Protein AF-A0AAN0YTA0-F1 (afdb_monomer)

pLDDT: mean 79.79, std 15.93, range [26.95, 95.94]

Foldseek 3Di:
DFAADEDDDDDDDDDPPVLVVLLVVLLVLLVLLVLLLLLVVLLVPDDDDQLLVLLSVLCCVVPRPPPRDHQDAPDDNLRSLLLLLLVLVVVLSVVRYDHDHPVPVVDDPDDDDDDDFDDALQRCVPVPVLPVPPLVVVLVVLVVLLVVLSPPGPDPPRPVNVDPPSLSSVVNSLRSLLPPQDRQFDSVLSNVLVVLLSVVVSVLLLLLLQLVCLLVDDLVLLVVLVVVLVVLLLVLQLVQVLPPDDPVVSVVSSVVVVVVCVVLVLVVVLCVVPSVVSSVQSNRDDLVSNLVSSVVSSVSSCVSCQVVCVVVVDRDRDGPDSDDSVVSSVSSVVSSCVVCPPCSSVSSVVSSVPCDSVNSRVSNVVSCQQRVAKFKKKKKWKKFQAQDPPVQQQDDDDQKHKHDPVVVVVVCCVLPPPPDDDDDDDDPPDDNGMIMMIRTGQIGTNPRVVSSVVVSVVVVVVVLVVVCVVVDPDPDDRMDIAQWMWMATPVVSDIDIGGNPPVPVPVVPCVVVPPCNVVVCVVCVVVCVLQQQNQLVVLVVVLVPDPDLLSNLLSLLVSLCSQQHVPDDLSSSQLLLLLQQQQADDADQPAASSSSSSSSSVVSSVSNVCSNPSGSPSSSVVCVVVSNVSSVSLVVLQPVSLVVDPPSSVDHSVSSSSVSCVRRPRPDGNHDDD

Radius of gyration: 32.53 Å; Cα contacts (8 Å, |Δi|>4): 718; chains: 1; bounding box: 77×59×89 Å

Organism: Parageobacillus thermoglucosidasius (NCBI:txid1426)

Secondary structure (DSSP, 8-state):
--PPPB---PPPS---HHHHHHHHHHHHHHHHHHHHHHHHHHHHHS---HHHHHHHHHHHHHHS-TTPPP------HHHHHHHHHHHHHHHHHHHH-B---GGGTTS----PPPPPPS--HHHHHHTT------HHHHHHHHHHHHHHHHHT-S-TT-TTTTS-HHHHHHHHHHHHHTT-SS-SS-HHHHHHHHHHHHHHHHHHHHHHHHHHHHTT--HHHHHHHHHHHHHHHHHHHHHHHHTTS-HHHHHHHHHHHHHHHHHTTHHHHHHHHHHHHHHHHHTT--HHHHHHHHHHHHHHHHHHHHHHHHHTT-S------SPPHHHHHHHHHHHHHHHHTTTHHHHHHHHHHHS-HHHHHHHHHHHIIIIISEEEEEEEEEEES----GGGTT-EETTEEEE-HHHHHHHHHHHS-TTSS----------TTEEEEEEEEEEEETT-HHHHHHHHHHHHHHHHHHHHHHH-SSS----EEEEEEEEEETTTTEEEEEE------S---GGGS-HHHHHHHHHHHHHHGGGT-HHHHHHHHHHHH---HHHHHHHHHHHHHHHH-TTS-HHHHHHHHHHHHTTSS---TTSBHHHHHHHHHHHHHHHHHHTT-S--HHHHHHHHHHHHHHHHHHHHHHHHHHTT-TTGGG--HHHHHHHHHHHS-TTSBS----

Mean predicted aligned error: 12.58 Å

Sequence (674 aa):
MYKRIERFQTKAFSFNEEIEQIFDYYLQLFLKEFEYTLFKTYMQEICMPDIEVQLNKYYIANHLNDKLNLIPNSLTVSQVMEILDSIITYKLEECLTIKVPFEKLTNSNTKKKARELTIKFSEYVTSKNSDDINLKNYIHDLDLEFSNNISKGIDKDNPYFKRPEYFLLYRIRNNICKRINQRQYSIKHIDNYRKQLNSKFINLLYETIIEDQLVKLDLSYKKEIFRCILEELENDYLMHFRLGRTVEEGNSIQIELKNLLLENNITKKIEHAMLNKFILTIEHYEIEKIANLIRELDEVFKDYTKEITARFGEDKVNSRLPWDKEKIRMLFLGVIFAKNSPNINQLIATAYEKISIEKKQKLIEDLKNNFLTDVNYTVAVNINDLAVKNEYFDVRLGDIEFISNELFTGWQYEKYPKDTIRRTLLDSNSRDNSAWVLVHNIECAFGDTEKAVSIAKEKVLDLLNILYYFISKEQEVNYKLNHFFIVHNEKSGNLTWHNERVPWNEPKIIDDLDTGLIEFLNKNLAKLSKWNLDMAFKKFIEFCKTESLTRKVQLEKEIIKQLFGSEQSIEYLAACSAIIIAGSNYKKSDVNYREMRLWLYEDFKELLLIADDTNYLALKERIYERFKVFVKNIISTILFNMATLENHEKYTVEDILKWILFINKDSDSVWGDQ

Solvent-accessible surface area (backbone atoms only — not comparable to full-atom values): 38681 Å² total; per-residue (Å²): 108,79,79,69,49,81,58,87,85,83,88,70,97,70,69,59,72,72,59,44,52,53,53,50,51,55,50,52,50,52,51,45,22,50,50,50,30,42,51,51,53,53,63,72,77,48,94,66,60,68,67,59,52,46,50,52,50,52,48,36,69,78,74,37,61,92,84,56,60,76,51,70,75,90,71,50,70,68,55,40,43,54,50,46,40,45,53,35,48,51,51,34,47,54,73,48,36,55,85,58,62,83,80,60,74,82,74,73,90,73,86,76,84,75,84,78,85,67,74,54,67,68,54,45,75,68,62,76,66,70,68,86,68,54,60,70,58,53,47,50,52,50,53,51,51,53,54,53,46,62,71,65,55,95,46,96,80,30,70,70,76,67,48,59,66,53,56,52,38,49,52,53,33,45,61,48,24,57,73,32,52,66,77,81,64,42,71,71,51,52,50,46,52,55,54,48,51,54,53,52,50,52,49,50,49,51,50,45,44,48,58,70,41,48,70,71,49,52,71,69,58,56,49,46,54,54,47,54,53,49,53,52,52,50,48,38,55,48,47,54,77,26,61,96,55,55,73,68,60,25,51,54,51,40,52,53,49,52,50,51,42,57,77,69,38,44,69,61,55,49,45,73,73,42,43,67,61,48,54,64,48,52,60,61,68,44,72,66,63,51,52,52,49,52,51,51,49,49,53,53,48,49,63,74,39,42,71,63,43,46,75,74,75,44,95,74,83,75,64,85,68,83,70,56,69,64,61,54,51,51,54,54,48,52,56,53,45,65,72,42,61,89,52,49,66,62,52,53,52,54,34,56,73,64,58,47,63,66,59,56,27,49,54,53,50,56,46,39,65,59,43,66,36,68,40,44,26,37,34,38,42,38,35,34,65,38,73,74,62,80,88,49,40,79,46,67,62,84,52,36,32,37,30,46,70,69,57,48,54,51,50,52,49,69,60,51,57,87,90,59,82,83,87,81,75,81,80,74,76,89,50,85,35,47,40,36,31,41,28,44,79,38,73,31,30,37,87,39,61,69,45,45,49,54,54,40,51,51,55,50,51,55,52,49,53,54,54,46,67,75,69,48,97,59,96,72,88,69,64,44,76,57,52,57,32,43,39,34,34,71,84,80,57,45,70,44,82,43,66,54,73,64,76,70,74,55,66,74,51,65,83,80,53,50,58,66,56,54,56,48,44,69,75,38,55,88,50,30,63,76,68,59,39,48,65,26,48,55,34,50,53,50,37,73,70,51,81,55,66,62,59,34,43,32,30,52,44,52,25,53,27,46,69,75,41,77,85,58,53,63,68,56,54,12,40,57,51,11,55,61,54,48,57,75,51,47,86,48,80,90,45,31,34,46,60,46,24,56,53,37,22,55,52,38,37,51,48,62,66,48,25,82,48,86,55,33,47,47,30,48,70,73,45,44,76,58,50,55,53,47,55,51,50,51,54,48,57,54,48,64,53,50,70,67,41,93,69,45,88,81,62,54,69,65,57,54,53,46,49,47,50,67,65,52,37,50,86,40,54,28,73,56,88,129

Structure (mmCIF, N/CA/C/O backbone):
data_AF-A0AAN0YTA0-F1
#
_entry.id   AF-A0AAN0YTA0-F1
#
loop_
_atom_site.group_PDB
_atom_site.id
_atom_site.type_symbol
_atom_site.label_atom_id
_atom_site.label_alt_id
_atom_site.label_comp_id
_atom_site.label_asym_id
_atom_site.label_entity_id
_atom_site.label_seq_id
_atom_site.pdbx_PDB_ins_code
_atom_site.Cartn_x
_atom_site.Cartn_y
_atom_site.Cartn_z
_atom_site.occupancy
_atom_site.B_iso_or_equiv
_atom_site.auth_seq_id
_atom_site.auth_comp_id
_atom_site.auth_asym_id
_atom_site.auth_atom_id
_atom_site.pdbx_PDB_model_num
ATOM 1 N N . MET A 1 1 ? 21.613 1.475 -6.186 1.00 44.09 1 MET A N 1
ATOM 2 C CA . MET A 1 1 ? 20.676 0.376 -6.468 1.00 44.09 1 MET A CA 1
ATOM 3 C C . MET A 1 1 ? 19.662 0.176 -5.352 1.00 44.09 1 MET A C 1
ATOM 5 O O . MET A 1 1 ? 18.536 -0.099 -5.707 1.00 44.09 1 MET A O 1
ATOM 9 N N . TYR A 1 2 ? 19.956 0.462 -4.076 1.00 38.88 2 TYR A N 1
ATOM 10 C CA . TYR A 1 2 ? 18.927 0.828 -3.085 1.00 38.88 2 TYR A CA 1
ATOM 11 C C . TYR A 1 2 ? 19.538 1.818 -2.083 1.00 38.88 2 TYR A C 1
ATOM 13 O O . TYR A 1 2 ? 20.514 1.486 -1.410 1.00 38.88 2 TYR A O 1
ATOM 21 N N . LYS A 1 3 ? 19.048 3.064 -2.048 1.00 35.25 3 LYS A N 1
ATOM 22 C CA . LYS A 1 3 ? 19.545 4.091 -1.117 1.00 35.25 3 LYS A CA 1
ATOM 23 C C . LYS A 1 3 ? 18.844 3.882 0.225 1.00 35.25 3 LYS A C 1
ATOM 25 O O . LYS A 1 3 ? 17.624 3.761 0.249 1.00 35.25 3 LYS A O 1
ATOM 30 N N . ARG A 1 4 ? 19.605 3.817 1.323 1.00 36.47 4 ARG A N 1
ATOM 31 C CA . ARG A 1 4 ? 19.034 3.772 2.677 1.00 36.47 4 ARG A CA 1
ATOM 32 C C . ARG A 1 4 ? 18.250 5.059 2.909 1.00 36.47 4 ARG A C 1
ATOM 34 O O . ARG A 1 4 ? 18.797 6.144 2.716 1.00 36.47 4 ARG A O 1
ATOM 41 N N . ILE A 1 5 ? 16.984 4.919 3.274 1.00 38.59 5 ILE A N 1
ATOM 42 C CA . ILE A 1 5 ? 16.112 6.038 3.630 1.00 38.59 5 ILE A CA 1
ATOM 43 C C . ILE A 1 5 ? 16.049 6.074 5.155 1.00 38.59 5 ILE A C 1
ATOM 45 O O . ILE A 1 5 ? 15.856 5.039 5.788 1.00 38.59 5 ILE A O 1
ATOM 49 N N . GLU A 1 6 ? 16.244 7.246 5.747 1.00 31.42 6 GLU A N 1
ATOM 50 C CA . GLU A 1 6 ? 16.056 7.454 7.182 1.00 31.42 6 GLU A CA 1
ATOM 51 C C . GLU A 1 6 ? 14.603 7.888 7.419 1.00 31.42 6 GLU A C 1
ATOM 53 O O . GLU A 1 6 ? 14.091 8.767 6.723 1.00 31.42 6 GLU A O 1
ATOM 58 N N . ARG A 1 7 ? 13.905 7.242 8.361 1.00 37.84 7 ARG A N 1
ATOM 59 C CA . ARG A 1 7 ? 12.527 7.592 8.746 1.00 37.84 7 ARG A CA 1
ATOM 60 C C . ARG A 1 7 ? 12.470 7.885 10.242 1.00 37.84 7 ARG A C 1
ATOM 62 O O . ARG A 1 7 ? 13.019 7.130 11.043 1.00 37.84 7 ARG A O 1
ATOM 69 N N . PHE A 1 8 ? 11.767 8.955 10.600 1.00 31.30 8 PHE A N 1
ATOM 70 C CA . PHE A 1 8 ? 11.537 9.371 11.983 1.00 31.30 8 PHE A CA 1
ATOM 71 C C . PHE A 1 8 ? 10.294 8.689 12.568 1.00 31.30 8 PHE A C 1
ATOM 73 O O . PHE A 1 8 ? 9.306 8.491 11.861 1.00 31.30 8 PHE A O 1
ATOM 80 N N . GLN A 1 9 ? 10.331 8.342 13.857 1.00 35.22 9 GLN A N 1
ATOM 81 C CA . GLN A 1 9 ? 9.184 7.792 14.584 1.00 35.22 9 GLN A CA 1
ATOM 82 C C . GLN A 1 9 ? 8.574 8.848 15.508 1.00 35.22 9 GLN A C 1
ATOM 84 O O . GLN A 1 9 ? 9.274 9.450 16.319 1.00 35.22 9 GLN A O 1
ATOM 89 N N . THR A 1 10 ? 7.259 9.023 15.424 1.00 29.91 10 THR A N 1
ATOM 90 C CA . THR A 1 10 ? 6.441 9.676 16.451 1.00 29.91 10 THR A CA 1
ATOM 91 C C . THR A 1 10 ? 5.795 8.590 17.312 1.00 29.91 10 THR A C 1
ATOM 93 O O . THR A 1 10 ? 5.250 7.623 16.781 1.00 29.91 10 THR A O 1
ATOM 96 N N . LYS A 1 11 ? 5.889 8.702 18.644 1.00 33.09 11 LYS A N 1
ATOM 97 C CA . LYS A 1 11 ? 5.283 7.722 19.560 1.00 33.09 11 LYS A CA 1
ATOM 98 C C . LYS A 1 11 ? 3.799 8.033 19.769 1.00 33.09 11 LYS A C 1
ATOM 100 O O . LYS A 1 11 ? 3.449 9.155 20.129 1.00 33.09 11 LYS A O 1
ATOM 105 N N . ALA A 1 12 ? 2.954 7.031 19.548 1.00 44.06 12 ALA A N 1
ATOM 106 C CA . ALA A 1 12 ? 1.573 6.995 20.021 1.00 44.06 12 ALA A CA 1
ATOM 107 C C . ALA A 1 12 ? 1.522 6.442 21.461 1.00 44.06 12 ALA A C 1
ATOM 109 O O . ALA A 1 12 ? 2.545 5.988 21.987 1.00 44.06 12 ALA A O 1
ATOM 110 N N . PHE A 1 13 ? 0.344 6.479 22.096 1.00 51.00 13 PHE A N 1
ATOM 111 C CA . PHE A 1 13 ? 0.103 5.782 23.364 1.00 51.00 13 PHE A CA 1
ATOM 112 C C . PHE A 1 13 ? 0.558 4.322 23.233 1.00 51.00 13 PHE A C 1
ATOM 114 O O . PHE A 1 13 ? 0.136 3.631 22.313 1.00 51.00 13 PHE A O 1
ATOM 121 N N . SER A 1 14 ? 1.474 3.904 24.099 1.00 63.19 14 SER A N 1
ATOM 122 C CA . SER A 1 14 ? 2.113 2.587 24.070 1.00 63.19 14 SER A CA 1
ATOM 123 C C . SER A 1 14 ? 2.356 2.117 25.497 1.00 63.19 14 SER A C 1
ATOM 125 O O . SER A 1 14 ? 2.486 2.931 26.420 1.00 63.19 14 SER A O 1
ATOM 127 N N . PHE A 1 15 ? 2.407 0.803 25.679 1.00 76.44 15 PHE A N 1
ATOM 128 C CA . PHE A 1 15 ? 2.951 0.200 26.883 1.00 76.44 15 PHE A CA 1
ATOM 129 C C . PHE A 1 15 ? 4.456 0.486 26.982 1.00 76.44 15 PHE A C 1
ATOM 131 O O . PHE A 1 15 ? 5.077 1.091 26.102 1.00 76.44 15 PHE A O 1
ATOM 138 N N . ASN A 1 16 ? 5.072 0.063 28.086 1.00 81.75 16 ASN A N 1
ATOM 139 C CA . ASN A 1 16 ? 6.528 0.061 28.141 1.00 81.75 16 ASN A CA 1
ATOM 140 C C . ASN A 1 16 ? 7.102 -0.832 27.019 1.00 81.75 16 ASN A C 1
ATOM 142 O O . ASN A 1 16 ? 6.433 -1.723 26.495 1.00 81.75 16 ASN A O 1
ATOM 146 N N . GLU A 1 17 ? 8.355 -0.578 26.647 1.00 82.44 17 GLU A N 1
ATOM 147 C CA . GLU A 1 17 ? 8.979 -1.228 25.490 1.00 82.44 17 GLU A CA 1
ATOM 148 C C . GLU A 1 17 ? 8.990 -2.763 25.599 1.00 82.44 17 GLU A C 1
ATOM 150 O O . GLU A 1 17 ? 8.828 -3.453 24.599 1.00 82.44 17 GLU A O 1
ATOM 155 N N . GLU A 1 18 ? 9.110 -3.300 26.815 1.00 84.62 18 GLU A N 1
ATOM 156 C CA . GLU A 1 18 ? 9.102 -4.744 27.070 1.00 84.62 18 GLU A CA 1
ATOM 157 C C . GLU A 1 18 ? 7.765 -5.403 26.701 1.00 84.62 18 GLU A C 1
ATOM 159 O O . GLU A 1 18 ? 7.755 -6.461 26.074 1.00 84.62 18 GLU A O 1
ATOM 164 N N . ILE A 1 19 ? 6.631 -4.789 27.057 1.00 86.44 19 ILE A N 1
ATOM 165 C CA . ILE A 1 19 ? 5.299 -5.324 26.736 1.00 86.44 19 ILE A CA 1
ATOM 166 C C . ILE A 1 19 ? 5.007 -5.179 25.238 1.00 86.44 19 ILE A C 1
ATOM 168 O O . ILE A 1 19 ? 4.495 -6.116 24.623 1.00 86.44 19 ILE A O 1
ATOM 172 N N . GLU A 1 20 ? 5.379 -4.046 24.637 1.00 86.44 20 GLU A N 1
ATOM 173 C CA . GLU A 1 20 ? 5.228 -3.810 23.194 1.00 86.44 20 GLU A CA 1
ATOM 174 C C . GLU A 1 20 ? 5.978 -4.860 22.366 1.00 86.44 20 GLU A C 1
ATOM 176 O O . GLU A 1 20 ? 5.419 -5.426 21.430 1.00 86.44 20 GLU A O 1
ATOM 181 N N . GLN A 1 21 ? 7.205 -5.219 22.759 1.00 88.69 21 GLN A N 1
ATOM 182 C CA . GLN A 1 21 ? 7.977 -6.264 22.077 1.00 88.69 21 GLN A CA 1
ATOM 183 C C . GLN A 1 21 ? 7.283 -7.636 22.106 1.00 88.69 21 GLN A C 1
ATOM 185 O O . GLN A 1 21 ? 7.406 -8.411 21.153 1.00 88.69 21 GLN A O 1
ATOM 190 N N . ILE A 1 22 ? 6.535 -7.948 23.171 1.00 91.25 22 ILE A N 1
ATOM 191 C CA . ILE A 1 22 ? 5.770 -9.199 23.268 1.00 91.25 22 ILE A CA 1
ATOM 192 C C . ILE A 1 22 ? 4.571 -9.161 22.312 1.00 91.25 22 ILE A C 1
ATOM 194 O O . ILE A 1 22 ? 4.334 -10.134 21.594 1.00 91.25 22 ILE A O 1
ATOM 198 N N . PHE A 1 23 ? 3.834 -8.048 22.257 1.00 91.81 23 PHE A N 1
ATOM 199 C CA . PHE A 1 23 ? 2.740 -7.878 21.297 1.00 91.81 23 PHE A CA 1
ATOM 200 C C . PHE A 1 23 ? 3.228 -7.940 19.850 1.00 91.81 23 PHE A C 1
ATOM 202 O O . PHE A 1 23 ? 2.653 -8.673 19.041 1.00 91.81 23 PHE A O 1
ATOM 209 N N . ASP A 1 24 ? 4.326 -7.248 19.547 1.00 91.12 24 ASP A N 1
ATOM 210 C CA . ASP A 1 24 ? 4.962 -7.271 18.234 1.00 91.12 24 ASP A CA 1
ATOM 211 C C . ASP A 1 24 ? 5.351 -8.696 17.830 1.00 91.12 24 ASP A C 1
ATOM 213 O O . ASP A 1 24 ? 5.095 -9.098 16.696 1.00 91.12 24 ASP A O 1
ATOM 217 N N . TYR A 1 25 ? 5.893 -9.506 18.745 1.00 92.88 25 TYR A N 1
ATOM 218 C CA . TYR A 1 25 ? 6.217 -10.907 18.461 1.00 92.88 25 TYR A CA 1
ATOM 219 C C . TYR A 1 25 ? 4.993 -11.712 17.985 1.00 92.88 25 TYR A C 1
ATOM 221 O O . TYR A 1 25 ? 5.058 -12.379 16.947 1.00 92.88 25 TYR A O 1
ATOM 229 N N . TYR A 1 26 ? 3.863 -11.629 18.697 1.00 94.00 26 TYR A N 1
ATOM 230 C CA . TYR A 1 26 ? 2.646 -12.369 18.330 1.00 94.00 26 TYR A CA 1
ATOM 231 C C . TYR A 1 26 ? 1.949 -11.798 17.092 1.00 94.00 26 TYR A C 1
ATOM 233 O O . TYR A 1 26 ? 1.406 -12.564 16.290 1.00 94.00 26 TYR A O 1
ATOM 241 N N . LEU A 1 27 ? 2.018 -10.482 16.875 1.00 94.38 27 LEU A N 1
ATOM 242 C CA . LEU A 1 27 ? 1.594 -9.866 15.620 1.00 94.38 27 LEU A CA 1
ATOM 243 C C . LEU A 1 27 ? 2.417 -10.404 14.444 1.00 94.38 27 LEU A C 1
ATOM 245 O O . LEU A 1 27 ? 1.843 -10.825 13.443 1.00 94.38 27 LEU A O 1
ATOM 249 N N . GLN A 1 28 ? 3.747 -10.456 14.562 1.00 92.50 28 GLN A N 1
ATOM 250 C CA . GLN A 1 28 ? 4.606 -11.010 13.511 1.00 92.50 28 GLN A CA 1
ATOM 251 C C . GLN A 1 28 ? 4.317 -12.491 13.247 1.00 92.50 28 GLN A C 1
ATOM 253 O O . GLN A 1 28 ? 4.381 -12.928 12.098 1.00 92.50 28 GLN A O 1
ATOM 258 N N . LEU A 1 29 ? 3.974 -13.269 14.278 1.00 92.75 29 LEU A N 1
ATOM 259 C CA . LEU A 1 29 ? 3.574 -14.665 14.106 1.00 92.75 29 LEU A CA 1
ATOM 260 C C . LEU A 1 29 ? 2.285 -14.786 13.277 1.00 92.75 29 LEU A C 1
ATOM 262 O O . LEU A 1 29 ? 2.270 -15.525 12.295 1.00 92.75 29 LEU A O 1
ATOM 266 N N . PHE A 1 30 ? 1.249 -14.008 13.606 1.00 94.94 30 PHE A N 1
ATOM 267 C CA . PHE A 1 30 ? 0.004 -13.957 12.832 1.00 94.94 30 PHE A CA 1
ATOM 268 C C . PHE A 1 30 ? 0.233 -13.508 11.381 1.00 94.94 30 PHE A C 1
ATOM 270 O O . PHE A 1 30 ? -0.284 -14.123 10.448 1.00 94.94 30 PHE A O 1
ATOM 277 N N . LEU A 1 31 ? 1.044 -12.467 11.167 1.00 94.06 31 LEU A N 1
ATOM 278 C CA . LEU A 1 31 ? 1.347 -11.977 9.820 1.00 94.06 31 LEU A CA 1
ATOM 279 C C . LEU A 1 31 ? 2.079 -13.025 8.976 1.00 94.06 31 LEU A C 1
ATOM 281 O O . LEU A 1 31 ? 1.793 -13.143 7.786 1.00 94.06 31 LEU A O 1
ATOM 285 N N . LYS A 1 32 ? 2.961 -13.829 9.585 1.00 94.00 32 LYS A N 1
ATOM 286 C CA . LYS A 1 32 ? 3.608 -14.964 8.911 1.00 94.00 32 LYS A CA 1
ATOM 287 C C . LYS A 1 32 ? 2.620 -16.073 8.554 1.00 94.00 32 LYS A C 1
ATOM 289 O O . LYS A 1 32 ? 2.718 -16.613 7.458 1.00 94.00 32 LYS A O 1
ATOM 294 N N . GLU A 1 33 ? 1.672 -16.411 9.432 1.00 94.06 33 GLU A N 1
ATOM 295 C CA . GLU A 1 33 ? 0.601 -17.377 9.119 1.00 94.06 33 GLU A CA 1
ATOM 296 C C . GLU A 1 33 ? -0.258 -16.895 7.936 1.00 94.06 33 GLU A C 1
ATOM 298 O O . GLU A 1 33 ? -0.546 -17.658 7.007 1.00 94.06 33 GLU A O 1
ATOM 303 N N . PHE A 1 34 ? -0.621 -15.608 7.927 1.00 95.38 34 PHE A N 1
ATOM 304 C CA . PHE A 1 34 ? -1.385 -15.000 6.839 1.00 95.38 34 PHE A CA 1
ATOM 305 C C . PHE A 1 34 ? -0.604 -15.001 5.519 1.00 95.38 34 PHE A C 1
ATOM 307 O O . PHE A 1 34 ? -1.102 -15.476 4.503 1.00 95.38 34 PHE A O 1
ATOM 314 N N . GLU A 1 35 ? 0.646 -14.545 5.527 1.00 95.25 35 GLU A N 1
ATOM 315 C CA . GLU A 1 35 ? 1.510 -14.543 4.345 1.00 95.25 35 GLU A CA 1
ATOM 316 C C . GLU A 1 35 ? 1.769 -15.953 3.803 1.00 95.25 35 GLU A C 1
ATOM 318 O O . GLU A 1 35 ? 1.708 -16.175 2.594 1.00 95.25 35 GLU A O 1
ATOM 323 N N . TYR A 1 36 ? 2.013 -16.922 4.687 1.00 94.56 36 TYR A N 1
ATOM 324 C CA . TYR A 1 36 ? 2.170 -18.322 4.304 1.00 94.56 36 TYR A CA 1
ATOM 325 C C . TYR A 1 36 ? 0.927 -18.850 3.588 1.00 94.56 36 TYR A C 1
ATOM 327 O O . TYR A 1 36 ? 1.033 -19.500 2.546 1.00 94.56 36 TYR A O 1
ATOM 335 N N . THR A 1 37 ? -0.252 -18.506 4.104 1.00 93.81 37 THR A N 1
ATOM 336 C CA . THR A 1 37 ? -1.529 -18.838 3.476 1.00 93.81 37 THR A CA 1
ATOM 337 C C . THR A 1 37 ? -1.636 -18.221 2.077 1.00 93.81 37 THR A C 1
ATOM 339 O O . THR A 1 37 ? -1.928 -18.940 1.123 1.00 93.81 37 THR A O 1
ATOM 342 N N . LEU A 1 38 ? -1.330 -16.928 1.925 1.00 95.19 38 LEU A N 1
ATOM 343 C CA . LEU A 1 38 ? -1.357 -16.249 0.625 1.00 95.19 38 LEU A CA 1
ATOM 344 C C . LEU A 1 38 ? -0.419 -16.911 -0.392 1.00 95.19 38 LEU A C 1
ATOM 346 O O . LEU A 1 38 ? -0.816 -17.149 -1.530 1.00 95.19 38 LEU A O 1
ATOM 350 N N . PHE A 1 39 ? 0.806 -17.265 0.011 1.00 93.38 39 PHE A N 1
ATOM 351 C CA . PHE A 1 39 ? 1.741 -17.968 -0.869 1.00 93.38 39 PHE A CA 1
ATOM 352 C C . PHE A 1 39 ? 1.237 -19.350 -1.283 1.00 93.38 39 PHE A C 1
ATOM 354 O O . PHE A 1 39 ? 1.442 -19.750 -2.429 1.00 93.38 39 PHE A O 1
ATOM 361 N N . LYS A 1 40 ? 0.586 -20.099 -0.384 1.00 91.12 40 LYS A N 1
ATOM 362 C CA . LYS A 1 40 ? -0.001 -21.397 -0.741 1.00 91.12 40 LYS A CA 1
ATOM 363 C C . LYS A 1 40 ? -1.112 -21.241 -1.769 1.00 91.12 40 LYS A C 1
ATOM 365 O O . LYS A 1 40 ? -1.066 -21.956 -2.765 1.00 91.12 40 LYS A O 1
ATOM 370 N N . THR A 1 41 ? -2.020 -20.284 -1.582 1.00 91.06 41 THR A N 1
ATOM 371 C CA . THR A 1 41 ? -3.068 -19.969 -2.565 1.00 91.06 41 THR A CA 1
ATOM 372 C C . THR A 1 41 ? -2.455 -19.555 -3.906 1.00 91.06 41 THR A C 1
ATOM 374 O O . THR A 1 41 ? -2.759 -20.146 -4.939 1.00 91.06 41 THR A O 1
ATOM 377 N N . TYR A 1 42 ? -1.497 -18.621 -3.890 1.00 91.81 42 TYR A N 1
ATOM 378 C CA . TYR A 1 42 ? -0.789 -18.148 -5.085 1.00 91.81 42 TYR A CA 1
ATOM 379 C C . TYR A 1 42 ? -0.123 -19.289 -5.872 1.00 91.81 42 TYR A C 1
ATOM 381 O O . TYR A 1 42 ? -0.255 -19.370 -7.091 1.00 91.81 42 TYR A O 1
ATOM 389 N N . MET A 1 43 ? 0.569 -20.204 -5.183 1.00 88.75 43 MET A N 1
ATOM 390 C CA . MET A 1 43 ? 1.259 -21.326 -5.828 1.00 88.75 43 MET A CA 1
ATOM 391 C C . MET A 1 43 ? 0.332 -22.451 -6.301 1.00 88.75 43 MET A C 1
ATOM 393 O O . MET A 1 43 ? 0.738 -23.230 -7.159 1.00 88.75 43 MET A O 1
ATOM 397 N N . GLN A 1 44 ? -0.865 -22.579 -5.726 1.00 86.94 44 GLN A N 1
ATOM 398 C CA . GLN A 1 44 ? -1.847 -23.588 -6.133 1.00 86.94 44 GLN A CA 1
ATOM 399 C C . GLN A 1 44 ? -2.617 -23.165 -7.384 1.00 86.94 44 GLN A C 1
ATOM 401 O O . GLN A 1 44 ? -2.906 -24.008 -8.229 1.00 86.94 44 GLN A O 1
ATOM 406 N N . GLU A 1 45 ? -2.938 -21.877 -7.508 1.00 83.38 45 GLU A N 1
ATOM 407 C CA . GLU A 1 45 ? -3.868 -21.391 -8.533 1.00 83.38 45 GLU A CA 1
ATOM 408 C C . GLU A 1 45 ? -3.177 -20.837 -9.791 1.00 83.38 45 GLU A C 1
ATOM 410 O O . GLU A 1 45 ? -3.829 -20.657 -10.819 1.00 83.38 45 GLU A O 1
ATOM 415 N N . ILE A 1 46 ? -1.857 -20.601 -9.759 1.00 81.25 46 ILE A N 1
ATOM 416 C CA . ILE A 1 46 ? -1.115 -20.002 -10.879 1.00 81.25 46 ILE A CA 1
ATOM 417 C C . ILE A 1 46 ? -0.037 -20.941 -11.419 1.00 81.25 46 ILE A C 1
ATOM 419 O O . ILE A 1 46 ? 0.873 -21.371 -10.710 1.00 81.25 46 ILE A O 1
ATOM 423 N N . CYS A 1 47 ? -0.068 -21.160 -12.735 1.00 80.12 47 CYS A N 1
ATOM 424 C CA . CYS A 1 47 ? 1.008 -21.831 -13.457 1.00 80.12 47 CYS A CA 1
ATOM 425 C C . CYS A 1 47 ? 2.226 -20.901 -13.610 1.00 80.12 47 CYS A C 1
ATOM 427 O O . CYS A 1 47 ? 2.176 -19.883 -14.316 1.00 80.12 47 CYS A O 1
ATOM 429 N N . MET A 1 48 ? 3.338 -21.268 -12.973 1.00 81.12 48 MET A N 1
ATOM 430 C CA . MET A 1 48 ? 4.589 -20.507 -12.957 1.00 81.12 48 MET A CA 1
ATOM 431 C C . MET A 1 48 ? 5.746 -21.311 -13.562 1.00 81.12 48 MET A C 1
ATOM 433 O O . MET A 1 48 ? 5.751 -22.536 -13.446 1.00 81.12 48 MET A O 1
ATOM 437 N N . PRO A 1 49 ? 6.748 -20.641 -14.159 1.00 82.12 49 PRO A N 1
ATOM 438 C CA . PRO A 1 49 ? 8.018 -21.270 -14.491 1.00 82.12 49 PRO A CA 1
ATOM 439 C C . PRO A 1 49 ? 8.664 -21.902 -13.255 1.00 82.12 49 PRO A C 1
ATOM 441 O O . PRO A 1 49 ? 8.603 -21.340 -12.157 1.00 82.12 49 PRO A O 1
ATOM 444 N N . ASP A 1 50 ? 9.355 -23.025 -13.448 1.00 80.00 50 ASP A N 1
ATOM 445 C CA . ASP A 1 50 ? 9.961 -23.790 -12.353 1.00 80.00 50 ASP A CA 1
ATOM 446 C C . ASP A 1 50 ? 10.876 -22.941 -11.467 1.00 80.00 50 ASP A C 1
ATOM 448 O O . ASP A 1 50 ? 10.821 -23.055 -10.244 1.00 80.00 50 ASP A O 1
ATOM 452 N N . ILE A 1 51 ? 11.671 -22.041 -12.052 1.00 81.25 51 ILE A N 1
ATOM 453 C CA . ILE A 1 51 ? 12.580 -21.171 -11.293 1.00 81.25 51 ILE A CA 1
ATOM 454 C C . ILE A 1 51 ? 11.837 -20.228 -10.333 1.00 81.25 51 ILE A C 1
ATOM 456 O O . ILE A 1 51 ? 12.304 -19.980 -9.221 1.00 81.25 51 ILE A O 1
ATOM 460 N N . GLU A 1 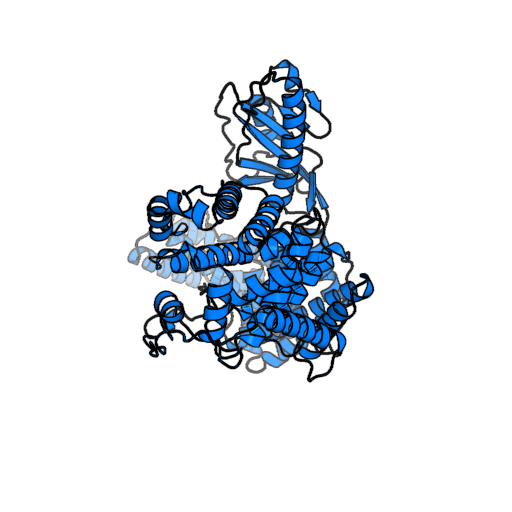52 ? 10.658 -19.734 -10.718 1.00 86.38 52 GLU A N 1
ATOM 461 C CA . GLU A 1 52 ? 9.846 -18.844 -9.881 1.00 86.38 52 GLU A CA 1
ATOM 462 C C . GLU A 1 52 ? 9.184 -19.629 -8.742 1.00 86.38 52 GLU A C 1
ATOM 464 O O . GLU A 1 52 ? 9.211 -19.197 -7.588 1.00 86.38 52 GLU A O 1
ATOM 469 N N . VAL A 1 53 ? 8.665 -20.828 -9.040 1.00 85.25 53 VAL A N 1
ATOM 470 C CA . VAL A 1 53 ? 8.135 -21.757 -8.027 1.00 85.25 53 VAL A CA 1
ATOM 471 C C . VAL A 1 53 ? 9.215 -22.108 -7.012 1.00 85.25 53 VAL A C 1
ATOM 473 O O . VAL A 1 53 ? 8.970 -22.124 -5.806 1.00 85.25 53 VAL A O 1
ATOM 476 N N . GLN A 1 54 ? 10.418 -22.396 -7.498 1.00 84.94 54 GLN A N 1
ATOM 477 C CA . GLN A 1 54 ? 11.548 -22.761 -6.663 1.00 84.94 54 GLN A CA 1
ATOM 478 C C . GLN A 1 54 ? 11.991 -21.612 -5.756 1.00 84.94 54 GLN A C 1
ATOM 480 O O . GLN A 1 54 ? 12.227 -21.838 -4.571 1.00 84.94 54 GLN A O 1
ATOM 485 N N . LEU A 1 55 ? 12.019 -20.382 -6.273 1.00 86.75 55 LEU A N 1
ATOM 486 C CA . LEU A 1 55 ? 12.300 -19.187 -5.481 1.00 86.75 55 LEU A CA 1
ATOM 487 C C . LEU A 1 55 ? 11.267 -18.980 -4.367 1.00 86.75 55 LEU A C 1
ATOM 489 O O . LEU A 1 55 ? 11.646 -18.738 -3.222 1.00 86.75 55 LEU A O 1
ATOM 493 N N . ASN A 1 56 ? 9.978 -19.143 -4.671 1.00 88.44 56 ASN A N 1
ATOM 494 C CA . ASN A 1 56 ? 8.917 -19.039 -3.668 1.00 88.44 56 ASN A CA 1
ATOM 495 C C . ASN A 1 56 ? 9.046 -20.135 -2.603 1.00 88.44 56 ASN A C 1
ATOM 497 O O . ASN A 1 56 ? 8.955 -19.851 -1.412 1.00 88.44 56 ASN A O 1
ATOM 501 N N . LYS A 1 57 ? 9.328 -21.382 -3.004 1.00 87.00 57 LYS A N 1
ATOM 502 C CA . LYS A 1 57 ? 9.575 -22.492 -2.068 1.00 87.00 57 LYS A CA 1
ATOM 503 C C . LYS A 1 57 ? 10.789 -22.236 -1.179 1.00 87.00 57 LYS A C 1
ATOM 505 O O . LYS A 1 57 ? 10.713 -22.483 0.020 1.00 87.00 57 LYS A O 1
ATOM 510 N N . TYR A 1 58 ? 11.880 -21.725 -1.748 1.00 86.75 58 TYR A N 1
ATOM 511 C CA . TYR A 1 58 ? 13.076 -21.352 -0.997 1.00 86.75 58 TYR A CA 1
ATOM 512 C C . TYR A 1 58 ? 12.774 -20.247 0.020 1.00 86.75 58 TYR A C 1
ATOM 514 O O . TYR A 1 58 ? 13.182 -20.343 1.176 1.00 86.75 58 TYR A O 1
ATOM 522 N N . TYR A 1 59 ? 12.028 -19.218 -0.386 1.00 88.38 59 TYR A N 1
ATOM 523 C CA . TYR A 1 59 ? 11.616 -18.142 0.510 1.00 88.38 59 TYR A CA 1
ATOM 524 C C . TYR A 1 59 ? 10.767 -18.658 1.668 1.00 88.38 59 TYR A C 1
ATOM 526 O O . TYR A 1 59 ? 11.062 -18.376 2.827 1.00 88.38 59 TYR A O 1
ATOM 534 N N . ILE A 1 60 ? 9.755 -19.468 1.357 1.00 88.75 60 ILE A N 1
ATOM 535 C CA . ILE A 1 60 ? 8.886 -20.083 2.356 1.00 88.75 60 ILE A CA 1
ATOM 536 C C . ILE A 1 60 ? 9.731 -20.905 3.331 1.00 88.75 60 ILE A C 1
ATOM 538 O O . ILE A 1 60 ? 9.739 -20.587 4.508 1.00 88.75 60 ILE A O 1
ATOM 542 N N . ALA A 1 61 ? 10.537 -21.856 2.857 1.00 86.00 61 ALA A N 1
ATOM 543 C CA . ALA A 1 61 ? 11.317 -22.735 3.731 1.00 86.00 61 ALA A CA 1
ATOM 544 C C . ALA A 1 61 ? 12.273 -21.987 4.684 1.00 86.00 61 ALA A C 1
ATOM 546 O O . ALA A 1 61 ? 12.493 -22.433 5.809 1.00 86.00 61 ALA A O 1
ATOM 547 N N . ASN A 1 62 ? 12.841 -20.854 4.255 1.00 84.44 62 ASN A N 1
ATOM 548 C CA . ASN A 1 62 ? 13.804 -20.099 5.062 1.00 84.44 62 ASN A CA 1
ATOM 549 C C . ASN A 1 62 ? 13.169 -19.018 5.953 1.00 84.44 62 ASN A C 1
ATOM 551 O O . ASN A 1 62 ? 13.739 -18.689 6.993 1.00 84.44 62 ASN A O 1
ATOM 555 N N . HIS A 1 63 ? 12.014 -18.459 5.575 1.00 84.94 63 HIS A N 1
ATOM 556 C CA . HIS A 1 63 ? 11.412 -17.307 6.268 1.00 84.94 63 HIS A CA 1
ATOM 557 C C . HIS A 1 63 ? 10.046 -17.604 6.908 1.00 84.94 63 HIS A C 1
ATOM 559 O O . HIS A 1 63 ? 9.650 -16.922 7.861 1.00 84.94 63 HIS A O 1
ATOM 565 N N . LEU A 1 64 ? 9.338 -18.626 6.426 1.00 84.12 64 LEU A N 1
ATOM 566 C CA . LEU A 1 64 ? 8.004 -19.043 6.856 1.00 84.12 64 LEU A CA 1
ATOM 567 C C . LEU A 1 64 ? 8.068 -20.514 7.299 1.00 84.12 64 LEU A C 1
ATOM 569 O O . LEU A 1 64 ? 8.057 -21.431 6.490 1.00 84.12 64 LEU A O 1
ATOM 573 N N . ASN A 1 65 ? 8.173 -20.743 8.610 1.00 70.19 65 ASN A N 1
ATOM 574 C CA . ASN A 1 65 ? 8.329 -22.084 9.185 1.00 70.19 65 ASN A CA 1
ATOM 575 C C . ASN A 1 65 ? 7.226 -23.047 8.693 1.00 70.19 65 ASN A C 1
ATOM 577 O O . ASN A 1 65 ? 6.047 -22.698 8.735 1.00 70.19 65 ASN A O 1
ATOM 581 N N . ASP A 1 66 ? 7.586 -24.281 8.327 1.00 57.78 66 ASP A N 1
ATOM 582 C CA . ASP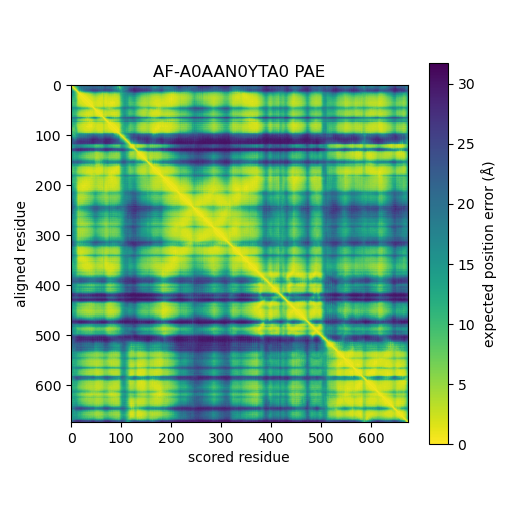 A 1 66 ? 6.644 -25.328 7.891 1.00 57.78 66 ASP A CA 1
ATOM 583 C C . ASP A 1 66 ? 5.558 -25.657 8.939 1.00 57.78 66 ASP A C 1
ATOM 585 O O . ASP A 1 66 ? 4.550 -26.286 8.621 1.00 57.78 66 ASP A O 1
ATOM 589 N N . LYS A 1 67 ? 5.741 -25.222 10.194 1.00 72.56 67 LYS A N 1
ATOM 590 C CA . LYS A 1 67 ? 4.776 -25.375 11.297 1.00 72.56 67 LYS A CA 1
ATOM 591 C C . LYS A 1 67 ? 3.702 -24.280 11.383 1.00 72.56 67 LYS A C 1
ATOM 593 O O . LYS A 1 67 ? 2.912 -24.311 12.322 1.00 72.56 67 LYS A O 1
ATOM 598 N N . LEU A 1 68 ? 3.692 -23.289 10.490 1.00 83.94 68 LEU A N 1
ATOM 599 C CA . LEU A 1 68 ? 2.684 -22.224 10.517 1.00 83.94 68 LEU A CA 1
ATOM 600 C C . LEU A 1 68 ? 1.295 -22.765 10.156 1.00 83.94 68 LEU A C 1
ATOM 602 O O . LEU A 1 68 ? 1.143 -23.563 9.228 1.00 83.94 68 LEU A O 1
ATOM 606 N N . ASN A 1 69 ? 0.274 -22.299 10.876 1.00 83.81 69 ASN A N 1
ATOM 607 C CA . ASN A 1 69 ? -1.107 -22.669 10.594 1.00 83.81 69 ASN A CA 1
ATOM 608 C C . ASN A 1 69 ? -1.585 -22.007 9.299 1.00 83.81 69 ASN A C 1
ATOM 610 O O . ASN A 1 69 ? -1.327 -20.826 9.061 1.00 83.81 69 ASN A O 1
ATOM 614 N N . LEU A 1 70 ? -2.328 -22.758 8.486 1.00 88.56 70 LEU A N 1
ATOM 615 C CA . LEU A 1 70 ? -3.058 -22.193 7.356 1.00 88.56 70 LEU A CA 1
ATOM 616 C C . LEU A 1 70 ? -4.344 -21.553 7.861 1.00 88.56 70 LEU A C 1
ATOM 618 O O . LEU A 1 70 ? -5.133 -22.205 8.543 1.00 88.56 70 LEU A O 1
ATOM 622 N N . ILE A 1 71 ? -4.555 -20.289 7.503 1.00 91.25 71 ILE A N 1
ATOM 623 C CA . ILE A 1 71 ? -5.776 -19.558 7.830 1.00 91.25 71 ILE A CA 1
ATOM 624 C C . ILE A 1 71 ? -6.679 -19.622 6.596 1.00 91.25 71 ILE A C 1
ATOM 626 O O . ILE A 1 71 ? -6.363 -18.977 5.598 1.00 91.25 71 ILE A O 1
ATOM 630 N N . PRO A 1 72 ? -7.789 -20.378 6.603 1.00 87.81 72 PRO A N 1
ATOM 631 C CA . PRO A 1 72 ? -8.706 -20.380 5.471 1.00 87.81 72 PRO A CA 1
ATOM 632 C C . PRO A 1 72 ? -9.127 -18.946 5.140 1.00 87.81 72 PRO A C 1
ATOM 634 O O . PRO A 1 72 ? -9.500 -18.181 6.028 1.00 87.81 72 PRO A O 1
ATOM 637 N N . ASN A 1 73 ? -9.040 -18.566 3.869 1.00 87.06 73 ASN A N 1
ATOM 638 C CA . ASN A 1 73 ? -9.445 -17.245 3.406 1.00 87.06 73 ASN A CA 1
ATOM 639 C C . ASN A 1 73 ? -10.248 -17.372 2.109 1.00 87.06 73 ASN A C 1
ATOM 641 O O . ASN A 1 73 ? -10.125 -18.357 1.387 1.00 87.06 73 ASN A O 1
ATOM 645 N N . SER A 1 74 ? -11.091 -16.378 1.845 1.00 87.56 74 SER A N 1
ATOM 646 C CA . SER A 1 74 ? -11.976 -16.327 0.678 1.00 87.56 74 SER A CA 1
ATOM 647 C C . SER A 1 74 ? -11.469 -15.353 -0.399 1.00 87.56 74 SER A C 1
ATOM 649 O O . SER A 1 74 ? -12.261 -14.855 -1.207 1.00 87.56 74 SER A O 1
ATOM 651 N N . LEU A 1 75 ? -10.182 -14.990 -0.358 1.00 93.00 75 LEU A N 1
ATOM 652 C CA . LEU A 1 75 ? -9.596 -14.009 -1.269 1.00 93.00 75 LEU A CA 1
ATOM 653 C C . LEU A 1 75 ? -9.466 -14.615 -2.668 1.00 93.00 75 LEU A C 1
ATOM 655 O O . LEU A 1 75 ? -9.111 -15.781 -2.820 1.00 93.00 75 LEU A O 1
ATOM 659 N N . THR A 1 76 ? -9.732 -13.815 -3.697 1.00 92.56 76 THR A N 1
ATOM 660 C CA . THR A 1 76 ? -9.486 -14.227 -5.085 1.00 92.56 76 THR A CA 1
ATOM 661 C C . THR A 1 76 ? -7.988 -14.229 -5.392 1.00 92.56 76 THR A C 1
ATOM 663 O O . THR A 1 76 ? -7.216 -13.521 -4.744 1.00 92.56 76 THR A O 1
ATOM 666 N N . VAL A 1 77 ? -7.557 -14.948 -6.434 1.00 91.50 77 VAL A N 1
ATOM 667 C CA . VAL A 1 77 ? -6.149 -14.947 -6.885 1.00 91.50 77 VAL A CA 1
ATOM 668 C C . VAL A 1 77 ? -5.614 -13.534 -7.110 1.00 91.50 77 VAL A C 1
ATOM 670 O O . VAL A 1 77 ? -4.496 -13.226 -6.706 1.00 91.50 77 VAL A O 1
ATOM 673 N N . SER A 1 78 ? -6.418 -12.660 -7.724 1.00 91.50 78 SER A N 1
ATOM 674 C CA . SER A 1 78 ? -6.040 -11.264 -7.970 1.00 91.50 78 SER A CA 1
ATOM 675 C C . SER A 1 78 ? -5.774 -10.515 -6.660 1.00 91.50 78 SER A C 1
ATOM 677 O O . SER A 1 78 ? -4.709 -9.926 -6.484 1.00 91.50 78 SER A O 1
ATOM 679 N N . GLN A 1 79 ? -6.685 -10.638 -5.689 1.00 94.19 79 GLN A N 1
ATOM 680 C CA . GLN A 1 79 ? -6.519 -10.061 -4.351 1.00 94.19 79 GLN A CA 1
ATOM 681 C C . GLN A 1 79 ? -5.274 -10.608 -3.648 1.00 94.19 79 GLN A C 1
ATOM 683 O O . GLN A 1 79 ? -4.505 -9.842 -3.071 1.00 94.19 79 GLN A O 1
ATOM 688 N N . VAL A 1 80 ? -5.043 -11.920 -3.727 1.00 95.06 80 VAL A N 1
ATOM 689 C CA . VAL A 1 80 ? -3.857 -12.570 -3.157 1.00 95.06 80 VAL A CA 1
ATOM 690 C C . VAL A 1 80 ? -2.574 -11.984 -3.750 1.00 95.06 80 VAL A C 1
ATOM 692 O O . VAL A 1 80 ? -1.665 -11.639 -2.996 1.00 95.06 80 VAL A O 1
ATOM 695 N N . MET A 1 81 ? -2.500 -11.818 -5.074 1.00 94.75 81 MET A N 1
ATOM 696 C CA . MET A 1 81 ? -1.332 -11.236 -5.745 1.00 94.75 81 MET A CA 1
ATOM 697 C C . MET A 1 81 ? -1.076 -9.787 -5.321 1.00 94.75 81 MET A C 1
ATOM 699 O O . MET A 1 81 ? 0.061 -9.438 -5.005 1.00 94.75 81 MET A O 1
ATOM 703 N N . GLU A 1 82 ? -2.109 -8.943 -5.278 1.00 94.69 82 GLU A N 1
ATOM 704 C CA . GLU A 1 82 ? -1.946 -7.535 -4.898 1.00 94.69 82 GLU A CA 1
ATOM 705 C C . GLU A 1 82 ? -1.537 -7.370 -3.425 1.00 94.69 82 GLU A C 1
ATOM 707 O O . GLU A 1 82 ? -0.655 -6.565 -3.112 1.00 94.69 82 GLU A O 1
ATOM 712 N N . ILE A 1 83 ? -2.097 -8.184 -2.522 1.00 95.56 83 ILE A N 1
ATOM 713 C CA . ILE A 1 83 ? -1.710 -8.191 -1.104 1.00 95.56 83 ILE A CA 1
ATOM 714 C C . ILE A 1 83 ? -0.273 -8.700 -0.937 1.00 95.56 83 ILE A C 1
ATOM 716 O O . ILE A 1 83 ? 0.500 -8.096 -0.189 1.00 95.56 83 ILE A O 1
ATOM 720 N N . LEU A 1 84 ? 0.118 -9.772 -1.638 1.00 95.38 84 LEU A N 1
ATOM 721 C CA . LEU A 1 84 ? 1.496 -10.270 -1.608 1.00 95.38 84 LEU A CA 1
ATOM 722 C C . LEU A 1 84 ? 2.485 -9.219 -2.123 1.00 95.38 84 LEU A C 1
ATOM 724 O O . LEU A 1 84 ? 3.510 -8.997 -1.482 1.00 95.38 84 LEU A O 1
ATOM 728 N N . ASP A 1 85 ? 2.183 -8.519 -3.219 1.00 94.56 85 ASP A N 1
ATOM 729 C CA . ASP A 1 85 ? 3.025 -7.418 -3.705 1.00 94.56 85 ASP A CA 1
ATOM 730 C C . ASP A 1 85 ? 3.213 -6.324 -2.635 1.00 94.56 85 ASP A C 1
ATOM 732 O O . ASP A 1 85 ? 4.341 -5.879 -2.408 1.00 94.56 85 ASP A O 1
ATOM 736 N N . SER A 1 86 ? 2.155 -5.937 -1.911 1.00 93.56 86 SER A N 1
ATOM 737 C CA . SER A 1 86 ? 2.266 -4.982 -0.793 1.00 93.56 86 SER A CA 1
ATOM 738 C C . SER A 1 86 ? 3.107 -5.525 0.371 1.00 93.56 86 SER A C 1
ATOM 740 O O . SER A 1 86 ? 4.005 -4.828 0.853 1.00 93.56 86 SER A O 1
ATOM 742 N N . ILE A 1 87 ? 2.895 -6.777 0.797 1.00 94.19 87 ILE A N 1
ATOM 743 C CA . ILE A 1 87 ? 3.667 -7.408 1.884 1.00 94.19 87 ILE A CA 1
ATOM 744 C C . ILE A 1 87 ? 5.155 -7.476 1.527 1.00 94.19 87 ILE A C 1
ATOM 746 O O . ILE A 1 87 ? 6.002 -7.041 2.311 1.00 94.19 87 ILE A O 1
ATOM 750 N N . ILE A 1 88 ? 5.484 -7.984 0.339 1.00 94.06 88 ILE A N 1
ATOM 751 C CA . ILE A 1 88 ? 6.873 -8.138 -0.100 1.00 94.06 88 ILE A CA 1
ATOM 752 C C . ILE A 1 88 ? 7.523 -6.772 -0.328 1.00 94.06 88 ILE A C 1
ATOM 754 O O . ILE A 1 88 ? 8.684 -6.588 0.036 1.00 94.06 88 ILE A O 1
ATOM 758 N N . THR A 1 89 ? 6.784 -5.786 -0.849 1.00 89.88 89 THR A N 1
ATOM 759 C CA . THR A 1 89 ? 7.274 -4.404 -0.956 1.00 89.88 89 THR A CA 1
ATOM 760 C C . THR A 1 89 ? 7.602 -3.825 0.415 1.00 89.88 89 THR A C 1
ATOM 762 O O . THR A 1 89 ? 8.679 -3.259 0.590 1.00 89.88 89 THR A O 1
ATOM 765 N N . TYR A 1 90 ? 6.732 -4.010 1.407 1.00 88.44 90 TYR A N 1
ATOM 766 C CA . TYR A 1 90 ? 6.992 -3.534 2.760 1.00 88.44 90 TYR A CA 1
ATOM 767 C C . TYR A 1 90 ? 8.232 -4.187 3.381 1.00 88.44 90 TYR A C 1
ATOM 769 O O . TYR A 1 90 ? 9.080 -3.486 3.927 1.00 88.44 90 TYR A O 1
ATOM 777 N N . LYS A 1 91 ? 8.379 -5.511 3.258 1.00 88.94 91 LYS A N 1
ATOM 778 C CA . LYS A 1 91 ? 9.571 -6.220 3.749 1.00 88.94 91 LYS A CA 1
ATOM 779 C C . LYS A 1 91 ? 10.838 -5.767 3.039 1.00 88.94 91 LYS A C 1
ATOM 781 O O . LYS A 1 91 ? 11.863 -5.558 3.679 1.00 88.94 91 LYS A O 1
ATOM 786 N N . LEU A 1 92 ? 10.763 -5.570 1.722 1.00 85.94 92 LEU A N 1
ATOM 787 C CA . LEU A 1 92 ? 11.863 -5.017 0.944 1.00 85.94 92 LEU A CA 1
ATOM 788 C C . LEU A 1 92 ? 12.252 -3.633 1.479 1.00 85.94 92 LEU A C 1
ATOM 790 O O . LEU A 1 92 ? 13.433 -3.377 1.695 1.00 85.94 92 LEU A O 1
ATOM 794 N N . GLU A 1 93 ? 11.282 -2.757 1.752 1.00 81.00 93 GLU A N 1
ATOM 795 C CA . GLU A 1 93 ? 11.545 -1.463 2.386 1.00 81.00 93 GLU A CA 1
ATOM 796 C C . GLU A 1 93 ? 12.191 -1.616 3.767 1.00 81.00 93 GLU A C 1
ATOM 798 O O . GLU A 1 93 ? 13.159 -0.911 4.044 1.00 81.00 93 GLU A O 1
ATOM 803 N N . GLU A 1 94 ? 11.729 -2.536 4.617 1.00 79.50 94 GLU A N 1
ATOM 804 C CA . GLU A 1 94 ? 12.340 -2.795 5.929 1.00 79.50 94 GLU A CA 1
ATOM 805 C C . GLU A 1 94 ? 13.791 -3.279 5.814 1.00 79.50 94 GLU A C 1
ATOM 807 O O . GLU A 1 94 ? 14.657 -2.753 6.511 1.00 79.50 94 GLU A O 1
ATOM 812 N N . CYS A 1 95 ? 14.098 -4.193 4.888 1.00 77.12 95 CYS A N 1
ATOM 813 C CA . CYS A 1 95 ? 15.471 -4.642 4.634 1.00 77.12 95 CYS A CA 1
ATOM 814 C C . CYS A 1 95 ? 16.388 -3.504 4.145 1.00 77.12 95 CYS A C 1
ATOM 816 O O . CYS A 1 95 ? 17.609 -3.542 4.340 1.00 77.12 95 CYS A O 1
ATOM 818 N N . LEU A 1 96 ? 15.819 -2.505 3.465 1.00 68.69 96 LEU A N 1
ATOM 819 C CA . LEU A 1 96 ? 16.552 -1.388 2.869 1.00 68.69 96 LEU A CA 1
ATOM 820 C C . LEU A 1 96 ? 16.625 -0.144 3.771 1.00 68.69 96 LEU A C 1
ATOM 822 O O . LEU A 1 96 ? 17.488 0.711 3.552 1.00 68.69 96 LEU A O 1
ATOM 826 N N . THR A 1 97 ? 15.771 -0.043 4.788 1.00 63.16 97 THR A N 1
ATOM 827 C CA . THR A 1 97 ? 15.648 1.114 5.689 1.00 63.16 97 THR A CA 1
ATOM 828 C C . THR A 1 97 ? 16.376 0.836 7.007 1.00 63.16 97 THR A C 1
ATOM 830 O O . THR A 1 97 ? 16.122 -0.167 7.663 1.00 63.16 97 THR A O 1
ATOM 833 N N . ILE A 1 98 ? 17.256 1.742 7.452 1.00 57.59 98 ILE A N 1
ATOM 834 C CA . ILE A 1 98 ? 17.754 1.722 8.839 1.00 57.59 98 ILE A CA 1
ATOM 835 C C . ILE A 1 98 ? 16.849 2.634 9.663 1.00 57.59 98 ILE A C 1
ATOM 837 O O . ILE A 1 98 ? 16.782 3.833 9.403 1.00 57.59 98 ILE A O 1
ATOM 841 N N . LYS A 1 99 ? 16.181 2.090 10.684 1.00 51.06 99 LYS A N 1
ATOM 842 C CA . LYS A 1 99 ? 15.549 2.914 11.723 1.00 51.06 99 LYS A CA 1
ATOM 843 C C . LYS A 1 99 ? 16.664 3.519 12.582 1.00 51.06 99 LYS A C 1
ATOM 845 O O . LYS A 1 99 ? 17.351 2.794 13.300 1.00 51.06 99 LYS A O 1
ATOM 850 N N . VAL A 1 100 ? 16.884 4.828 12.472 1.00 42.53 100 VAL A N 1
ATOM 851 C CA . VAL A 1 100 ? 17.880 5.552 13.275 1.00 42.53 100 VAL A CA 1
ATOM 852 C C . VAL A 1 100 ? 17.141 6.287 14.399 1.00 42.53 100 VAL A C 1
ATOM 854 O O . VAL A 1 100 ? 16.267 7.101 14.107 1.00 42.53 100 VAL A O 1
ATOM 857 N N . PRO A 1 101 ? 17.453 6.025 15.681 1.00 44.34 101 PRO A N 1
ATOM 858 C CA . PRO A 1 101 ? 16.963 6.848 16.783 1.00 44.34 101 PRO A CA 1
ATOM 859 C C . PRO A 1 101 ? 17.415 8.302 16.606 1.00 44.34 101 PRO A C 1
ATOM 861 O O . PRO A 1 101 ? 18.582 8.538 16.282 1.00 44.34 101 PRO A O 1
ATOM 864 N N . PHE A 1 102 ? 16.528 9.267 16.874 1.00 39.16 102 PHE A N 1
ATOM 865 C CA . PHE A 1 102 ? 16.801 10.710 16.735 1.00 39.16 102 PHE A CA 1
ATOM 866 C C . PHE A 1 102 ? 18.097 11.149 17.454 1.00 39.16 102 PHE A C 1
ATOM 868 O O . PHE A 1 102 ? 18.809 12.032 16.988 1.00 39.16 102 PHE A O 1
ATOM 875 N N . GLU A 1 103 ? 18.447 10.474 18.550 1.00 44.72 103 GLU A N 1
ATOM 876 C CA . GLU A 1 103 ? 19.608 10.750 19.408 1.00 44.72 103 GLU A CA 1
ATOM 877 C C . GLU A 1 103 ? 20.962 10.322 18.811 1.00 44.72 103 GLU A C 1
ATOM 879 O O . GLU A 1 103 ? 22.005 10.809 19.240 1.00 44.72 103 GLU A O 1
ATOM 884 N N . LYS A 1 104 ? 20.988 9.433 17.805 1.00 42.75 104 LYS A N 1
ATOM 885 C CA . LYS A 1 104 ? 22.242 8.979 17.163 1.00 42.75 104 LYS A CA 1
ATOM 886 C C . LYS A 1 104 ? 22.726 9.901 16.038 1.00 42.75 104 LYS A C 1
ATOM 888 O O . LYS A 1 104 ? 23.873 9.770 15.600 1.00 42.75 104 LYS A O 1
ATOM 893 N N . LEU A 1 105 ? 21.891 10.842 15.591 1.00 41.84 105 LEU A N 1
ATOM 894 C CA . LEU A 1 105 ? 22.214 11.777 14.505 1.00 41.84 105 LEU A CA 1
ATOM 895 C C . LEU A 1 105 ? 23.226 12.860 14.914 1.00 41.84 105 LEU A C 1
ATOM 897 O O . LEU A 1 105 ? 23.870 13.443 14.047 1.00 41.84 105 LEU A O 1
ATOM 901 N N . THR A 1 106 ? 23.441 13.096 16.211 1.00 38.97 106 THR A N 1
ATOM 902 C CA . THR A 1 106 ? 24.380 14.120 16.699 1.00 38.97 106 THR A CA 1
ATOM 903 C C . THR A 1 106 ? 25.840 13.664 16.781 1.00 38.97 106 THR A C 1
ATOM 905 O O . THR A 1 106 ? 26.711 14.518 16.890 1.00 38.97 106 THR A O 1
ATOM 908 N N . ASN A 1 107 ? 26.150 12.361 16.681 1.00 42.12 107 ASN A N 1
ATOM 909 C CA . ASN A 1 107 ? 27.483 11.849 17.051 1.00 42.12 107 ASN A CA 1
ATOM 910 C C . ASN A 1 107 ? 28.172 10.891 16.058 1.00 42.12 107 ASN A C 1
ATOM 912 O O . ASN A 1 107 ? 29.135 10.224 16.431 1.00 42.12 107 ASN A O 1
ATOM 916 N N . SER A 1 108 ? 27.768 10.813 14.787 1.00 39.75 108 SER A N 1
ATOM 917 C CA . SER A 1 108 ? 28.390 9.870 13.832 1.00 39.75 108 SER A CA 1
ATOM 918 C C . SER A 1 108 ? 29.215 10.532 12.721 1.00 39.75 108 SER A C 1
ATOM 920 O O . SER A 1 108 ? 29.006 10.314 11.533 1.00 39.75 108 SER A O 1
ATOM 922 N N . ASN A 1 109 ? 30.258 11.274 13.108 1.00 40.47 109 ASN A N 1
ATOM 923 C CA . ASN A 1 109 ? 31.373 11.591 12.209 1.00 40.47 109 ASN A CA 1
ATOM 924 C C . ASN A 1 109 ? 32.404 10.452 12.230 1.00 40.47 109 ASN A C 1
ATOM 926 O O . ASN A 1 109 ? 33.387 10.493 12.963 1.00 40.47 109 ASN A O 1
ATOM 930 N N . THR A 1 110 ? 32.209 9.426 11.402 1.00 39.97 110 THR A N 1
ATOM 931 C CA . THR A 1 110 ? 33.277 8.466 11.068 1.00 39.97 110 THR A CA 1
ATOM 932 C C . THR A 1 110 ? 33.351 8.264 9.558 1.00 39.97 110 THR A C 1
ATOM 934 O O . THR A 1 110 ? 32.879 7.279 8.997 1.00 39.97 110 THR A O 1
ATOM 937 N N . LYS A 1 111 ? 33.990 9.222 8.875 1.00 40.91 111 LYS A N 1
ATOM 938 C CA . LYS A 1 111 ? 34.452 9.042 7.494 1.00 40.91 111 LYS A CA 1
ATOM 939 C C . LYS A 1 111 ? 35.656 8.094 7.496 1.00 40.91 111 LYS A C 1
ATOM 941 O O . LYS A 1 111 ? 36.772 8.505 7.808 1.00 40.91 111 LYS A O 1
ATOM 946 N N . LYS A 1 112 ? 35.447 6.825 7.135 1.00 39.75 112 LYS A N 1
ATOM 947 C CA . LYS A 1 112 ? 36.543 5.958 6.672 1.00 39.75 112 LYS A CA 1
ATOM 948 C C . LYS A 1 112 ? 36.985 6.447 5.289 1.00 39.75 112 LYS A C 1
ATOM 950 O O . LYS A 1 112 ? 36.153 6.591 4.400 1.00 39.75 112 LYS A O 1
ATOM 955 N N . LYS A 1 113 ? 38.285 6.719 5.128 1.00 38.56 113 LYS A N 1
ATOM 956 C CA . LYS A 1 113 ? 38.907 7.071 3.841 1.00 38.56 113 LYS A CA 1
ATOM 957 C C . LYS A 1 113 ? 38.720 5.919 2.847 1.00 38.56 113 LYS A C 1
ATOM 959 O O . LYS A 1 113 ? 39.188 4.812 3.108 1.00 38.56 113 LYS A O 1
ATOM 964 N N . ALA A 1 114 ? 38.033 6.191 1.741 1.00 41.34 114 ALA A N 1
ATOM 965 C CA . ALA A 1 114 ? 37.945 5.295 0.594 1.00 41.34 114 ALA A CA 1
ATOM 966 C C . ALA A 1 114 ? 39.280 5.284 -0.174 1.00 41.34 114 ALA A C 1
ATOM 968 O O . ALA A 1 114 ? 40.004 6.281 -0.174 1.00 41.34 114 ALA A O 1
ATOM 969 N N . ARG A 1 115 ? 39.614 4.146 -0.796 1.00 42.12 115 ARG A N 1
ATOM 970 C CA . ARG A 1 115 ? 40.715 4.043 -1.766 1.00 42.12 115 ARG A CA 1
ATOM 971 C C . ARG A 1 115 ? 40.353 4.858 -3.012 1.00 42.12 115 ARG A C 1
ATOM 973 O O . ARG A 1 115 ? 39.242 4.727 -3.513 1.00 42.12 115 ARG A O 1
ATOM 980 N N . GLU A 1 116 ? 41.287 5.693 -3.457 1.00 44.19 116 GLU A N 1
ATOM 981 C CA . GLU A 1 116 ? 41.173 6.539 -4.649 1.00 44.19 116 GLU A CA 1
ATOM 982 C C . GLU A 1 116 ? 41.100 5.717 -5.944 1.00 44.19 116 GLU A C 1
ATOM 984 O O . GLU A 1 116 ? 41.676 4.632 -6.044 1.00 44.19 116 GLU A O 1
ATOM 989 N N . LEU A 1 117 ? 40.382 6.283 -6.918 1.00 50.53 117 LEU A N 1
ATOM 990 C CA . LEU A 1 117 ? 40.128 5.767 -8.262 1.00 50.53 117 LEU A CA 1
ATOM 991 C C . LEU A 1 117 ? 41.392 5.268 -8.980 1.00 50.53 117 LEU A C 1
ATOM 993 O O . LEU A 1 117 ? 42.357 6.001 -9.195 1.00 50.53 117 LEU A O 1
ATOM 997 N N . THR A 1 118 ? 41.313 4.022 -9.432 1.00 62.94 118 THR A N 1
ATOM 998 C CA . THR A 1 118 ? 42.147 3.396 -10.457 1.00 62.94 118 THR A CA 1
ATOM 999 C C . THR A 1 118 ? 41.906 4.080 -11.816 1.00 62.94 118 THR A C 1
ATOM 1001 O O . THR A 1 118 ? 40.783 4.066 -12.295 1.00 62.94 118 THR A O 1
ATOM 1004 N N . ILE A 1 119 ? 42.953 4.686 -12.406 1.00 72.56 119 ILE A N 1
ATOM 1005 C CA . ILE A 1 119 ? 43.139 5.166 -13.807 1.00 72.56 119 ILE A CA 1
ATOM 1006 C C . ILE A 1 119 ? 41.898 5.757 -14.526 1.00 72.56 119 ILE A C 1
ATOM 1008 O O . ILE A 1 119 ? 40.942 5.053 -14.856 1.00 72.56 119 ILE A O 1
ATOM 1012 N N . LYS A 1 120 ? 41.959 7.041 -14.920 1.00 81.31 120 LYS A N 1
ATOM 1013 C CA . LYS A 1 120 ? 40.885 7.707 -15.697 1.00 81.31 120 LYS A CA 1
ATOM 1014 C C . LYS A 1 120 ? 40.757 7.138 -17.117 1.00 81.31 120 LYS A C 1
ATOM 1016 O O . LYS A 1 120 ? 41.745 6.704 -17.701 1.00 81.31 120 LYS A O 1
ATOM 1021 N N . PHE A 1 121 ? 39.575 7.233 -17.736 1.00 82.06 121 PHE A N 1
ATOM 1022 C CA . PHE A 1 121 ? 39.358 6.737 -19.107 1.00 82.06 121 PHE A CA 1
ATOM 1023 C C . PHE A 1 121 ? 40.338 7.334 -20.131 1.00 82.06 121 PHE A C 1
ATOM 1025 O O . PHE A 1 121 ? 40.928 6.604 -20.925 1.00 82.06 121 PHE A O 1
ATOM 1032 N N . SER A 1 122 ? 40.589 8.645 -20.062 1.00 80.12 122 SER A N 1
ATOM 1033 C CA . SER A 1 122 ? 41.563 9.335 -20.918 1.00 80.12 122 SER A CA 1
ATOM 1034 C C . SER A 1 122 ? 42.993 8.796 -20.765 1.00 80.12 122 SER A C 1
ATOM 1036 O O . SER A 1 122 ? 43.750 8.753 -21.734 1.00 80.12 122 SER A O 1
ATOM 1038 N N . GLU A 1 123 ? 43.368 8.359 -19.561 1.00 81.50 123 GLU A N 1
ATOM 1039 C CA . GLU A 1 123 ? 44.672 7.750 -19.262 1.00 81.50 123 GLU A CA 1
ATOM 1040 C C . GLU A 1 123 ? 44.719 6.291 -19.739 1.00 81.50 123 GLU A C 1
ATOM 1042 O O . GLU A 1 123 ? 45.720 5.848 -20.299 1.00 81.50 123 GLU A O 1
ATOM 1047 N N . TYR A 1 124 ? 43.625 5.544 -19.582 1.00 82.00 124 TYR A N 1
ATOM 1048 C CA . TYR A 1 124 ? 43.506 4.159 -20.041 1.00 82.00 124 TYR A CA 1
ATOM 1049 C C . TYR A 1 124 ? 43.713 4.040 -21.556 1.00 82.00 124 TYR A C 1
ATOM 1051 O O . TYR A 1 124 ? 44.558 3.267 -22.007 1.00 82.00 124 TYR A O 1
ATOM 1059 N N . VAL A 1 125 ? 43.019 4.866 -22.345 1.00 79.94 125 VAL A N 1
ATOM 1060 C CA . VAL A 1 125 ? 43.102 4.784 -23.812 1.00 79.94 125 VAL A CA 1
ATOM 1061 C C . VAL A 1 125 ? 44.433 5.285 -24.384 1.00 79.94 125 VAL A C 1
ATOM 1063 O O . VAL A 1 125 ? 44.832 4.880 -25.473 1.00 79.94 125 VAL A O 1
ATOM 1066 N N . THR A 1 126 ? 45.152 6.143 -23.654 1.00 74.38 126 THR A N 1
ATOM 1067 C CA . THR A 1 126 ? 46.453 6.684 -24.086 1.00 74.38 126 THR A CA 1
ATOM 1068 C C . THR A 1 126 ? 47.639 5.822 -23.656 1.00 74.38 126 THR A C 1
ATOM 1070 O O . THR A 1 126 ? 48.676 5.833 -24.319 1.00 74.38 126 THR A O 1
ATOM 1073 N N . SER A 1 127 ? 47.500 5.040 -22.584 1.00 67.12 127 SER A N 1
ATOM 1074 C CA . SER A 1 127 ? 48.617 4.328 -21.949 1.00 67.12 127 SER A CA 1
ATOM 1075 C C . SER A 1 127 ? 49.010 2.988 -22.590 1.00 67.12 127 SER A C 1
ATOM 1077 O O . SER A 1 127 ? 49.894 2.322 -22.064 1.00 67.12 127 SER A O 1
ATOM 1079 N N . LYS A 1 128 ? 48.412 2.568 -23.719 1.00 58.53 128 LYS A N 1
ATOM 1080 C CA . LYS A 1 128 ? 48.573 1.204 -24.290 1.00 58.53 128 LYS A CA 1
ATOM 1081 C C . LYS A 1 128 ? 48.322 0.069 -23.271 1.00 58.53 128 LYS A C 1
ATOM 1083 O O . LYS A 1 128 ? 48.656 -1.076 -23.548 1.00 58.53 128 LYS A O 1
ATOM 1088 N N . ASN A 1 129 ? 47.683 0.362 -22.135 1.00 56.41 129 ASN A N 1
ATOM 1089 C CA . ASN A 1 129 ? 47.246 -0.609 -21.129 1.00 56.41 129 ASN A CA 1
ATOM 1090 C C . ASN A 1 129 ? 45.918 -1.271 -21.523 1.00 56.41 129 ASN A C 1
ATOM 1092 O O . ASN A 1 129 ? 45.151 -1.680 -20.653 1.00 56.41 129 ASN A O 1
ATOM 1096 N N . SER A 1 130 ? 45.608 -1.339 -22.823 1.00 55.50 130 SER A N 1
ATOM 1097 C CA . SER A 1 130 ? 44.475 -2.117 -23.301 1.00 55.50 130 SER A CA 1
ATOM 1098 C C . SER A 1 130 ? 44.820 -3.587 -23.091 1.00 55.50 130 SER A C 1
ATOM 1100 O O . SER A 1 130 ? 45.342 -4.245 -23.992 1.00 55.50 130 SER A O 1
ATOM 1102 N N . ASP A 1 131 ? 44.565 -4.093 -21.887 1.00 55.62 131 ASP A N 1
ATOM 1103 C CA . ASP A 1 131 ? 44.353 -5.519 -21.709 1.00 55.62 131 ASP A CA 1
ATOM 1104 C C . ASP A 1 131 ? 43.353 -5.946 -22.787 1.00 55.62 131 ASP A C 1
ATOM 1106 O O . ASP A 1 131 ? 42.364 -5.248 -23.048 1.00 55.62 131 ASP A O 1
ATOM 1110 N N . ASP A 1 132 ? 43.644 -7.058 -23.458 1.00 65.62 132 ASP A N 1
ATOM 1111 C CA . ASP A 1 132 ? 42.861 -7.578 -24.579 1.00 65.62 132 ASP A CA 1
ATOM 1112 C C . ASP A 1 132 ? 41.562 -8.212 -24.042 1.00 65.62 132 ASP A C 1
ATOM 1114 O O . ASP A 1 132 ? 41.306 -9.411 -24.159 1.00 65.62 132 ASP A O 1
ATOM 1118 N N . ILE A 1 133 ? 40.756 -7.409 -23.333 1.00 76.31 133 ILE A N 1
ATOM 1119 C CA . ILE A 1 133 ? 39.460 -7.802 -22.796 1.00 76.31 133 ILE A CA 1
ATOM 1120 C C . ILE A 1 133 ? 38.560 -8.051 -23.999 1.00 76.31 133 ILE A C 1
ATOM 1122 O O . ILE A 1 133 ? 38.017 -7.130 -24.624 1.00 76.31 133 ILE A O 1
ATOM 1126 N N . ASN A 1 134 ? 38.401 -9.331 -24.321 1.00 85.19 134 ASN A N 1
ATOM 1127 C CA . ASN A 1 134 ? 37.469 -9.781 -25.333 1.00 85.19 134 ASN A CA 1
ATOM 1128 C C . ASN A 1 134 ? 36.040 -9.660 -24.787 1.00 85.19 134 ASN A C 1
ATOM 1130 O O . ASN A 1 134 ? 35.496 -10.582 -24.179 1.00 85.19 134 ASN A O 1
ATOM 1134 N N . LEU A 1 135 ? 35.443 -8.488 -25.011 1.00 85.56 135 LEU A N 1
ATOM 1135 C CA . LEU A 1 135 ? 34.103 -8.139 -24.542 1.00 85.56 135 LEU A CA 1
ATOM 1136 C C . LEU A 1 135 ? 33.039 -9.146 -25.006 1.00 85.56 135 LEU A C 1
ATOM 1138 O O . LEU A 1 135 ? 32.141 -9.478 -24.238 1.00 85.56 135 LEU A O 1
ATOM 1142 N N . LYS A 1 136 ? 33.156 -9.676 -26.232 1.00 87.38 136 LYS A N 1
ATOM 1143 C CA . LYS A 1 136 ? 32.207 -10.666 -26.764 1.00 87.38 136 LYS A CA 1
ATOM 1144 C C . LYS A 1 136 ? 32.252 -11.972 -25.973 1.00 87.38 136 LYS A C 1
ATOM 1146 O O . LYS A 1 136 ? 31.198 -12.475 -25.596 1.00 87.38 136 LYS A O 1
ATOM 1151 N N . ASN A 1 137 ? 33.451 -12.479 -25.681 1.00 87.88 137 ASN A N 1
ATOM 1152 C CA . ASN A 1 137 ? 33.612 -13.679 -24.857 1.00 87.88 137 ASN A CA 1
ATOM 1153 C C . ASN A 1 137 ? 33.114 -13.437 -23.429 1.00 87.88 137 ASN A C 1
ATOM 1155 O O . ASN A 1 137 ? 32.360 -14.247 -22.910 1.00 87.88 137 ASN A O 1
ATOM 1159 N N . TYR A 1 138 ? 33.442 -12.286 -22.833 1.00 89.00 138 TYR A N 1
ATOM 1160 C CA . TYR A 1 138 ? 32.974 -11.943 -21.489 1.00 89.00 138 TYR A CA 1
ATOM 1161 C C . TYR A 1 138 ? 31.441 -11.935 -21.382 1.00 89.00 138 TYR A C 1
ATOM 1163 O O . TYR A 1 138 ? 30.876 -12.480 -20.433 1.00 89.00 138 TYR A O 1
ATOM 1171 N N . ILE A 1 139 ? 30.762 -11.319 -22.357 1.00 90.00 139 ILE A N 1
ATOM 1172 C CA . ILE A 1 139 ? 29.295 -11.270 -22.416 1.00 90.00 139 ILE A CA 1
ATOM 1173 C C . ILE A 1 139 ? 28.716 -12.678 -22.595 1.00 90.00 139 ILE A C 1
ATOM 1175 O O . ILE A 1 139 ? 27.749 -13.027 -21.919 1.00 90.00 139 ILE A O 1
ATOM 1179 N N . HIS A 1 140 ? 29.321 -13.495 -23.460 1.00 90.00 140 HIS A N 1
ATOM 1180 C CA . HIS A 1 140 ? 28.911 -14.884 -23.652 1.00 90.00 140 HIS A CA 1
ATOM 1181 C C . HIS A 1 140 ? 29.048 -15.710 -22.365 1.00 90.00 140 HIS A C 1
ATOM 1183 O O . HIS A 1 140 ? 28.106 -16.400 -21.978 1.00 90.00 140 HIS A O 1
ATOM 1189 N N . ASP A 1 141 ? 30.172 -15.583 -21.660 1.00 88.38 141 ASP A N 1
ATOM 1190 C CA . ASP A 1 141 ? 30.413 -16.274 -20.392 1.00 88.38 141 ASP A CA 1
ATOM 1191 C C . ASP A 1 141 ? 29.398 -15.854 -19.320 1.00 88.38 141 ASP A C 1
ATOM 1193 O O . ASP A 1 141 ? 28.956 -16.676 -18.519 1.00 88.38 141 ASP A O 1
ATOM 1197 N N . LEU A 1 142 ? 29.011 -14.575 -19.301 1.00 88.19 142 LEU A N 1
ATOM 1198 C CA . LEU A 1 142 ? 28.003 -14.048 -18.380 1.00 88.19 142 LEU A CA 1
ATOM 1199 C C . LEU A 1 142 ? 26.610 -14.647 -18.642 1.00 88.19 142 LEU A C 1
ATOM 1201 O O . LEU A 1 142 ? 25.928 -15.041 -17.695 1.00 88.19 142 LEU A O 1
ATOM 1205 N N . ASP A 1 143 ? 26.208 -14.774 -19.908 1.00 88.62 143 ASP A N 1
ATOM 1206 C CA . ASP A 1 143 ? 24.936 -15.400 -20.295 1.00 88.62 143 ASP A CA 1
ATOM 1207 C C . ASP A 1 143 ? 24.909 -16.915 -20.009 1.00 88.62 143 ASP A C 1
ATOM 1209 O O . ASP A 1 143 ? 23.924 -17.439 -19.473 1.00 88.62 143 ASP A O 1
ATOM 1213 N N . LEU A 1 144 ? 26.013 -17.618 -20.289 1.00 87.69 144 LEU A N 1
ATOM 1214 C CA . LEU A 1 144 ? 26.170 -19.037 -19.960 1.00 87.69 144 LEU A CA 1
ATOM 1215 C C . LEU A 1 144 ? 26.094 -19.281 -18.452 1.00 87.69 144 LEU A C 1
ATOM 1217 O O . LEU A 1 144 ? 25.399 -20.193 -18.001 1.00 87.69 144 LEU A O 1
ATOM 1221 N N . GLU A 1 145 ? 26.800 -18.475 -17.659 1.00 86.25 145 GLU A N 1
ATOM 1222 C CA . GLU A 1 145 ? 26.797 -18.592 -16.203 1.00 86.25 145 GLU A CA 1
ATOM 1223 C C . GLU A 1 145 ? 25.398 -18.348 -15.625 1.00 86.25 145 GLU A C 1
ATOM 1225 O O . GLU A 1 145 ? 24.925 -19.132 -14.797 1.00 86.25 145 GLU A O 1
ATOM 1230 N N . PHE A 1 146 ? 24.701 -17.312 -16.100 1.00 85.06 146 PHE A N 1
ATOM 1231 C CA . PHE A 1 146 ? 23.321 -17.039 -15.709 1.00 85.06 146 PHE A CA 1
ATOM 1232 C C . PHE A 1 146 ? 22.396 -18.227 -16.012 1.00 85.06 146 PHE A C 1
ATOM 1234 O O . PHE A 1 146 ? 21.677 -18.698 -15.125 1.00 85.06 146 PHE A O 1
ATOM 1241 N N . SER A 1 147 ? 22.469 -18.759 -17.234 1.00 83.62 147 SER A N 1
ATOM 1242 C CA . SER A 1 147 ? 21.658 -19.897 -17.677 1.00 83.62 147 SER A CA 1
ATOM 1243 C C . SER A 1 147 ? 21.926 -21.157 -16.843 1.00 83.62 147 SER A C 1
ATOM 1245 O O . SER A 1 147 ? 20.989 -21.820 -16.394 1.00 83.62 147 SER A O 1
ATOM 1247 N N . ASN A 1 148 ? 23.200 -21.441 -16.550 1.00 82.12 148 ASN A N 1
ATOM 1248 C CA . ASN A 1 148 ? 23.617 -22.580 -15.730 1.00 82.12 148 ASN A CA 1
ATOM 1249 C C . ASN A 1 148 ? 23.172 -22.465 -14.264 1.00 82.12 148 ASN A C 1
ATOM 1251 O O . ASN A 1 148 ? 22.875 -23.474 -13.623 1.00 82.12 148 ASN A O 1
ATOM 1255 N N . ASN A 1 149 ? 23.140 -21.253 -13.704 1.00 78.88 149 ASN A N 1
ATOM 1256 C CA . ASN A 1 149 ? 22.696 -21.038 -12.326 1.00 78.88 149 ASN A CA 1
ATOM 1257 C C . ASN A 1 149 ? 21.188 -21.287 -12.168 1.00 78.88 149 ASN A C 1
ATOM 1259 O O . ASN A 1 149 ? 20.754 -21.829 -11.152 1.00 78.88 149 ASN A O 1
ATOM 1263 N N . ILE A 1 150 ? 20.392 -20.959 -13.188 1.00 72.56 150 ILE A N 1
ATOM 1264 C CA . ILE A 1 150 ? 18.945 -21.216 -13.193 1.00 72.56 150 ILE A CA 1
ATOM 1265 C C . ILE A 1 150 ? 18.640 -22.710 -13.353 1.00 72.56 150 ILE A C 1
ATOM 1267 O O . ILE A 1 150 ? 17.747 -23.232 -12.687 1.00 72.56 150 ILE A O 1
ATOM 1271 N N . SER A 1 151 ? 19.388 -23.424 -14.199 1.00 69.81 151 SER A N 1
ATOM 1272 C CA . SER A 1 151 ? 19.095 -24.826 -14.526 1.00 69.81 151 SER A CA 1
ATOM 1273 C C . SER A 1 151 ? 19.409 -25.825 -13.404 1.00 69.81 151 SER A C 1
ATOM 1275 O O . SER A 1 151 ? 18.940 -26.959 -13.454 1.00 69.81 151 SER A O 1
ATOM 1277 N N . LYS A 1 152 ? 20.204 -25.444 -12.394 1.00 66.19 152 LYS A N 1
ATOM 1278 C CA . LYS A 1 152 ? 20.689 -26.352 -11.333 1.00 66.19 152 LYS A CA 1
ATOM 1279 C C . LYS A 1 152 ? 19.674 -26.685 -10.226 1.00 66.19 152 LYS A C 1
ATOM 1281 O O . LYS A 1 152 ? 19.972 -27.529 -9.387 1.00 66.19 152 LYS A O 1
ATOM 1286 N N . GLY A 1 153 ? 18.482 -26.086 -10.221 1.00 63.31 153 GLY A N 1
ATOM 1287 C CA . GLY A 1 153 ? 17.460 -26.359 -9.200 1.00 63.31 153 GLY A CA 1
ATOM 1288 C C . GLY A 1 153 ? 17.787 -25.790 -7.805 1.00 63.31 153 GLY A C 1
ATOM 1289 O O . GLY A 1 153 ? 18.792 -25.094 -7.628 1.00 63.31 153 GLY A O 1
ATOM 1290 N N . ILE A 1 154 ? 16.942 -26.075 -6.799 1.00 63.03 154 ILE A N 1
ATOM 1291 C CA . ILE A 1 154 ? 17.150 -25.661 -5.392 1.00 63.03 154 ILE A CA 1
ATOM 1292 C C . ILE A 1 154 ? 18.185 -26.576 -4.724 1.00 63.03 154 ILE A C 1
ATOM 1294 O O . ILE A 1 154 ? 17.844 -27.455 -3.935 1.00 63.03 154 ILE A O 1
ATOM 1298 N N . ASP A 1 155 ? 19.457 -26.375 -5.035 1.00 65.44 155 ASP A N 1
ATOM 1299 C CA . ASP A 1 155 ? 20.538 -26.847 -4.172 1.00 65.44 155 ASP A CA 1
ATOM 1300 C C . ASP A 1 155 ? 20.898 -25.732 -3.177 1.00 65.44 155 ASP A C 1
ATOM 1302 O O . ASP A 1 155 ? 20.899 -24.551 -3.542 1.00 65.44 155 ASP A O 1
ATOM 1306 N N . LYS A 1 156 ? 21.225 -26.082 -1.925 1.00 58.19 156 LYS A N 1
ATOM 1307 C CA . LYS A 1 156 ? 21.691 -25.122 -0.905 1.00 58.19 156 LYS A CA 1
ATOM 1308 C C . LYS A 1 156 ? 22.919 -24.349 -1.374 1.00 58.19 156 LYS A C 1
ATOM 1310 O O . LYS A 1 156 ? 23.158 -23.248 -0.884 1.00 58.19 156 LYS A O 1
ATOM 1315 N N . ASP A 1 157 ? 23.668 -24.905 -2.324 1.00 65.19 157 ASP A N 1
ATOM 1316 C CA . ASP A 1 157 ? 24.844 -24.283 -2.917 1.00 65.19 157 ASP A CA 1
ATOM 1317 C C . ASP A 1 157 ? 24.595 -23.479 -4.196 1.00 65.19 157 ASP A C 1
ATOM 1319 O O . ASP A 1 157 ? 25.534 -22.868 -4.706 1.00 65.19 157 ASP A O 1
ATOM 1323 N N . ASN A 1 158 ? 23.353 -23.392 -4.684 1.00 72.31 158 ASN A N 1
ATOM 1324 C CA . ASN A 1 158 ? 23.044 -22.621 -5.884 1.00 72.31 158 ASN A CA 1
ATOM 1325 C C . ASN A 1 158 ? 23.264 -21.103 -5.644 1.00 72.31 158 ASN A C 1
ATOM 1327 O O . ASN A 1 158 ? 22.565 -20.501 -4.815 1.00 72.31 158 ASN A O 1
ATOM 1331 N N . PRO A 1 159 ? 24.174 -20.447 -6.397 1.00 72.50 159 PRO A N 1
ATOM 1332 C CA . PRO A 1 159 ? 24.449 -19.012 -6.271 1.00 72.50 159 PRO A CA 1
ATOM 1333 C C . PRO A 1 159 ? 23.218 -18.117 -6.475 1.00 72.50 159 PRO A C 1
ATOM 1335 O O . PRO A 1 159 ? 23.148 -17.021 -5.921 1.00 72.50 159 PRO A O 1
ATOM 1338 N N . TYR A 1 160 ? 22.223 -18.580 -7.239 1.00 75.06 160 TYR A N 1
ATOM 1339 C CA . TYR A 1 160 ? 20.981 -17.850 -7.483 1.00 75.06 160 TYR A CA 1
ATOM 1340 C C . TYR A 1 160 ? 20.143 -17.673 -6.205 1.00 75.06 160 TYR A C 1
ATOM 1342 O O . TYR A 1 160 ? 19.584 -16.600 -5.983 1.00 75.06 160 TYR A O 1
ATOM 1350 N N . PHE A 1 161 ? 20.097 -18.686 -5.331 1.00 76.88 161 PHE A N 1
ATOM 1351 C CA . PHE A 1 161 ? 19.331 -18.636 -4.077 1.00 76.88 161 PHE A CA 1
ATOM 1352 C C . PHE A 1 161 ? 20.150 -18.107 -2.886 1.00 76.88 161 PHE A C 1
ATOM 1354 O O . PHE A 1 161 ? 19.567 -17.668 -1.897 1.00 76.88 161 PHE A O 1
ATOM 1361 N N . LYS A 1 162 ? 21.488 -18.063 -2.993 1.00 76.88 162 LYS A N 1
ATOM 1362 C CA . LYS A 1 162 ? 22.395 -17.457 -1.991 1.00 76.88 162 LYS A CA 1
ATOM 1363 C C . LYS A 1 162 ? 22.429 -15.920 -2.002 1.00 76.88 162 LYS A C 1
ATOM 1365 O O . LYS A 1 162 ? 23.170 -15.324 -1.222 1.00 76.88 162 LYS A O 1
ATOM 1370 N N . ARG A 1 163 ? 21.653 -15.264 -2.872 1.00 82.12 163 ARG A N 1
ATOM 1371 C CA . ARG A 1 163 ? 21.591 -13.795 -2.951 1.00 82.12 163 ARG A CA 1
ATOM 1372 C C . ARG A 1 163 ? 21.119 -13.186 -1.618 1.00 82.12 163 ARG A C 1
ATOM 1374 O O . ARG A 1 163 ? 20.339 -13.818 -0.906 1.00 82.12 163 ARG A O 1
ATOM 1381 N N . PRO A 1 164 ? 21.519 -11.940 -1.297 1.00 80.88 164 PRO A N 1
ATOM 1382 C CA . PRO A 1 164 ? 20.997 -11.233 -0.132 1.00 80.88 164 PRO A CA 1
ATOM 1383 C C . PRO A 1 164 ? 19.461 -11.191 -0.107 1.00 80.88 164 PRO A C 1
ATOM 1385 O O . PRO A 1 164 ? 18.822 -11.055 -1.151 1.00 80.88 164 PRO A O 1
ATOM 1388 N N . GLU A 1 165 ? 18.864 -11.228 1.086 1.00 82.94 165 GLU A N 1
ATOM 1389 C CA . GLU A 1 165 ? 17.404 -11.320 1.274 1.00 82.94 165 GLU A CA 1
ATOM 1390 C C . GLU A 1 165 ? 16.619 -10.258 0.489 1.00 82.94 165 GLU A C 1
ATOM 1392 O O . GLU A 1 165 ? 15.636 -10.572 -0.179 1.00 82.94 165 GLU A O 1
ATOM 1397 N N . TYR A 1 166 ? 17.085 -9.008 0.487 1.00 82.69 166 TYR A N 1
ATOM 1398 C CA . TYR A 1 166 ? 16.422 -7.925 -0.243 1.00 82.69 166 TYR A CA 1
ATOM 1399 C C . TYR A 1 166 ? 16.406 -8.152 -1.768 1.00 82.69 166 TYR A C 1
ATOM 1401 O O . TYR A 1 166 ? 15.472 -7.721 -2.440 1.00 82.69 166 TYR A O 1
ATOM 1409 N N . PHE A 1 167 ? 17.394 -8.857 -2.331 1.00 83.50 167 PHE A N 1
ATOM 1410 C CA . PHE A 1 167 ? 17.366 -9.253 -3.741 1.00 83.50 167 PHE A CA 1
ATOM 1411 C C . PHE A 1 167 ? 16.342 -10.361 -3.992 1.00 83.50 167 PHE A C 1
ATOM 1413 O O . PHE A 1 167 ? 15.625 -10.304 -4.990 1.00 83.50 167 PHE A O 1
ATOM 1420 N N . LEU A 1 168 ? 16.229 -11.340 -3.091 1.00 87.38 168 LEU A N 1
ATOM 1421 C CA . LEU A 1 168 ? 15.235 -12.411 -3.206 1.00 87.38 168 LEU A CA 1
ATOM 1422 C C . LEU A 1 168 ? 13.808 -11.852 -3.118 1.00 87.38 168 LEU A C 1
ATOM 1424 O O . LEU A 1 168 ? 12.996 -12.122 -4.001 1.00 87.38 168 LEU A O 1
ATOM 1428 N N . LEU A 1 169 ? 13.533 -10.999 -2.123 1.00 90.50 169 LEU A N 1
ATOM 1429 C CA . LEU A 1 169 ? 12.254 -10.293 -1.976 1.00 90.50 169 LEU A CA 1
ATOM 1430 C C . LEU A 1 169 ? 11.917 -9.482 -3.232 1.00 90.50 169 LEU A C 1
ATOM 1432 O O . LEU A 1 169 ? 10.796 -9.536 -3.734 1.00 90.50 169 LEU A O 1
ATOM 1436 N N . TYR A 1 170 ? 12.904 -8.775 -3.783 1.00 89.50 170 TYR A N 1
ATOM 1437 C CA . TYR A 1 170 ? 12.738 -8.030 -5.024 1.00 89.50 170 TYR A CA 1
ATOM 1438 C C . TYR A 1 170 ? 12.313 -8.929 -6.202 1.00 89.50 170 TYR A C 1
ATOM 1440 O O . TYR A 1 170 ? 11.345 -8.602 -6.892 1.00 89.50 170 TYR A O 1
ATOM 1448 N N . ARG A 1 171 ? 12.980 -10.075 -6.418 1.00 90.06 171 ARG A N 1
ATOM 1449 C CA . ARG A 1 171 ? 12.630 -10.999 -7.516 1.00 90.06 171 ARG A CA 1
ATOM 1450 C C . ARG A 1 171 ? 11.253 -11.636 -7.307 1.00 90.06 171 ARG A C 1
ATOM 1452 O O . ARG A 1 171 ? 10.476 -11.704 -8.255 1.00 90.06 171 ARG A O 1
ATOM 1459 N N . ILE A 1 172 ? 10.914 -12.030 -6.077 1.00 92.31 172 ILE A N 1
ATOM 1460 C CA . ILE A 1 172 ? 9.585 -12.568 -5.735 1.00 92.31 172 ILE A CA 1
ATOM 1461 C C . ILE A 1 172 ? 8.492 -11.550 -6.071 1.00 92.31 172 ILE A C 1
ATOM 1463 O O . ILE A 1 172 ? 7.536 -11.884 -6.769 1.00 92.31 172 ILE A O 1
ATOM 1467 N N . ARG A 1 173 ? 8.666 -10.290 -5.650 1.00 93.06 173 ARG A N 1
ATOM 1468 C CA . ARG A 1 173 ? 7.725 -9.205 -5.959 1.00 93.06 173 ARG A CA 1
ATOM 1469 C C . ARG A 1 173 ? 7.529 -9.036 -7.461 1.00 93.06 173 ARG A C 1
ATOM 1471 O O . ARG A 1 173 ? 6.394 -8.934 -7.917 1.00 93.06 173 ARG A O 1
ATOM 1478 N N . ASN A 1 174 ? 8.617 -9.003 -8.229 1.00 92.25 174 ASN A N 1
ATOM 1479 C CA . ASN A 1 174 ? 8.525 -8.856 -9.678 1.00 92.25 174 ASN A CA 1
ATOM 1480 C C . ASN A 1 174 ? 7.771 -10.028 -10.313 1.00 92.25 174 ASN A C 1
ATOM 1482 O O . ASN A 1 174 ? 6.921 -9.792 -11.164 1.00 92.25 174 ASN A O 1
ATOM 1486 N N . ASN A 1 175 ? 8.024 -11.265 -9.878 1.00 91.19 175 ASN A N 1
ATOM 1487 C CA . ASN A 1 175 ? 7.324 -12.445 -10.394 1.00 91.19 175 ASN A CA 1
ATOM 1488 C C . ASN A 1 175 ? 5.816 -12.395 -10.117 1.00 91.19 175 ASN A C 1
ATOM 1490 O O . ASN A 1 175 ? 5.030 -12.712 -11.006 1.00 91.19 175 ASN A O 1
ATOM 1494 N N . ILE A 1 176 ? 5.409 -11.911 -8.939 1.00 92.81 176 ILE A N 1
ATOM 1495 C CA . ILE A 1 176 ? 3.996 -11.648 -8.629 1.00 92.81 176 ILE A CA 1
ATOM 1496 C C . ILE A 1 176 ? 3.442 -10.551 -9.555 1.00 92.81 176 ILE A C 1
ATOM 1498 O O . ILE A 1 176 ? 2.422 -10.744 -10.213 1.00 92.81 176 ILE A O 1
ATOM 1502 N N . CYS A 1 177 ? 4.143 -9.419 -9.681 1.00 91.19 177 CYS A N 1
ATOM 1503 C CA . CYS A 1 177 ? 3.697 -8.283 -10.497 1.00 91.19 177 CYS A CA 1
ATOM 1504 C C . CYS A 1 177 ? 3.597 -8.605 -11.993 1.00 91.19 177 CYS A C 1
ATOM 1506 O O . CYS A 1 177 ? 2.770 -8.011 -12.680 1.00 91.19 177 CYS A O 1
ATOM 1508 N N . LYS A 1 178 ? 4.387 -9.560 -12.506 1.00 89.25 178 LYS A N 1
ATOM 1509 C CA . LYS A 1 178 ? 4.271 -10.039 -13.894 1.00 89.25 178 LYS A CA 1
ATOM 1510 C C . LYS A 1 178 ? 2.890 -10.607 -14.208 1.00 89.25 178 LYS A C 1
ATOM 1512 O O . LYS A 1 178 ? 2.501 -10.651 -15.367 1.00 89.25 178 LYS A O 1
ATOM 1517 N N . ARG A 1 179 ? 2.170 -11.091 -13.197 1.00 88.88 179 ARG A N 1
ATOM 1518 C CA . ARG A 1 179 ? 0.858 -11.727 -13.358 1.00 88.88 179 ARG A CA 1
ATOM 1519 C C . ARG A 1 179 ? -0.306 -10.779 -13.086 1.00 88.88 179 ARG A C 1
ATOM 1521 O O . ARG A 1 179 ? -1.456 -11.166 -13.264 1.00 88.88 179 ARG A O 1
ATOM 1528 N N . ILE A 1 180 ? -0.011 -9.532 -12.723 1.00 88.75 180 ILE A N 1
ATOM 1529 C CA . ILE A 1 180 ? -0.998 -8.468 -12.564 1.00 88.75 180 ILE A CA 1
ATOM 1530 C C . ILE A 1 180 ? -0.998 -7.645 -13.859 1.00 88.75 180 ILE A C 1
ATOM 1532 O O . ILE A 1 180 ? -0.158 -6.765 -14.056 1.00 88.75 180 ILE A O 1
ATOM 1536 N N . ASN A 1 181 ? -1.934 -7.951 -14.761 1.00 79.69 181 ASN A N 1
ATOM 1537 C CA . ASN A 1 181 ? -2.065 -7.231 -16.033 1.00 79.69 181 ASN A CA 1
ATOM 1538 C C . ASN A 1 181 ? -2.438 -5.763 -15.800 1.00 79.69 181 ASN A C 1
ATOM 1540 O O . ASN A 1 181 ? -1.775 -4.862 -16.312 1.00 79.69 181 ASN A O 1
ATOM 1544 N N . GLN A 1 182 ? -3.460 -5.541 -14.973 1.00 82.19 182 GLN A N 1
ATOM 1545 C CA . GLN A 1 182 ? -3.910 -4.230 -14.530 1.00 82.19 182 GLN A CA 1
ATOM 1546 C C . GLN A 1 182 ? -4.276 -4.312 -13.049 1.00 82.19 182 GLN A C 1
ATOM 1548 O O . GLN A 1 182 ? -4.868 -5.293 -12.602 1.00 82.19 182 GLN A O 1
ATOM 1553 N N . ARG A 1 183 ? -3.907 -3.275 -12.297 1.00 86.69 183 ARG A N 1
ATOM 1554 C CA . ARG A 1 183 ? -4.259 -3.123 -10.883 1.00 86.69 183 ARG A CA 1
ATOM 1555 C C . ARG A 1 183 ? -5.774 -3.016 -10.727 1.00 86.69 183 ARG A C 1
ATOM 1557 O O . ARG A 1 183 ? -6.374 -2.134 -11.351 1.00 86.69 183 ARG A O 1
ATOM 1564 N N . GLN A 1 184 ? -6.365 -3.842 -9.872 1.00 89.50 184 GLN A N 1
ATOM 1565 C CA . GLN A 1 184 ? -7.729 -3.643 -9.384 1.00 89.50 184 GLN A CA 1
ATOM 1566 C C . GLN A 1 184 ? -7.761 -2.538 -8.329 1.00 89.50 184 GLN A C 1
ATOM 1568 O O . GLN A 1 184 ? -8.700 -1.747 -8.307 1.00 89.50 184 GLN A O 1
ATOM 1573 N N . TYR A 1 185 ? -6.696 -2.415 -7.533 1.00 92.00 185 TYR A N 1
ATOM 1574 C CA . TYR A 1 185 ? -6.632 -1.491 -6.407 1.00 92.00 185 TYR A CA 1
ATOM 1575 C C . TYR A 1 185 ? -5.483 -0.486 -6.544 1.00 92.00 185 TYR A C 1
ATOM 1577 O O . TYR A 1 185 ? -4.435 -0.775 -7.129 1.00 92.00 185 TYR A O 1
ATOM 1585 N N . SER A 1 186 ? -5.638 0.708 -5.974 1.00 89.44 186 SER A N 1
ATOM 1586 C CA . SER A 1 186 ? -4.506 1.619 -5.807 1.00 89.44 186 SER A CA 1
ATOM 1587 C C . SER A 1 186 ? -3.514 1.059 -4.774 1.00 89.44 186 SER A C 1
ATOM 1589 O O . SER A 1 186 ? -3.890 0.434 -3.778 1.00 89.44 186 SER A O 1
ATOM 1591 N N . ILE A 1 187 ? -2.213 1.306 -4.977 1.00 85.88 187 ILE A N 1
ATOM 1592 C CA . ILE A 1 187 ? -1.152 0.808 -4.076 1.00 85.88 187 ILE A CA 1
ATOM 1593 C C . ILE A 1 187 ? -1.392 1.295 -2.640 1.00 85.88 187 ILE A C 1
ATOM 1595 O O . ILE A 1 187 ? -1.278 0.528 -1.684 1.00 85.88 187 ILE A O 1
ATOM 1599 N N . LYS A 1 188 ? -1.784 2.566 -2.492 1.00 87.00 188 LYS A N 1
ATOM 1600 C CA . LYS A 1 188 ? -2.079 3.179 -1.195 1.00 87.00 188 LYS A CA 1
ATOM 1601 C C . LYS A 1 188 ? -3.238 2.481 -0.482 1.00 87.00 188 LYS A C 1
ATOM 1603 O O . LYS A 1 188 ? -3.199 2.340 0.742 1.00 87.00 188 LYS A O 1
ATOM 1608 N N . HIS A 1 189 ? -4.257 2.055 -1.225 1.00 91.75 189 HIS A N 1
ATOM 1609 C CA . HIS A 1 189 ? -5.410 1.358 -0.668 1.00 91.75 189 HIS A CA 1
ATOM 1610 C C . HIS A 1 189 ? -5.038 -0.028 -0.134 1.00 91.75 189 HIS A C 1
ATOM 1612 O O . HIS A 1 189 ? -5.360 -0.355 1.010 1.00 91.75 189 HIS A O 1
ATOM 1618 N N . ILE A 1 190 ? -4.252 -0.799 -0.889 1.00 92.25 190 ILE A N 1
ATOM 1619 C CA . ILE A 1 190 ? -3.767 -2.115 -0.437 1.00 92.25 190 ILE A CA 1
ATOM 1620 C C . ILE A 1 190 ? -2.787 -1.994 0.736 1.00 92.25 190 ILE A C 1
ATOM 1622 O O . ILE A 1 190 ? -2.851 -2.771 1.692 1.00 92.25 190 ILE A O 1
ATOM 1626 N N . ASP A 1 191 ? -1.936 -0.970 0.752 1.00 88.50 191 ASP A N 1
ATOM 1627 C CA . ASP A 1 191 ? -1.075 -0.707 1.907 1.00 88.50 191 ASP A CA 1
ATOM 1628 C C . ASP A 1 191 ? -1.885 -0.369 3.169 1.00 88.50 191 ASP A C 1
ATOM 1630 O O . ASP A 1 191 ? -1.495 -0.737 4.283 1.00 88.50 191 ASP A O 1
ATOM 1634 N N . ASN A 1 192 ? -3.024 0.313 3.014 1.00 90.56 192 ASN A N 1
ATOM 1635 C CA . ASN A 1 192 ? -3.944 0.578 4.116 1.00 90.56 192 ASN A CA 1
ATOM 1636 C C . ASN A 1 192 ? -4.647 -0.696 4.596 1.00 90.56 192 ASN A C 1
ATOM 1638 O O . ASN A 1 192 ? -4.757 -0.868 5.810 1.00 90.56 192 ASN A O 1
ATOM 1642 N N . TYR A 1 193 ? -5.038 -1.609 3.700 1.00 93.94 193 TYR A N 1
ATOM 1643 C CA . TYR A 1 193 ? -5.554 -2.931 4.081 1.00 93.94 193 TYR A CA 1
ATOM 1644 C C . TYR A 1 193 ? -4.584 -3.646 5.032 1.00 93.94 193 TYR A C 1
ATOM 1646 O O . TYR A 1 193 ? -4.974 -4.067 6.121 1.00 93.94 193 TYR A O 1
ATOM 1654 N N . ARG A 1 194 ? -3.290 -3.694 4.684 1.00 91.06 194 ARG A N 1
ATOM 1655 C CA . ARG A 1 194 ? -2.251 -4.304 5.531 1.00 91.06 194 ARG A CA 1
ATOM 1656 C C . ARG A 1 194 ? -2.107 -3.602 6.886 1.00 91.06 194 ARG A C 1
ATOM 1658 O O . ARG A 1 194 ? -2.004 -4.263 7.913 1.00 91.06 194 ARG A O 1
ATOM 1665 N N . LYS A 1 195 ? -2.119 -2.264 6.924 1.00 90.94 195 LYS A N 1
ATOM 1666 C CA . LYS A 1 195 ? -2.052 -1.512 8.195 1.00 90.94 195 LYS A CA 1
ATOM 1667 C C . LYS A 1 195 ? -3.254 -1.801 9.097 1.00 90.94 195 LYS A C 1
ATOM 1669 O O . LYS A 1 195 ? -3.085 -1.933 10.306 1.00 90.94 195 LYS A O 1
ATOM 1674 N N . GLN A 1 196 ? -4.445 -1.912 8.510 1.00 92.94 196 GLN A N 1
ATOM 1675 C CA . GLN A 1 196 ? -5.674 -2.230 9.236 1.00 92.94 196 GLN A CA 1
ATOM 1676 C C . GLN A 1 196 ? -5.713 -3.687 9.701 1.00 92.94 196 GLN A C 1
ATOM 1678 O O . GLN A 1 196 ? -6.257 -3.970 10.763 1.00 92.94 196 GLN A O 1
ATOM 1683 N N . LEU A 1 197 ? -5.092 -4.606 8.957 1.00 94.00 197 LEU A N 1
ATOM 1684 C CA . LEU A 1 197 ? -4.880 -5.983 9.398 1.00 94.00 197 LEU A CA 1
ATOM 1685 C C . LEU A 1 197 ? -4.078 -6.028 10.704 1.00 94.00 197 LEU A C 1
ATOM 1687 O O . LEU A 1 197 ? -4.503 -6.681 11.657 1.00 94.00 197 LEU A O 1
ATOM 1691 N N . ASN A 1 198 ? -2.978 -5.272 10.776 1.00 93.25 198 ASN A N 1
ATOM 1692 C CA . ASN A 1 198 ? -2.151 -5.195 11.979 1.00 93.25 198 ASN A CA 1
ATOM 1693 C C . ASN A 1 198 ? -2.934 -4.634 13.174 1.00 93.25 198 ASN A C 1
ATOM 1695 O O . ASN A 1 198 ? -2.967 -5.257 14.233 1.00 93.25 198 ASN A O 1
ATOM 1699 N N . SER A 1 199 ? -3.585 -3.476 13.006 1.00 91.50 199 SER A N 1
ATOM 1700 C CA . SER A 1 199 ? -4.310 -2.819 14.102 1.00 91.50 199 SER A CA 1
ATOM 1701 C C . SER A 1 199 ? -5.502 -3.646 14.586 1.00 91.50 199 SER A C 1
ATOM 1703 O O . SER A 1 199 ? -5.688 -3.807 15.790 1.00 91.50 199 SER A O 1
ATOM 1705 N N . LYS A 1 200 ? -6.291 -4.230 13.673 1.00 93.31 200 LYS A N 1
ATOM 1706 C CA . LYS A 1 200 ? -7.426 -5.082 14.049 1.00 93.31 200 LYS A CA 1
ATOM 1707 C C . LYS A 1 200 ? -6.982 -6.353 14.763 1.00 93.31 200 LYS A C 1
ATOM 1709 O O . LYS A 1 200 ? -7.675 -6.781 15.681 1.00 93.31 200 LYS A O 1
ATOM 1714 N N . PHE A 1 201 ? -5.856 -6.952 14.370 1.00 95.38 201 PHE A N 1
ATOM 1715 C CA . PHE A 1 201 ? -5.350 -8.144 15.049 1.00 95.38 201 PHE A CA 1
ATOM 1716 C C . PHE A 1 201 ? -4.877 -7.831 16.471 1.00 95.38 201 PHE A C 1
ATOM 1718 O O . PHE A 1 201 ? -5.221 -8.553 17.404 1.00 95.38 201 PHE A O 1
ATOM 1725 N N . ILE A 1 202 ? -4.149 -6.727 16.653 1.00 93.38 202 ILE A N 1
ATOM 1726 C CA . ILE A 1 202 ? -3.752 -6.258 17.984 1.00 93.38 202 ILE A CA 1
ATOM 1727 C C . ILE A 1 202 ? -4.985 -5.995 18.858 1.00 93.38 202 ILE A C 1
ATOM 1729 O O . ILE A 1 202 ? -5.048 -6.486 19.982 1.00 93.38 202 ILE A O 1
ATOM 1733 N N . ASN A 1 203 ? -6.013 -5.336 18.318 1.00 92.25 203 ASN A N 1
ATOM 1734 C CA . ASN A 1 203 ? -7.269 -5.114 19.038 1.00 92.25 203 ASN A CA 1
ATOM 1735 C C . ASN A 1 203 ? -7.967 -6.423 19.421 1.00 92.25 203 ASN A C 1
ATOM 1737 O O . ASN A 1 203 ? -8.456 -6.544 20.539 1.00 92.25 203 ASN A O 1
ATOM 1741 N N . LEU A 1 204 ? -7.979 -7.418 18.530 1.00 94.12 204 LEU A N 1
ATOM 1742 C CA . LEU A 1 204 ? -8.521 -8.743 18.830 1.00 94.12 204 LEU A CA 1
ATOM 1743 C C . LEU A 1 204 ? -7.760 -9.415 19.982 1.00 94.12 204 LEU A C 1
ATOM 1745 O O . LEU A 1 204 ? -8.369 -10.049 20.845 1.00 94.12 204 LEU A O 1
ATOM 1749 N N . LEU A 1 205 ? -6.434 -9.275 20.010 1.00 94.81 205 LEU A N 1
ATOM 1750 C CA . LEU A 1 205 ? -5.601 -9.811 21.082 1.00 94.81 205 LEU A CA 1
ATOM 1751 C C . LEU A 1 205 ? -5.847 -9.075 22.407 1.00 94.81 205 LEU A C 1
ATOM 1753 O O . LEU A 1 205 ? -6.006 -9.728 23.436 1.00 94.81 205 LEU A O 1
ATOM 1757 N N . TYR A 1 206 ? -5.970 -7.745 22.381 1.00 94.00 206 TYR A N 1
ATOM 1758 C CA . TYR A 1 206 ? -6.371 -6.939 23.537 1.00 94.00 206 TYR A CA 1
ATOM 1759 C C . TYR A 1 206 ? -7.721 -7.378 24.099 1.00 94.00 206 TYR A C 1
ATOM 1761 O O . TYR A 1 206 ? -7.826 -7.656 25.291 1.00 94.00 206 TYR A O 1
ATOM 1769 N N . GLU A 1 207 ? -8.737 -7.486 23.247 1.00 92.44 207 GLU A N 1
ATOM 1770 C CA . GLU A 1 207 ? -10.086 -7.898 23.643 1.00 92.44 207 GLU A CA 1
ATOM 1771 C C . GLU A 1 207 ? -10.080 -9.316 24.222 1.00 92.44 207 GLU A C 1
ATOM 1773 O O . GLU A 1 207 ? -10.654 -9.540 25.282 1.00 92.44 207 GLU A O 1
ATOM 1778 N N . THR A 1 208 ? -9.324 -10.239 23.620 1.00 93.69 208 THR A N 1
ATOM 1779 C CA . THR A 1 208 ? -9.183 -11.611 24.134 1.00 93.69 208 THR A CA 1
ATOM 1780 C C . THR A 1 208 ? -8.544 -11.637 25.528 1.00 93.69 208 THR A C 1
ATOM 1782 O O . THR A 1 208 ? -9.024 -12.353 26.406 1.00 93.69 208 THR A O 1
ATOM 1785 N N . ILE A 1 209 ? -7.494 -10.838 25.771 1.00 94.62 209 ILE A N 1
ATOM 1786 C CA . ILE A 1 209 ? -6.873 -10.712 27.103 1.00 94.62 209 ILE A CA 1
ATOM 1787 C C . ILE A 1 209 ? -7.878 -10.140 28.107 1.00 94.62 209 ILE A C 1
ATOM 1789 O O . ILE A 1 209 ? -8.001 -10.656 29.219 1.00 94.62 209 ILE A O 1
ATOM 1793 N N . ILE A 1 210 ? -8.583 -9.072 27.730 1.00 93.75 210 ILE A N 1
ATOM 1794 C CA . ILE A 1 210 ? -9.529 -8.385 28.608 1.00 93.75 210 ILE A CA 1
ATOM 1795 C C . ILE A 1 210 ? -10.676 -9.325 29.007 1.00 93.75 210 ILE A C 1
ATOM 1797 O O . ILE A 1 210 ? -10.926 -9.495 30.202 1.00 93.75 210 ILE A O 1
ATOM 1801 N N . GLU A 1 211 ? -11.314 -9.983 28.037 1.00 90.94 211 GLU A N 1
ATOM 1802 C CA . GLU A 1 211 ? -12.394 -10.956 28.255 1.00 90.94 211 GLU A CA 1
ATOM 1803 C C . GLU A 1 211 ? -11.957 -12.086 29.198 1.00 90.94 211 GLU A C 1
ATOM 1805 O O . GLU A 1 211 ? -12.635 -12.391 30.183 1.00 90.94 211 GLU A O 1
ATOM 1810 N N . ASP A 1 212 ? -10.782 -12.669 28.947 1.00 89.56 212 ASP A N 1
ATOM 1811 C CA . ASP A 1 212 ? -10.255 -13.794 29.721 1.00 89.56 212 ASP A CA 1
ATOM 1812 C C . ASP A 1 212 ? -9.920 -13.453 31.176 1.00 89.56 212 ASP A C 1
ATOM 1814 O O . ASP A 1 212 ? -9.908 -14.342 32.042 1.00 89.56 212 ASP A O 1
ATOM 1818 N N . GLN A 1 213 ? -9.540 -12.200 31.433 1.00 91.81 213 GLN A N 1
ATOM 1819 C CA . GLN A 1 213 ? -9.026 -11.770 32.729 1.00 91.81 213 GLN A CA 1
ATOM 1820 C C . GLN A 1 213 ? -10.063 -11.046 33.571 1.00 91.81 213 GLN A C 1
ATOM 1822 O O . GLN A 1 213 ? -10.028 -11.208 34.789 1.00 91.81 213 GLN A O 1
ATOM 1827 N N . LEU A 1 214 ? -11.010 -10.315 32.974 1.00 88.50 214 LEU A N 1
ATOM 1828 C CA . LEU A 1 214 ? -12.022 -9.552 33.713 1.00 88.50 214 LEU A CA 1
ATOM 1829 C C . LEU A 1 214 ? -12.845 -10.418 34.665 1.00 88.50 214 LEU A C 1
ATOM 1831 O O . LEU A 1 214 ? -13.054 -10.042 35.820 1.00 88.50 214 LEU A O 1
ATOM 1835 N N . VAL A 1 215 ? -13.250 -11.606 34.215 1.00 83.31 215 VAL A N 1
ATOM 1836 C CA . VAL A 1 215 ? -13.998 -12.569 35.040 1.00 83.31 215 VAL A CA 1
ATOM 1837 C C . VAL A 1 215 ? -13.171 -13.031 36.247 1.00 83.31 215 VAL A C 1
ATOM 1839 O O . VAL A 1 215 ? -13.716 -13.292 37.316 1.00 83.31 215 VAL A O 1
ATOM 1842 N N . LYS A 1 216 ? -11.842 -13.080 36.102 1.00 86.19 216 LYS A N 1
ATOM 1843 C CA . LYS A 1 216 ? -10.887 -13.521 37.130 1.00 86.19 216 LYS A CA 1
ATOM 1844 C C . LYS A 1 216 ? -10.358 -12.375 37.993 1.00 86.19 216 LYS A C 1
ATOM 1846 O O . LYS A 1 216 ? -9.551 -12.624 38.889 1.00 86.19 216 LYS A O 1
ATOM 1851 N N . LEU A 1 217 ? -10.696 -11.118 37.696 1.00 88.19 217 LEU A N 1
ATOM 1852 C CA . LEU A 1 217 ? -10.272 -9.978 38.508 1.00 88.19 217 LEU A CA 1
ATOM 1853 C C . LEU A 1 217 ? -11.040 -9.966 39.829 1.00 88.19 217 LEU A C 1
ATOM 1855 O O . LEU A 1 217 ? -12.270 -10.044 39.850 1.00 88.19 217 LEU A O 1
ATOM 1859 N N . ASP A 1 218 ? -10.302 -9.800 40.925 1.00 90.44 218 ASP A N 1
ATOM 1860 C CA . ASP A 1 218 ? -10.904 -9.582 42.233 1.00 90.44 218 ASP A CA 1
ATOM 1861 C C . ASP A 1 218 ? -11.661 -8.250 42.256 1.00 90.44 218 ASP A C 1
ATOM 1863 O O . ASP A 1 218 ? -11.375 -7.317 41.496 1.00 90.44 218 ASP A O 1
ATOM 1867 N N . LEU A 1 219 ? -12.616 -8.138 43.180 1.00 90.56 219 LEU A N 1
ATOM 1868 C CA . LEU A 1 219 ? -13.441 -6.941 43.336 1.00 90.56 219 LEU A CA 1
ATOM 1869 C C . LEU A 1 219 ? -12.605 -5.665 43.547 1.00 90.56 219 LEU A C 1
ATOM 1871 O O . LEU A 1 219 ? -13.014 -4.596 43.104 1.00 90.56 219 LEU A O 1
ATOM 1875 N N . SER A 1 220 ? -11.444 -5.760 44.202 1.00 93.00 220 SER A N 1
ATOM 1876 C CA . SER A 1 220 ? -10.526 -4.628 44.397 1.00 93.00 220 SER A CA 1
ATOM 1877 C C . SER A 1 220 ? -10.038 -4.043 43.070 1.00 93.00 220 SER A C 1
ATOM 1879 O O . SER A 1 220 ? -10.136 -2.836 42.876 1.00 93.00 220 SER A O 1
ATOM 1881 N N . TYR A 1 221 ? -9.601 -4.886 42.133 1.00 92.25 221 TYR A N 1
ATOM 1882 C CA . TYR A 1 221 ? -9.142 -4.453 40.811 1.00 92.25 221 TYR A CA 1
ATOM 1883 C C . TYR A 1 221 ? -10.296 -3.946 39.941 1.00 92.25 221 TYR A C 1
ATOM 1885 O O . TYR A 1 221 ? -10.153 -2.962 39.225 1.00 92.25 221 TYR A O 1
ATOM 1893 N N . LYS A 1 222 ? -11.483 -4.556 40.041 1.00 91.94 222 LYS A N 1
ATOM 1894 C CA . LYS A 1 222 ? -12.682 -4.043 39.353 1.00 91.94 222 LYS A CA 1
ATOM 1895 C C . LYS A 1 222 ? -13.063 -2.639 39.846 1.00 91.94 222 LYS A C 1
ATOM 1897 O O . LYS A 1 222 ? -13.414 -1.777 39.042 1.00 91.94 222 LYS A O 1
ATOM 1902 N N . LYS A 1 223 ? -12.951 -2.393 41.157 1.00 92.81 223 LYS A N 1
ATOM 1903 C CA . LYS A 1 223 ? -13.116 -1.057 41.756 1.00 92.81 223 LYS A CA 1
ATOM 1904 C C . LYS A 1 223 ? -12.029 -0.084 41.307 1.00 92.81 223 LYS A C 1
ATOM 1906 O O . LYS A 1 223 ? -12.323 1.086 41.102 1.00 92.81 223 LYS A O 1
ATOM 1911 N N . GLU A 1 224 ? -10.798 -0.553 41.132 1.00 93.06 224 GLU A N 1
ATOM 1912 C CA . GLU A 1 224 ? -9.700 0.268 40.620 1.00 93.06 224 GLU A CA 1
ATOM 1913 C C . GLU A 1 224 ? -9.970 0.760 39.193 1.00 93.06 224 GLU A C 1
ATOM 1915 O O . GLU A 1 224 ? -9.846 1.955 38.950 1.00 93.06 224 GLU A O 1
ATOM 1920 N N . ILE A 1 225 ? -10.455 -0.102 38.288 1.00 92.50 225 ILE A N 1
ATOM 1921 C CA . ILE A 1 225 ? -10.881 0.305 36.932 1.00 92.50 225 ILE A CA 1
ATOM 1922 C C . ILE A 1 225 ? -11.938 1.418 37.013 1.00 92.50 225 ILE A C 1
ATOM 1924 O O . ILE A 1 225 ? -11.814 2.443 36.343 1.00 92.50 225 ILE A O 1
ATOM 1928 N N . PHE A 1 226 ? -12.965 1.234 37.849 1.00 94.50 226 PHE A N 1
ATOM 1929 C CA . PHE A 1 226 ? -14.011 2.240 38.055 1.00 94.50 226 PHE A CA 1
ATOM 1930 C C . PHE A 1 226 ? -13.434 3.571 38.552 1.00 94.50 226 PHE A C 1
ATOM 1932 O O . PHE A 1 226 ? -13.791 4.633 38.043 1.00 94.50 226 PHE A O 1
ATOM 1939 N N . ARG A 1 227 ? -12.504 3.514 39.512 1.00 92.62 227 ARG A N 1
ATOM 1940 C CA . ARG A 1 227 ? -11.845 4.700 40.058 1.00 92.62 227 ARG A CA 1
ATOM 1941 C C . ARG A 1 227 ? -11.005 5.418 39.003 1.00 92.62 227 ARG A C 1
ATOM 1943 O O . ARG A 1 227 ? -11.123 6.629 38.896 1.00 92.62 227 ARG A O 1
ATOM 1950 N N . CYS A 1 228 ? -10.240 4.700 38.179 1.00 91.56 228 CYS A N 1
ATOM 1951 C CA . CYS A 1 228 ? -9.480 5.308 37.083 1.00 91.56 228 CYS A CA 1
ATOM 1952 C C . CYS A 1 228 ? -10.392 6.033 36.081 1.00 91.56 228 CYS A C 1
ATOM 1954 O O . CYS A 1 228 ? -10.050 7.111 35.603 1.00 91.56 228 CYS A O 1
ATOM 1956 N N . ILE A 1 229 ? -11.571 5.477 35.779 1.00 91.75 229 ILE A N 1
ATOM 1957 C CA . ILE A 1 229 ? -12.550 6.147 34.909 1.00 91.75 229 ILE A CA 1
ATOM 1958 C C . ILE A 1 229 ? -13.061 7.439 35.559 1.00 91.75 229 ILE A C 1
ATOM 1960 O O . ILE A 1 229 ? -13.146 8.470 34.893 1.00 91.75 229 ILE A O 1
ATOM 1964 N N . LEU A 1 230 ? -13.376 7.396 36.857 1.00 92.19 230 LEU A N 1
ATOM 1965 C CA . LEU A 1 230 ? -13.804 8.580 37.602 1.00 92.19 230 LEU A CA 1
ATOM 1966 C C . LEU A 1 230 ? -12.721 9.654 37.679 1.00 92.19 230 LEU A C 1
ATOM 1968 O O . LEU A 1 230 ? -13.034 10.824 37.495 1.00 92.19 230 LEU A O 1
ATOM 1972 N N . GLU A 1 231 ? -11.468 9.270 37.918 1.00 90.62 231 GLU A N 1
ATOM 1973 C CA . GLU A 1 231 ? -10.325 10.188 37.960 1.00 90.62 231 GLU A CA 1
ATOM 1974 C C . GLU A 1 231 ? -10.147 10.919 36.619 1.00 90.62 231 GLU A C 1
ATOM 1976 O O . GLU A 1 231 ? -9.883 12.119 36.591 1.00 90.62 231 GLU A O 1
ATOM 1981 N N . GLU A 1 232 ? -10.344 10.232 35.493 1.00 89.06 232 GLU A N 1
ATOM 1982 C CA . GLU A 1 232 ? -10.297 10.846 34.162 1.00 89.06 232 GLU A CA 1
ATOM 1983 C C . GLU A 1 232 ? -11.453 11.828 33.917 1.00 89.06 232 GLU A C 1
ATOM 1985 O O . GLU A 1 232 ? -11.229 12.905 33.364 1.00 89.06 232 GLU A O 1
ATOM 1990 N N . LEU A 1 233 ? -12.676 11.501 34.346 1.00 89.69 233 LEU A N 1
ATOM 1991 C CA . LEU A 1 233 ? -13.815 12.424 34.251 1.00 89.69 233 LEU A CA 1
ATOM 1992 C C . LEU A 1 233 ? -13.653 13.633 35.175 1.00 89.69 233 LEU A C 1
ATOM 1994 O O . LEU A 1 233 ? -13.949 14.758 34.777 1.00 89.69 233 LEU A O 1
ATOM 1998 N N . GLU A 1 234 ? -13.128 13.418 36.382 1.00 90.38 234 GLU A N 1
ATOM 1999 C CA . GLU A 1 234 ? -12.753 14.494 37.295 1.00 90.38 234 GLU A CA 1
ATOM 2000 C C . GLU A 1 234 ? -11.692 15.395 36.655 1.00 90.38 234 GLU A C 1
ATOM 2002 O O . GLU A 1 234 ? -11.825 16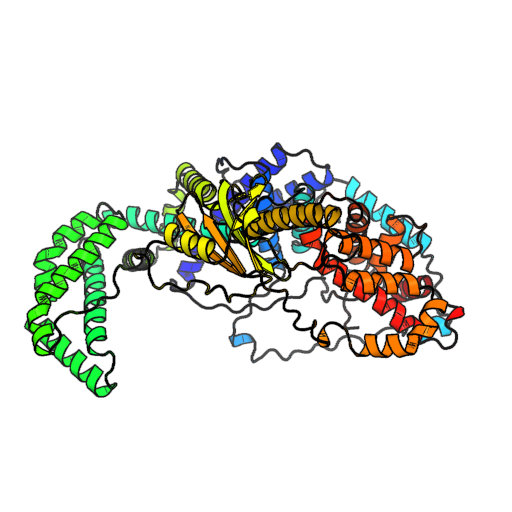.616 36.680 1.00 90.38 234 GLU A O 1
ATOM 2007 N N . ASN A 1 235 ? -10.670 14.825 36.016 1.00 88.06 235 ASN A N 1
ATOM 2008 C CA . ASN A 1 235 ? -9.654 15.600 35.310 1.00 88.06 235 ASN A CA 1
ATOM 2009 C C . ASN A 1 235 ? -10.244 16.405 34.143 1.00 88.06 235 ASN A C 1
ATOM 2011 O O . ASN A 1 235 ? -9.918 17.585 34.010 1.00 88.06 235 ASN A O 1
ATOM 2015 N N . ASP A 1 236 ? -11.125 15.820 33.325 1.00 86.25 236 ASP A N 1
ATOM 2016 C CA . ASP A 1 236 ? -11.824 16.542 32.252 1.00 86.25 236 ASP A CA 1
ATOM 2017 C C . ASP A 1 236 ? -12.652 17.711 32.817 1.00 86.25 236 ASP A C 1
ATOM 2019 O O . ASP A 1 236 ? -12.576 18.833 32.304 1.00 86.25 236 ASP A O 1
ATOM 2023 N N . TYR A 1 237 ? -13.366 17.477 33.923 1.00 89.50 237 TYR A N 1
ATOM 2024 C CA . TYR A 1 237 ? -14.111 18.502 34.653 1.00 89.50 237 TYR A CA 1
ATOM 2025 C C . TYR A 1 237 ? -13.188 19.627 35.143 1.00 89.50 237 TYR A C 1
ATOM 2027 O O . TYR A 1 237 ? -13.427 20.797 34.857 1.00 89.50 237 TYR A O 1
ATOM 2035 N N . LEU A 1 238 ? -12.074 19.302 35.803 1.00 88.00 238 LEU A N 1
ATOM 2036 C CA . LEU A 1 238 ? -11.098 20.283 36.291 1.00 88.00 238 LEU A CA 1
ATOM 2037 C C . LEU A 1 238 ? -10.407 21.061 35.161 1.00 88.00 238 LEU A C 1
ATOM 2039 O O . LEU A 1 238 ? -10.035 22.224 35.343 1.00 88.00 238 LEU A O 1
ATOM 2043 N N . MET A 1 239 ? -10.185 20.436 34.003 1.00 83.69 239 MET A N 1
ATOM 2044 C CA . MET A 1 239 ? -9.565 21.091 32.849 1.00 83.69 239 MET A CA 1
ATOM 2045 C C . MET A 1 239 ? -10.525 22.044 32.147 1.00 83.69 239 MET A C 1
ATOM 2047 O O . MET A 1 239 ? -10.079 23.092 31.681 1.00 83.69 239 MET A O 1
ATOM 2051 N N . HIS A 1 240 ? -11.825 21.739 32.122 1.00 85.25 240 HIS A N 1
ATOM 2052 C CA . HIS A 1 240 ? -12.846 22.637 31.588 1.00 85.25 240 HIS A CA 1
ATOM 2053 C C . HIS A 1 240 ? -12.773 24.032 32.232 1.00 85.25 240 HIS A C 1
ATOM 2055 O O . HIS A 1 240 ? -12.669 25.025 31.517 1.00 85.25 240 HIS A O 1
ATOM 2061 N N . PHE A 1 241 ? -12.697 24.107 33.565 1.00 84.00 241 PHE A N 1
ATOM 2062 C CA . PHE A 1 241 ? -12.615 25.385 34.291 1.00 84.00 241 PHE A CA 1
ATOM 2063 C C . PHE A 1 241 ? -11.246 26.075 34.210 1.00 84.00 241 PHE A C 1
ATOM 2065 O O . PHE A 1 241 ? -11.138 27.270 34.500 1.00 84.00 241 PHE A O 1
ATOM 2072 N N . ARG A 1 242 ? -10.195 25.346 33.814 1.00 80.88 242 ARG A N 1
ATOM 2073 C CA . ARG A 1 242 ? -8.843 25.894 33.622 1.00 80.88 242 ARG A CA 1
ATOM 2074 C C . ARG A 1 242 ? -8.663 26.561 32.254 1.00 80.88 242 ARG A C 1
ATOM 2076 O O . ARG A 1 242 ? -7.818 27.447 32.122 1.00 80.88 242 ARG A O 1
ATOM 2083 N N . LEU A 1 243 ? -9.400 26.127 31.231 1.00 75.81 243 LEU A N 1
ATOM 2084 C CA . LEU A 1 243 ? -9.256 26.643 29.868 1.00 75.81 243 LEU A CA 1
ATOM 2085 C C . LEU A 1 243 ? -9.504 28.160 29.810 1.00 75.81 243 LEU A C 1
ATOM 2087 O O . LEU A 1 243 ? -10.454 28.672 30.391 1.00 75.81 243 LEU A O 1
ATOM 2091 N N . GLY A 1 244 ? -8.633 28.879 29.094 1.00 73.12 244 GLY A N 1
ATOM 2092 C CA . GLY A 1 244 ? -8.750 30.330 28.900 1.00 73.12 244 GLY A CA 1
ATOM 2093 C C . GLY A 1 244 ? -8.287 31.201 30.076 1.00 73.12 244 GLY A C 1
ATOM 2094 O O . GLY A 1 244 ? -8.439 32.416 29.998 1.00 73.12 244 GLY A O 1
ATOM 2095 N N . ARG A 1 245 ? -7.712 30.613 31.138 1.00 80.75 245 ARG A N 1
ATOM 2096 C CA . ARG A 1 245 ? -7.203 31.333 32.322 1.00 80.75 245 ARG A CA 1
ATOM 2097 C C . ARG A 1 245 ? -5.678 31.301 32.418 1.00 80.75 245 ARG A C 1
ATOM 2099 O O . ARG A 1 245 ? -5.018 30.488 31.765 1.00 80.75 245 ARG A O 1
ATOM 2106 N N . THR A 1 246 ? -5.113 32.173 33.254 1.00 81.62 246 THR A N 1
ATOM 2107 C CA . THR A 1 246 ? -3.676 32.141 33.571 1.00 81.62 246 THR A CA 1
ATOM 2108 C C . THR A 1 246 ? -3.310 30.884 34.374 1.00 81.62 246 THR A C 1
ATOM 2110 O O . THR A 1 246 ? -4.176 30.192 34.915 1.00 81.62 246 THR A O 1
ATOM 2113 N N . VAL A 1 247 ? -2.016 30.550 34.449 1.00 78.38 247 VAL A N 1
ATOM 2114 C CA . VAL A 1 247 ? -1.547 29.344 35.159 1.00 78.38 247 VAL A CA 1
ATOM 2115 C C . VAL A 1 247 ? -1.848 29.423 36.659 1.00 78.38 247 VAL A C 1
ATOM 2117 O O . VAL A 1 247 ? -2.298 28.432 37.231 1.00 78.38 247 VAL A O 1
ATOM 2120 N N . GLU A 1 248 ? -1.639 30.581 37.291 1.00 82.88 248 GLU A N 1
ATOM 2121 C CA . GLU A 1 248 ? -1.906 30.766 38.723 1.00 82.88 248 GLU A CA 1
ATOM 2122 C C . GLU A 1 248 ? -3.405 30.681 39.040 1.00 82.88 248 GLU A C 1
ATOM 2124 O O . GLU A 1 248 ? -3.799 29.924 39.929 1.00 82.88 248 GLU A O 1
ATOM 2129 N N . GLU A 1 249 ? -4.250 31.378 38.273 1.00 79.00 249 GLU A N 1
ATOM 2130 C CA . GLU A 1 249 ? -5.710 31.331 38.432 1.00 79.00 249 GLU A CA 1
ATOM 2131 C C . GLU A 1 249 ? -6.253 29.924 38.177 1.00 79.00 249 GLU A C 1
ATOM 2133 O O . GLU A 1 249 ? -7.047 29.406 38.962 1.00 79.00 249 GLU A O 1
ATOM 2138 N N . GLY A 1 250 ? -5.786 29.274 37.107 1.00 81.75 250 GLY A N 1
ATOM 2139 C CA . GLY A 1 250 ? -6.167 27.910 36.766 1.00 81.75 250 GLY A CA 1
ATOM 2140 C C . GLY A 1 250 ? -5.822 26.913 37.874 1.00 81.75 250 GLY A C 1
ATOM 2141 O O . GLY A 1 250 ? -6.647 26.068 38.212 1.00 81.75 250 GLY A O 1
ATOM 2142 N N . ASN A 1 251 ? -4.640 27.033 38.483 1.00 85.38 251 ASN A N 1
ATOM 2143 C CA . ASN A 1 251 ? -4.235 26.169 39.593 1.00 85.38 251 ASN A CA 1
ATOM 2144 C C . ASN A 1 251 ? -5.054 26.441 40.864 1.00 85.38 251 ASN A C 1
ATOM 2146 O O . ASN A 1 251 ? -5.469 25.492 41.527 1.00 85.38 251 ASN A O 1
ATOM 2150 N N . SER A 1 252 ? -5.326 27.712 41.185 1.00 89.12 252 SER A N 1
ATOM 2151 C CA . SER A 1 252 ? -6.159 28.090 42.336 1.00 89.12 252 SER A CA 1
ATOM 2152 C C . SER A 1 252 ? -7.566 27.494 42.232 1.00 89.12 252 SER A C 1
ATOM 2154 O O . SER A 1 252 ? -8.054 26.880 43.179 1.00 89.12 252 SER A O 1
ATOM 2156 N N . ILE A 1 253 ? -8.187 27.603 41.055 1.00 86.81 253 ILE A N 1
ATOM 2157 C CA . ILE A 1 253 ? -9.527 27.064 40.787 1.00 86.81 253 ILE A CA 1
ATOM 2158 C C . ILE A 1 253 ? -9.534 25.542 40.849 1.00 86.81 253 ILE A C 1
ATOM 2160 O O . ILE A 1 253 ? -10.458 24.957 41.403 1.00 86.81 253 ILE A O 1
ATOM 2164 N N . GLN A 1 254 ? -8.506 24.876 40.320 1.00 89.12 254 GLN A N 1
ATOM 2165 C CA . GLN A 1 254 ? -8.417 23.419 40.415 1.00 89.12 254 GLN A CA 1
ATOM 2166 C C . GLN A 1 254 ? -8.304 22.939 41.866 1.00 89.12 254 GLN A C 1
ATOM 2168 O O . GLN A 1 254 ? -8.908 21.924 42.208 1.00 89.12 254 GLN A O 1
ATOM 2173 N N . ILE A 1 255 ? -7.569 23.655 42.723 1.00 91.31 255 ILE A N 1
ATOM 2174 C CA . ILE A 1 255 ? -7.481 23.342 44.158 1.00 91.31 255 ILE A CA 1
ATOM 2175 C C . ILE A 1 255 ? -8.842 23.545 44.834 1.00 91.31 255 ILE A C 1
ATOM 2177 O O . ILE A 1 255 ? -9.300 22.661 45.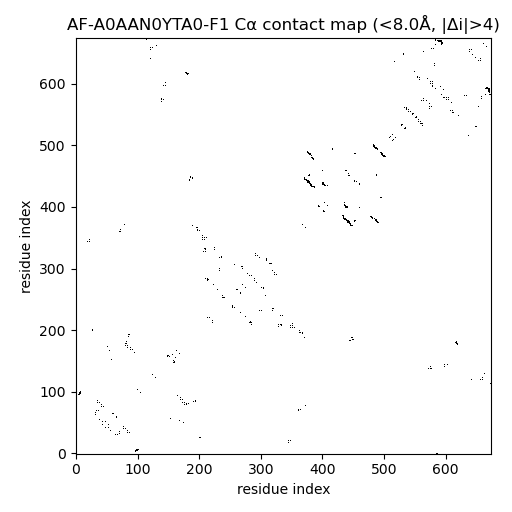557 1.00 91.31 255 ILE A O 1
ATOM 2181 N N . GLU A 1 256 ? -9.508 24.672 44.573 1.00 93.06 256 GLU A N 1
ATOM 2182 C CA . GLU A 1 256 ? -10.836 24.966 45.120 1.00 93.06 256 GLU A CA 1
ATOM 2183 C C . GLU A 1 256 ? -11.875 23.922 44.687 1.00 93.06 256 GLU A C 1
ATOM 2185 O O . GLU A 1 256 ? -12.581 23.365 45.527 1.00 93.06 256 GLU A O 1
ATOM 2190 N N . LEU A 1 257 ? -11.920 23.585 43.395 1.00 91.75 257 LEU A N 1
ATOM 2191 C CA . LEU A 1 257 ? -12.811 22.557 42.861 1.00 91.75 257 LEU A CA 1
ATOM 2192 C C . LEU A 1 257 ? -12.530 21.189 43.481 1.00 91.75 257 LEU A C 1
ATOM 2194 O O . LEU A 1 257 ? -13.474 20.524 43.897 1.00 91.75 257 LEU A O 1
ATOM 2198 N N . LYS A 1 258 ? -11.262 20.776 43.607 1.00 92.44 258 LYS A N 1
ATOM 2199 C CA . LYS A 1 258 ? -10.909 19.515 44.280 1.00 92.44 258 LYS A CA 1
ATOM 2200 C C . LYS A 1 258 ? -11.404 19.481 45.724 1.00 92.44 258 LYS A C 1
ATOM 2202 O O . LYS A 1 258 ? -11.980 18.477 46.140 1.00 92.44 258 LYS A O 1
ATOM 2207 N N . ASN A 1 259 ? -11.243 20.573 46.471 1.00 92.62 259 ASN A N 1
ATOM 2208 C CA . ASN A 1 259 ? -11.762 20.669 47.837 1.00 92.62 259 ASN A CA 1
ATOM 2209 C C . ASN A 1 259 ? -13.292 20.565 47.862 1.00 92.62 259 ASN A C 1
ATOM 2211 O O . ASN A 1 259 ? -13.829 19.787 48.645 1.00 92.62 259 ASN A O 1
ATOM 2215 N N . LEU A 1 260 ? -13.996 21.252 46.958 1.00 93.31 260 LEU A N 1
ATOM 2216 C CA . LEU A 1 260 ? -15.457 21.175 46.860 1.00 93.31 260 LEU A CA 1
ATOM 2217 C C . LEU A 1 260 ? -15.945 19.767 46.489 1.00 93.31 260 LEU A C 1
ATOM 2219 O O . LEU A 1 260 ? -16.932 19.299 47.058 1.00 93.31 260 LEU A O 1
ATOM 2223 N N . LEU A 1 261 ? -15.266 19.069 45.575 1.00 92.69 261 LEU A N 1
ATOM 2224 C CA . LEU A 1 261 ? -15.583 17.680 45.225 1.00 92.69 261 LEU A CA 1
ATOM 2225 C C . LEU A 1 261 ? -15.422 16.745 46.438 1.00 92.69 261 LEU A C 1
ATOM 2227 O O . LEU A 1 261 ? -16.280 15.886 46.675 1.00 92.69 261 LEU A O 1
ATOM 2231 N N . LEU A 1 262 ? -14.365 16.949 47.234 1.00 91.19 262 LEU A N 1
ATOM 2232 C CA . LEU A 1 262 ? -14.095 16.199 48.465 1.00 91.19 262 LEU A CA 1
ATOM 2233 C C . LEU A 1 262 ? -15.125 16.496 49.563 1.00 91.19 262 LEU A C 1
ATOM 2235 O O . LEU A 1 262 ? -15.715 15.565 50.113 1.00 91.19 262 LEU A O 1
ATOM 2239 N N . GLU A 1 263 ? -15.390 17.771 49.853 1.00 92.19 263 GLU A N 1
ATOM 2240 C CA . GLU A 1 263 ? -16.374 18.219 50.850 1.00 92.19 263 GLU A CA 1
ATOM 2241 C C . GLU A 1 263 ? -17.774 17.669 50.546 1.00 92.19 263 GLU A C 1
ATOM 2243 O O . GLU A 1 263 ? -18.472 17.169 51.433 1.00 92.19 263 GLU A O 1
ATOM 2248 N N . ASN A 1 264 ? -18.166 17.676 49.268 1.00 90.06 264 ASN A N 1
ATOM 2249 C CA . ASN A 1 264 ? -19.460 17.163 48.818 1.00 90.06 264 ASN A CA 1
ATOM 2250 C C . ASN A 1 264 ? -19.503 15.635 48.661 1.00 90.06 264 ASN A C 1
ATOM 2252 O O . ASN A 1 264 ? -20.563 15.091 48.323 1.00 90.06 264 ASN A O 1
ATOM 2256 N N . ASN A 1 265 ? -18.388 14.944 48.935 1.00 91.50 265 ASN A N 1
ATOM 2257 C CA . ASN A 1 265 ? -18.219 13.497 48.809 1.00 91.50 265 ASN A CA 1
ATOM 2258 C C . ASN A 1 265 ? -18.686 12.958 47.441 1.00 91.50 265 ASN A C 1
ATOM 2260 O O . ASN A 1 265 ? -19.328 11.906 47.373 1.00 91.50 265 ASN A O 1
ATOM 2264 N N . ILE A 1 266 ? -18.386 13.682 46.355 1.00 92.69 266 ILE A N 1
ATOM 2265 C CA . ILE A 1 266 ? -18.897 13.379 45.006 1.00 92.69 266 ILE A CA 1
ATOM 2266 C C . ILE A 1 266 ? -18.511 11.963 44.570 1.00 92.69 266 ILE A C 1
ATOM 2268 O O . ILE A 1 266 ? -19.381 11.183 44.187 1.00 92.69 266 ILE A O 1
ATOM 2272 N N . THR A 1 267 ? -17.244 11.581 44.742 1.00 89.12 267 THR A N 1
ATOM 2273 C CA . THR A 1 267 ? -16.736 10.244 44.398 1.00 89.12 267 THR A CA 1
ATOM 2274 C C . THR A 1 267 ? -17.543 9.132 45.071 1.00 89.12 267 THR A C 1
ATOM 2276 O O . THR A 1 267 ? -17.994 8.209 44.401 1.00 89.12 267 THR A O 1
ATOM 2279 N N . LYS A 1 268 ? -17.816 9.247 46.379 1.00 91.31 268 LYS A N 1
ATOM 2280 C CA . LYS A 1 268 ? -18.592 8.241 47.127 1.00 91.31 268 LYS A CA 1
ATOM 2281 C C . LYS A 1 268 ? -20.052 8.174 46.682 1.00 91.31 268 LYS A C 1
ATOM 2283 O O . LYS A 1 268 ? -20.627 7.089 46.665 1.00 91.31 268 LYS A O 1
ATOM 2288 N N . LYS A 1 269 ? -20.666 9.316 46.341 1.00 93.44 269 LYS A N 1
ATOM 2289 C CA . LYS A 1 269 ? -22.043 9.358 45.816 1.00 93.44 269 LYS A CA 1
ATOM 2290 C C . LYS A 1 269 ? -22.135 8.623 44.480 1.00 93.44 269 LYS A C 1
ATOM 2292 O O . LYS A 1 269 ? -23.026 7.795 44.308 1.00 93.44 269 LYS A O 1
ATOM 2297 N N . ILE A 1 270 ? -21.181 8.866 43.581 1.00 93.69 270 ILE A N 1
ATOM 2298 C CA . ILE A 1 270 ? -21.133 8.199 42.276 1.00 93.69 270 ILE A CA 1
ATOM 2299 C C . ILE A 1 270 ? -20.818 6.708 42.430 1.00 93.69 270 ILE A C 1
ATOM 2301 O O . ILE A 1 270 ? -21.483 5.881 41.810 1.00 93.69 270 ILE A O 1
ATOM 2305 N N . GLU A 1 271 ? -19.867 6.340 43.296 1.00 92.69 271 GLU A N 1
ATOM 2306 C CA . GLU A 1 271 ? -19.596 4.938 43.637 1.00 92.69 271 GLU A CA 1
ATOM 2307 C C . GLU A 1 271 ? -20.861 4.231 44.134 1.00 92.69 271 GLU A C 1
ATOM 2309 O O . GLU A 1 271 ? -21.197 3.155 43.645 1.00 92.69 271 GLU A O 1
ATOM 2314 N N . HIS A 1 272 ? -21.603 4.839 45.061 1.00 93.38 272 HIS A N 1
ATOM 2315 C CA . HIS A 1 272 ? -22.834 4.248 45.582 1.00 93.38 272 HIS A CA 1
ATOM 2316 C C . HIS A 1 272 ? -23.901 4.046 44.495 1.00 93.38 272 HIS A C 1
ATOM 2318 O O . HIS A 1 272 ? -24.576 3.017 44.491 1.00 93.38 272 HIS A O 1
ATOM 2324 N N . ALA A 1 273 ? -24.034 4.995 43.564 1.00 94.06 273 ALA A N 1
ATOM 2325 C CA . ALA A 1 273 ? -25.026 4.943 42.494 1.00 94.06 273 ALA A CA 1
ATOM 2326 C C . ALA A 1 273 ? -24.660 3.951 41.373 1.00 94.06 273 ALA A C 1
ATOM 2328 O O . ALA A 1 273 ? -25.523 3.216 40.894 1.00 94.06 273 ALA A O 1
ATOM 2329 N N . MET A 1 274 ? -23.391 3.920 40.952 1.00 95.94 274 MET A N 1
ATOM 2330 C CA . MET A 1 274 ? -22.995 3.314 39.673 1.00 95.94 274 MET A CA 1
ATOM 2331 C C . MET A 1 274 ? -22.085 2.091 39.794 1.00 95.94 274 MET A C 1
ATOM 2333 O O . MET A 1 274 ? -22.037 1.292 38.860 1.00 95.94 274 MET A O 1
ATOM 2337 N N . LEU A 1 275 ? -21.384 1.885 40.914 1.00 94.25 275 LEU A N 1
ATOM 2338 C CA . LEU A 1 275 ? -20.328 0.867 40.999 1.00 94.25 275 LEU A CA 1
ATOM 2339 C C . LEU A 1 275 ? -20.844 -0.561 40.778 1.00 94.25 275 LEU A C 1
ATOM 2341 O O . LEU A 1 275 ? -20.233 -1.330 40.040 1.00 94.25 275 LEU A O 1
ATOM 2345 N N . ASN A 1 276 ? -21.978 -0.924 41.384 1.00 93.00 276 ASN A N 1
ATOM 2346 C CA . ASN A 1 276 ? -22.546 -2.268 41.222 1.00 93.00 276 ASN A CA 1
ATOM 2347 C C . ASN A 1 276 ? -22.988 -2.519 39.775 1.00 93.00 276 ASN A C 1
ATOM 2349 O O . ASN A 1 276 ? -22.690 -3.570 39.211 1.00 93.00 276 ASN A O 1
ATOM 2353 N N . LYS A 1 277 ? -23.650 -1.532 39.155 1.00 94.44 277 LYS A N 1
ATOM 2354 C CA . LYS A 1 277 ? -24.036 -1.588 37.740 1.00 94.44 277 LYS A CA 1
ATOM 2355 C C . LYS A 1 277 ? -22.804 -1.706 36.845 1.00 94.44 277 LYS A C 1
ATOM 2357 O O . LYS A 1 277 ? -22.803 -2.503 35.908 1.00 94.44 277 LYS A O 1
ATOM 2362 N N . PHE A 1 278 ? -21.745 -0.964 37.161 1.00 93.69 278 PHE A N 1
ATOM 2363 C CA . PHE A 1 278 ? -20.481 -1.029 36.445 1.00 93.69 278 PHE A CA 1
ATOM 2364 C C . PHE A 1 278 ? -19.840 -2.405 36.512 1.00 93.69 278 PHE A C 1
ATOM 2366 O O . PHE A 1 278 ? -19.564 -2.984 35.465 1.00 93.69 278 PHE A O 1
ATOM 2373 N N . ILE A 1 279 ? -19.686 -2.962 37.713 1.00 92.31 279 ILE A N 1
ATOM 2374 C CA . ILE A 1 279 ? -19.103 -4.293 37.912 1.00 92.31 279 ILE A CA 1
ATOM 2375 C C . ILE A 1 279 ? -19.874 -5.354 37.118 1.00 92.31 279 ILE A C 1
ATOM 2377 O O . ILE A 1 279 ? -19.259 -6.115 36.375 1.00 92.31 279 ILE A O 1
ATOM 2381 N N . LEU A 1 280 ? -21.209 -5.358 37.205 1.00 89.69 280 LEU A N 1
ATOM 2382 C CA . LEU A 1 280 ? -22.052 -6.307 36.467 1.00 89.69 280 LEU A CA 1
ATOM 2383 C C . LEU A 1 280 ? -21.910 -6.164 34.944 1.00 89.69 280 LEU A C 1
ATOM 2385 O O . LEU A 1 280 ? -21.961 -7.155 34.215 1.00 89.69 280 LEU A O 1
ATOM 2389 N N . THR A 1 281 ? -21.722 -4.932 34.463 1.00 90.31 281 THR A N 1
ATOM 2390 C CA . THR A 1 281 ? -21.566 -4.646 33.031 1.00 90.31 281 THR A CA 1
ATOM 2391 C C . THR A 1 281 ? -20.215 -5.129 32.512 1.00 90.31 281 THR A C 1
ATOM 2393 O O . THR A 1 281 ? -20.160 -5.756 31.459 1.00 90.31 281 THR A O 1
ATOM 2396 N N . ILE A 1 282 ? -19.123 -4.887 33.246 1.00 90.44 282 ILE A N 1
ATOM 2397 C CA . ILE A 1 282 ? -17.780 -5.284 32.792 1.00 90.44 282 ILE A CA 1
ATOM 2398 C C . ILE A 1 282 ? -17.535 -6.796 32.882 1.00 90.44 282 ILE A C 1
ATOM 2400 O O . ILE A 1 282 ? -16.667 -7.303 32.181 1.00 90.44 282 ILE A O 1
ATOM 2404 N N . GLU A 1 283 ? -18.288 -7.535 33.704 1.00 85.06 283 GLU A N 1
ATOM 2405 C CA . GLU A 1 283 ? -18.202 -9.005 33.766 1.00 85.06 283 GLU A CA 1
ATOM 2406 C C . GLU A 1 283 ? -18.643 -9.691 32.466 1.00 85.06 283 GLU A C 1
ATOM 2408 O O . GLU A 1 283 ? -18.187 -10.793 32.172 1.00 85.06 283 GLU A O 1
ATOM 2413 N N . HIS A 1 284 ? -19.466 -9.016 31.663 1.00 84.75 284 HIS A N 1
ATOM 2414 C CA . HIS A 1 284 ? -19.865 -9.442 30.324 1.00 84.75 284 HIS A CA 1
ATOM 2415 C C . HIS A 1 284 ? -19.280 -8.467 29.304 1.00 84.75 284 HIS A C 1
ATOM 2417 O O . HIS A 1 284 ? -20.012 -7.694 28.684 1.00 84.75 284 HIS A O 1
ATOM 2423 N N . TYR A 1 285 ? -17.948 -8.460 29.205 1.00 86.56 285 TYR A N 1
ATOM 2424 C CA . TYR A 1 285 ? -17.201 -7.476 28.429 1.00 86.56 285 TYR A CA 1
ATOM 2425 C C . TYR A 1 285 ? -17.762 -7.299 27.015 1.00 86.56 285 TYR A C 1
ATOM 2427 O O . TYR A 1 285 ? -17.757 -8.211 26.194 1.00 86.56 285 TYR A O 1
ATOM 2435 N N . GLU A 1 286 ? -18.221 -6.083 26.738 1.00 89.62 286 GLU A N 1
ATOM 2436 C CA . GLU A 1 286 ? -18.629 -5.638 25.416 1.00 89.62 286 GLU A CA 1
ATOM 2437 C C . GLU A 1 286 ? -18.310 -4.146 25.323 1.00 89.62 286 GLU A C 1
ATOM 2439 O O . GLU A 1 286 ? -18.904 -3.322 26.026 1.00 89.62 286 GLU A O 1
ATOM 2444 N N . ILE A 1 287 ? -17.335 -3.796 24.479 1.00 88.62 287 ILE A N 1
ATOM 2445 C CA . ILE A 1 287 ? -16.743 -2.452 24.450 1.00 88.62 287 ILE A CA 1
ATOM 2446 C C . ILE A 1 287 ? -17.787 -1.342 24.243 1.00 88.62 287 ILE A C 1
ATOM 2448 O O . ILE A 1 287 ? -17.683 -0.283 24.855 1.00 88.62 287 ILE A O 1
ATOM 2452 N N . GLU A 1 288 ? -18.831 -1.603 23.450 1.00 89.31 288 GLU A N 1
ATOM 2453 C CA . GLU A 1 288 ? -19.919 -0.650 23.192 1.00 89.31 288 GLU A CA 1
ATOM 2454 C C . GLU A 1 288 ? -20.798 -0.416 24.423 1.00 89.31 288 GLU A C 1
ATOM 2456 O O . GLU A 1 288 ? -21.150 0.722 24.739 1.00 89.31 288 GLU A O 1
ATOM 2461 N N . LYS A 1 289 ? -21.129 -1.478 25.168 1.00 90.69 289 LYS A N 1
ATOM 2462 C CA . LYS A 1 289 ? -21.894 -1.353 26.418 1.00 90.69 289 LYS A CA 1
ATOM 2463 C C . LYS A 1 289 ? -21.099 -0.590 27.468 1.00 90.69 289 LYS A C 1
ATOM 2465 O O . LYS A 1 289 ? -21.666 0.242 28.169 1.00 90.69 289 LYS A O 1
ATOM 2470 N N . ILE A 1 290 ? -19.791 -0.830 27.539 1.00 91.25 290 ILE A N 1
ATOM 2471 C CA . ILE A 1 290 ? -18.893 -0.117 28.452 1.00 91.25 290 ILE A CA 1
ATOM 2472 C C . ILE A 1 290 ? -18.781 1.359 28.054 1.00 91.25 290 ILE A C 1
ATOM 2474 O O . ILE A 1 290 ? -18.895 2.223 28.917 1.00 91.25 290 ILE A O 1
ATOM 2478 N N . ALA A 1 291 ? -18.630 1.672 26.764 1.00 90.06 291 ALA A N 1
ATOM 2479 C CA . ALA A 1 291 ? -18.591 3.053 26.282 1.00 90.06 291 ALA A CA 1
ATOM 2480 C C . ALA A 1 291 ? -19.889 3.817 26.604 1.00 90.06 291 ALA A C 1
ATOM 2482 O O . ALA A 1 291 ? -19.842 4.956 27.073 1.00 90.06 291 ALA A O 1
ATOM 2483 N N . ASN A 1 292 ? -21.049 3.177 26.423 1.00 91.06 292 ASN A N 1
ATOM 2484 C CA . ASN A 1 292 ? -22.341 3.748 26.808 1.00 91.06 292 ASN A CA 1
ATOM 2485 C C . ASN A 1 292 ? -22.467 3.932 28.325 1.00 91.06 292 ASN A C 1
ATOM 2487 O O . ASN A 1 292 ? -22.960 4.961 28.776 1.00 91.06 292 ASN A O 1
ATOM 2491 N N . LEU A 1 293 ? -21.972 2.980 29.117 1.00 92.25 293 LEU A N 1
ATOM 2492 C CA . LEU A 1 293 ? -21.961 3.105 30.570 1.00 92.25 293 LEU A CA 1
ATOM 2493 C C . LEU A 1 293 ? -21.052 4.249 31.047 1.00 92.25 293 LEU A C 1
ATOM 2495 O O . LEU A 1 293 ? -21.408 4.944 31.991 1.00 92.25 293 LEU A O 1
ATOM 2499 N N . ILE A 1 294 ? -19.906 4.477 30.398 1.00 92.12 294 ILE A N 1
ATOM 2500 C CA . ILE A 1 294 ? -19.028 5.622 30.698 1.00 92.12 294 ILE A CA 1
ATOM 2501 C C . ILE A 1 294 ? -19.749 6.942 30.402 1.00 92.12 294 ILE A C 1
ATOM 2503 O O . ILE A 1 294 ? -19.630 7.884 31.180 1.00 92.12 294 ILE A O 1
ATOM 2507 N N . ARG A 1 295 ? -20.534 7.012 29.317 1.00 91.12 295 ARG A N 1
ATOM 2508 C CA . ARG A 1 295 ? -21.378 8.184 29.039 1.00 91.12 295 ARG A CA 1
ATOM 2509 C C . ARG A 1 295 ? -22.432 8.409 30.118 1.00 91.12 295 ARG A C 1
ATOM 2511 O O . ARG A 1 295 ? -22.586 9.532 30.574 1.00 91.12 295 ARG A O 1
ATOM 2518 N N . GLU A 1 296 ? -23.124 7.355 30.536 1.00 92.38 296 GLU A N 1
ATOM 2519 C CA . GLU A 1 296 ? -24.092 7.441 31.635 1.00 92.38 296 GLU A CA 1
ATOM 2520 C C . GLU A 1 296 ? -23.412 7.894 32.936 1.00 92.38 296 GLU A C 1
ATOM 2522 O O . GLU A 1 296 ? -23.940 8.713 33.679 1.00 92.38 296 GLU A O 1
ATOM 2527 N N . LEU A 1 297 ? -22.203 7.401 33.198 1.00 93.12 297 LEU A N 1
ATOM 2528 C CA . LEU A 1 297 ? -21.418 7.777 34.365 1.00 93.12 297 LEU A CA 1
ATOM 2529 C C . LEU A 1 297 ? -20.972 9.250 34.319 1.00 93.12 297 LEU A C 1
ATOM 2531 O O . LEU A 1 297 ? -20.969 9.896 35.362 1.00 93.12 297 LEU A O 1
ATOM 2535 N N . ASP A 1 298 ? -20.673 9.805 33.141 1.00 92.19 298 ASP A N 1
ATOM 2536 C CA . ASP A 1 298 ? -20.435 11.245 32.943 1.00 92.19 298 ASP A CA 1
ATOM 2537 C C . ASP A 1 298 ? -21.697 12.092 33.160 1.00 92.19 298 ASP A C 1
ATOM 2539 O O . ASP A 1 298 ? -21.619 13.153 33.777 1.00 92.19 298 ASP A O 1
ATOM 2543 N N . GLU A 1 299 ? -22.865 11.623 32.717 1.00 91.62 299 GLU A N 1
ATOM 2544 C CA . GLU A 1 299 ? -24.146 12.286 32.998 1.00 91.62 299 GLU A CA 1
ATOM 2545 C C . GLU A 1 299 ? -24.422 12.323 34.509 1.00 91.62 299 GLU A C 1
ATOM 2547 O O . GLU A 1 299 ? -24.671 13.391 35.069 1.00 91.62 299 GLU A O 1
ATOM 2552 N N . VAL A 1 300 ? -24.253 11.187 35.195 1.00 93.75 300 VAL A N 1
ATOM 2553 C CA . VAL A 1 300 ? -24.380 11.094 36.658 1.00 93.75 300 VAL A CA 1
ATOM 2554 C C . VAL A 1 300 ? -23.346 11.974 37.370 1.00 93.75 300 VAL A C 1
ATOM 2556 O O . VAL A 1 300 ? -23.675 12.639 38.355 1.00 93.75 300 VAL A O 1
ATOM 2559 N N . PHE A 1 301 ? -22.101 12.014 36.883 1.00 92.69 301 PHE A N 1
ATOM 2560 C CA . PHE A 1 301 ? -21.057 12.889 37.420 1.00 92.69 301 PHE A CA 1
ATOM 2561 C C . PHE A 1 301 ? -21.487 14.359 37.330 1.00 92.69 301 PHE A C 1
ATOM 2563 O O . PHE A 1 301 ? -21.479 15.059 38.343 1.00 92.69 301 PHE A O 1
ATOM 2570 N N . LYS A 1 302 ? -21.936 14.806 36.150 1.00 91.50 302 LYS A N 1
ATOM 2571 C CA . LYS A 1 302 ? -22.406 16.179 35.908 1.00 91.50 302 LYS A CA 1
ATOM 2572 C C . LYS A 1 302 ? -23.584 16.561 36.789 1.00 91.50 302 LYS A C 1
ATOM 2574 O O . LYS A 1 302 ? -23.598 17.672 37.321 1.00 91.50 302 LYS A O 1
ATOM 2579 N N . ASP A 1 303 ? -24.537 15.653 36.969 1.00 92.75 303 ASP A N 1
ATOM 2580 C CA . ASP A 1 303 ? -25.691 15.875 37.836 1.00 92.75 303 ASP A CA 1
ATOM 2581 C C . ASP A 1 303 ? -25.260 16.102 39.287 1.00 92.75 303 ASP A C 1
ATOM 2583 O O . ASP A 1 303 ? -25.699 17.065 39.922 1.00 92.75 303 ASP A O 1
ATOM 2587 N N . TYR A 1 304 ? -24.337 15.283 39.803 1.00 93.69 304 TYR A N 1
ATOM 2588 C CA . TYR A 1 304 ? -23.816 15.458 41.159 1.00 93.69 304 TYR A CA 1
ATOM 2589 C C . TYR A 1 304 ? -22.917 16.690 41.322 1.00 93.69 304 TYR A C 1
ATOM 2591 O O . TYR A 1 304 ? -22.828 17.222 42.430 1.00 93.69 304 TYR A O 1
ATOM 2599 N N . THR A 1 305 ? -22.280 17.180 40.256 1.00 93.00 305 THR A N 1
ATOM 2600 C CA . THR A 1 305 ? -21.467 18.407 40.295 1.00 93.00 305 THR A CA 1
ATOM 2601 C C . THR A 1 305 ? -22.232 19.678 39.935 1.00 93.00 305 THR A C 1
ATOM 2603 O O . THR A 1 305 ? -21.662 20.762 40.033 1.00 93.00 305 THR A O 1
ATOM 2606 N N . LYS A 1 306 ? -23.513 19.596 39.558 1.00 92.38 306 LYS A N 1
ATOM 2607 C CA . LYS A 1 306 ? -24.297 20.726 39.031 1.00 92.38 306 LYS A CA 1
ATOM 2608 C C . LYS A 1 306 ? -24.310 21.953 39.946 1.00 92.38 306 LYS A C 1
ATOM 2610 O O . LYS A 1 306 ? -24.144 23.076 39.478 1.00 92.38 306 LYS A O 1
ATOM 2615 N N . GLU A 1 307 ? -24.469 21.749 41.253 1.00 89.69 307 GLU A N 1
ATOM 2616 C CA . GLU A 1 307 ? -24.451 22.845 42.233 1.00 89.69 307 GLU A CA 1
ATOM 2617 C C . GLU A 1 307 ? -23.069 23.493 42.359 1.00 89.69 307 GLU A C 1
ATOM 2619 O O . GLU A 1 307 ? -22.973 24.704 42.546 1.00 89.69 307 GLU A O 1
ATOM 2624 N N . ILE A 1 308 ? -21.997 22.703 42.231 1.00 91.69 308 ILE A N 1
ATOM 2625 C CA . ILE A 1 308 ? -20.619 23.207 42.220 1.00 91.69 308 ILE A CA 1
ATOM 2626 C C . ILE A 1 308 ? -20.400 24.013 40.939 1.00 91.69 308 ILE A C 1
ATOM 2628 O O . ILE A 1 308 ? -19.961 25.152 41.016 1.00 91.69 308 ILE A O 1
ATOM 2632 N N . THR A 1 309 ? -20.769 23.462 39.781 1.00 90.31 309 THR A N 1
ATOM 2633 C CA . THR A 1 309 ? -20.668 24.115 38.465 1.00 90.31 309 THR A CA 1
ATOM 2634 C C . THR A 1 309 ? -21.371 25.478 38.449 1.00 90.31 309 THR A C 1
ATOM 2636 O O . THR A 1 309 ? -20.767 26.473 38.047 1.00 90.31 309 THR A O 1
ATOM 2639 N N . ALA A 1 310 ? -22.588 25.562 38.997 1.00 89.00 310 ALA A N 1
ATOM 2640 C CA . ALA A 1 310 ? -23.354 26.806 39.067 1.00 89.00 310 ALA A CA 1
ATOM 2641 C C . ALA A 1 310 ? -22.662 27.915 39.887 1.00 89.00 310 ALA A C 1
ATOM 2643 O O . ALA A 1 310 ? -22.813 29.094 39.569 1.00 89.00 310 ALA A O 1
ATOM 2644 N N . ARG A 1 311 ? -21.856 27.573 40.910 1.00 89.12 311 ARG A N 1
ATOM 2645 C CA . ARG A 1 311 ? -21.085 28.568 41.691 1.00 89.12 311 ARG A CA 1
ATOM 2646 C C . ARG A 1 311 ? -20.021 29.284 40.862 1.00 89.12 311 ARG A C 1
ATOM 2648 O O . ARG A 1 311 ? -19.643 30.398 41.207 1.00 89.12 311 ARG A O 1
ATOM 2655 N N . PHE A 1 312 ? -19.564 28.662 39.778 1.00 85.88 312 PHE A N 1
ATOM 2656 C CA . PHE A 1 312 ? -18.576 29.229 38.861 1.00 85.88 312 PHE A CA 1
ATOM 2657 C C . PHE A 1 312 ? -19.218 29.929 37.651 1.00 85.88 312 PHE A C 1
ATOM 2659 O O . PHE A 1 312 ? -18.493 30.369 36.763 1.00 85.88 312 PHE A O 1
ATOM 2666 N N . GLY A 1 313 ? -20.551 30.075 37.629 1.00 81.69 313 GLY A N 1
ATOM 2667 C CA . GLY A 1 313 ? -21.276 30.794 36.576 1.00 81.69 313 GLY A CA 1
ATOM 2668 C C . GLY A 1 313 ? -21.386 30.044 35.246 1.00 81.69 313 GLY A C 1
ATOM 2669 O O . GLY A 1 313 ? -21.664 30.671 34.230 1.00 81.69 313 GLY A O 1
ATOM 2670 N N . GLU A 1 314 ? -21.162 28.730 35.248 1.00 81.81 314 GLU A N 1
ATOM 2671 C CA . GLU A 1 314 ? -21.304 27.867 34.073 1.00 81.81 314 GLU A CA 1
ATOM 2672 C C . GLU A 1 314 ? -22.622 27.083 34.144 1.00 81.81 314 GLU A C 1
ATOM 2674 O O . GLU A 1 314 ? -23.006 26.587 35.205 1.00 81.81 314 GLU A O 1
ATOM 2679 N N . ASP A 1 315 ? -23.297 26.922 33.005 1.00 75.00 315 ASP A N 1
ATOM 2680 C CA . ASP A 1 315 ? -24.537 26.134 32.911 1.00 75.00 315 ASP A CA 1
ATOM 2681 C C . ASP A 1 315 ? -24.276 24.675 32.507 1.00 75.00 315 ASP A C 1
ATOM 2683 O O . ASP A 1 315 ? -25.111 23.794 32.744 1.00 75.00 315 ASP A O 1
ATOM 2687 N N . LYS A 1 316 ? -23.139 24.406 31.847 1.00 78.19 316 LYS A N 1
ATOM 2688 C CA . LYS A 1 316 ? -22.778 23.086 31.311 1.00 78.19 316 LYS A CA 1
ATOM 2689 C C . LYS A 1 316 ? -21.271 22.884 31.273 1.00 78.19 316 LYS A C 1
ATOM 2691 O O . LYS A 1 316 ? -20.534 23.766 30.856 1.00 78.19 316 LYS A O 1
ATOM 2696 N N . VAL A 1 317 ? -20.848 21.659 31.572 1.00 81.25 317 VAL A N 1
ATOM 2697 C CA . VAL A 1 317 ? -19.461 21.213 31.400 1.00 81.25 317 VAL A CA 1
ATOM 2698 C C . VAL A 1 317 ? -19.327 20.393 30.123 1.00 81.25 317 VAL A C 1
ATOM 2700 O O . VAL A 1 317 ? -20.093 19.454 29.884 1.00 81.25 317 VAL A O 1
ATOM 2703 N N . ASN A 1 318 ? -18.324 20.728 29.314 1.00 74.50 318 ASN A N 1
ATOM 2704 C CA . ASN A 1 318 ? -17.971 19.958 28.125 1.00 74.50 318 ASN A CA 1
ATOM 2705 C C . ASN A 1 318 ? -16.931 18.889 28.478 1.00 74.50 318 ASN A C 1
ATOM 2707 O O . ASN A 1 318 ? -15.763 19.211 28.688 1.00 74.50 318 ASN A O 1
ATOM 2711 N N . SER A 1 319 ? -17.352 17.625 28.494 1.00 71.44 319 SER A N 1
ATOM 2712 C CA . SER A 1 319 ? -16.461 16.461 28.621 1.00 71.44 319 SER A CA 1
ATOM 2713 C C . SER A 1 319 ? -15.893 16.073 27.260 1.00 71.44 319 SER A C 1
ATOM 2715 O O . SER A 1 319 ? -16.549 16.257 26.230 1.00 71.44 319 SER A O 1
ATOM 2717 N N . ARG A 1 320 ? -14.708 15.458 27.235 1.00 70.44 320 ARG A N 1
ATOM 2718 C CA . ARG A 1 320 ? -14.119 14.905 26.005 1.00 70.44 320 ARG A CA 1
ATOM 2719 C C . ARG A 1 320 ? -14.716 13.530 25.697 1.00 70.44 320 ARG A C 1
ATOM 2721 O O . ARG A 1 320 ? -14.012 12.526 25.705 1.00 70.44 320 ARG A O 1
ATOM 2728 N N . LEU A 1 321 ? -16.026 13.487 25.457 1.00 73.56 321 LEU A N 1
ATOM 2729 C CA . LEU A 1 321 ? -16.779 12.275 25.126 1.00 73.56 321 LEU A CA 1
ATOM 2730 C C . LEU A 1 321 ? -17.349 12.321 23.697 1.00 73.56 321 LEU A C 1
ATOM 2732 O O . LEU A 1 321 ? -17.605 13.410 23.180 1.00 73.56 321 LEU A O 1
ATOM 2736 N N . PRO A 1 322 ? -17.607 11.153 23.073 1.00 71.94 322 PRO A N 1
ATOM 2737 C CA . PRO A 1 322 ? -17.348 9.801 23.584 1.00 71.94 322 PRO A CA 1
ATOM 2738 C C . PRO A 1 322 ? -15.847 9.476 23.648 1.00 71.94 322 PRO A C 1
ATOM 2740 O O . PRO A 1 322 ? -15.064 9.980 22.845 1.00 71.94 322 PRO A O 1
ATOM 2743 N N . TRP A 1 323 ? -15.441 8.646 24.612 1.00 78.50 323 TRP A N 1
ATOM 2744 C CA . TRP A 1 323 ? -14.067 8.147 24.662 1.00 78.50 323 TRP A CA 1
ATOM 2745 C C . TRP A 1 323 ? -13.821 7.200 23.494 1.00 78.50 323 TRP A C 1
ATOM 2747 O O . TRP A 1 323 ? -14.691 6.407 23.129 1.00 78.50 323 TRP A O 1
ATOM 2757 N N . ASP A 1 324 ? -12.611 7.258 22.942 1.00 82.38 324 ASP A N 1
ATOM 2758 C CA . ASP A 1 324 ? -12.155 6.258 21.985 1.00 82.38 324 ASP A CA 1
ATOM 2759 C C . ASP A 1 324 ? -12.153 4.873 22.656 1.00 82.38 324 ASP A C 1
ATOM 2761 O O . ASP A 1 324 ? -11.720 4.717 23.803 1.00 82.38 324 ASP A O 1
ATOM 2765 N N . LYS A 1 325 ? -12.613 3.856 21.923 1.00 87.56 325 LYS A N 1
ATOM 2766 C CA . LYS A 1 325 ? -12.560 2.448 22.335 1.00 87.56 325 LYS A CA 1
ATOM 2767 C C . LYS A 1 325 ? -11.147 2.044 22.732 1.00 87.56 325 LYS A C 1
ATOM 2769 O O . LYS A 1 325 ? -10.979 1.269 23.669 1.00 87.56 325 LYS A O 1
ATOM 2774 N N . GLU A 1 326 ? -10.141 2.601 22.063 1.00 85.44 326 GLU A N 1
ATOM 2775 C CA . GLU A 1 326 ? -8.746 2.322 22.380 1.00 85.44 326 GLU A CA 1
ATOM 2776 C C . GLU A 1 326 ? -8.358 2.811 23.776 1.00 85.44 326 GLU A C 1
ATOM 2778 O O . GLU A 1 326 ? -7.742 2.069 24.541 1.00 85.44 326 GLU A O 1
ATOM 2783 N N . LYS A 1 327 ? -8.816 4.005 24.171 1.00 85.31 327 LYS A N 1
ATOM 2784 C CA . LYS A 1 327 ? -8.603 4.528 25.528 1.00 85.31 327 LYS A CA 1
ATOM 2785 C C . LYS A 1 327 ? -9.194 3.581 26.575 1.00 85.31 327 LYS A C 1
ATOM 2787 O O . LYS A 1 327 ? -8.550 3.296 27.583 1.00 85.31 327 LYS A O 1
ATOM 2792 N N . ILE A 1 328 ? -10.397 3.065 26.318 1.00 89.25 328 ILE A N 1
ATOM 2793 C CA . ILE A 1 328 ? -11.063 2.113 27.215 1.00 89.25 328 ILE A CA 1
ATOM 2794 C C . ILE A 1 328 ? -10.254 0.810 27.302 1.00 89.25 328 ILE A C 1
ATOM 2796 O O . ILE A 1 328 ? -9.957 0.365 28.408 1.00 89.25 328 ILE A O 1
ATOM 2800 N N . ARG A 1 329 ? -9.831 0.218 26.173 1.00 90.50 329 ARG A N 1
ATOM 2801 C CA . ARG A 1 329 ? -8.996 -1.003 26.176 1.00 90.50 329 ARG A CA 1
ATOM 2802 C C . ARG A 1 329 ? -7.712 -0.815 26.980 1.00 90.50 329 ARG A C 1
ATOM 2804 O O . ARG A 1 329 ? -7.390 -1.665 27.807 1.00 90.50 329 ARG A O 1
ATOM 2811 N N . MET A 1 330 ? -7.015 0.304 26.778 1.00 89.25 330 MET A N 1
ATOM 2812 C CA . MET A 1 330 ? -5.753 0.595 27.463 1.00 89.25 330 MET A CA 1
ATOM 2813 C C . MET A 1 330 ? -5.919 0.710 28.979 1.00 89.25 330 MET A C 1
ATOM 2815 O O . MET A 1 330 ? -5.091 0.183 29.719 1.00 89.25 330 MET A O 1
ATOM 2819 N N . LEU A 1 331 ? -7.004 1.328 29.456 1.00 89.38 331 LEU A N 1
ATOM 2820 C CA . LEU A 1 331 ? -7.290 1.423 30.890 1.00 89.38 331 LEU A CA 1
ATOM 2821 C C . LEU A 1 331 ? -7.497 0.030 31.504 1.00 89.38 331 LEU A C 1
ATOM 2823 O O . LEU A 1 331 ? -6.903 -0.295 32.533 1.00 89.38 331 LEU A O 1
ATOM 2827 N N . PHE A 1 332 ? -8.277 -0.826 30.840 1.00 92.19 332 PHE A N 1
ATOM 2828 C CA . PHE A 1 332 ? -8.515 -2.196 31.298 1.00 92.19 332 PHE A CA 1
ATOM 2829 C C . PHE A 1 332 ? -7.226 -3.027 31.306 1.00 92.19 332 PHE A C 1
ATOM 2831 O O . PHE A 1 332 ? -6.920 -3.683 32.304 1.00 92.19 332 PHE A O 1
ATOM 2838 N N . LEU A 1 333 ? -6.447 -2.974 30.223 1.00 92.44 333 LEU A N 1
ATOM 2839 C CA . LEU A 1 333 ? -5.168 -3.679 30.124 1.00 92.44 333 LEU A CA 1
ATOM 2840 C C . LEU A 1 333 ? -4.160 -3.190 31.164 1.00 92.44 333 LEU A C 1
ATOM 2842 O O . LEU A 1 333 ? -3.464 -4.017 31.746 1.00 92.44 333 LEU A O 1
ATOM 2846 N N . GLY A 1 334 ? -4.127 -1.888 31.458 1.00 89.56 334 GLY A N 1
ATOM 2847 C CA . GLY A 1 334 ? -3.271 -1.320 32.500 1.00 89.56 334 GLY A CA 1
ATOM 2848 C C . GLY A 1 334 ? -3.493 -1.983 33.861 1.00 89.56 334 GLY A C 1
ATOM 2849 O O . GLY A 1 334 ? -2.539 -2.453 34.483 1.00 89.56 334 GLY A O 1
ATOM 2850 N N . VAL A 1 335 ? -4.754 -2.115 34.288 1.00 90.25 335 VAL A N 1
ATOM 2851 C CA . VAL A 1 335 ? -5.094 -2.773 35.563 1.00 90.25 335 VAL A CA 1
ATOM 2852 C C . VAL A 1 335 ? -4.831 -4.284 35.508 1.00 90.25 335 VAL A C 1
ATOM 2854 O O . VAL A 1 335 ? -4.288 -4.861 36.453 1.00 90.25 335 VAL A O 1
ATOM 2857 N N . ILE A 1 336 ? -5.157 -4.944 34.392 1.00 92.62 336 ILE A N 1
ATOM 2858 C CA . ILE A 1 336 ? -4.912 -6.384 34.212 1.00 92.62 336 ILE A CA 1
ATOM 2859 C C . ILE A 1 336 ? -3.414 -6.706 34.283 1.00 92.62 336 ILE A C 1
ATOM 2861 O O . ILE A 1 336 ? -3.024 -7.678 34.936 1.00 92.62 336 ILE A O 1
ATOM 2865 N N . PHE A 1 337 ? -2.563 -5.908 33.641 1.00 91.88 337 PHE A N 1
ATOM 2866 C CA . PHE A 1 337 ? -1.114 -6.102 33.660 1.00 91.88 337 PHE A CA 1
ATOM 2867 C C . PHE A 1 337 ? -0.506 -5.779 35.019 1.00 91.88 337 PHE A C 1
ATOM 2869 O O . PHE A 1 337 ? 0.363 -6.526 35.468 1.00 91.88 337 PHE A O 1
ATOM 2876 N N . ALA A 1 338 ? -1.008 -4.757 35.720 1.00 87.50 338 ALA A N 1
ATOM 2877 C CA . ALA A 1 338 ? -0.594 -4.475 37.092 1.00 87.50 338 ALA A CA 1
ATOM 2878 C C . ALA A 1 338 ? -0.854 -5.673 38.022 1.00 87.50 338 ALA A C 1
ATOM 2880 O O . ALA A 1 338 ? 0.035 -6.061 38.778 1.00 87.50 338 ALA A O 1
ATOM 2881 N N . LYS A 1 339 ? -2.026 -6.321 37.913 1.00 89.19 339 LYS A N 1
ATOM 2882 C CA . LYS A 1 339 ? -2.343 -7.546 38.671 1.00 89.19 339 LYS A CA 1
ATOM 2883 C C . LYS A 1 339 ? -1.417 -8.715 38.321 1.00 89.19 339 LYS A C 1
ATOM 2885 O O . LYS A 1 339 ? -1.033 -9.481 39.199 1.00 89.19 339 LYS A O 1
ATOM 2890 N N . ASN A 1 340 ? -1.134 -8.908 37.035 1.00 85.81 340 ASN A N 1
ATOM 2891 C CA . ASN A 1 340 ? -0.449 -10.106 36.543 1.00 85.81 340 ASN A CA 1
ATOM 2892 C C . ASN A 1 340 ? 1.076 -9.958 36.457 1.00 85.81 340 ASN A C 1
ATOM 2894 O O . ASN A 1 340 ? 1.743 -10.901 36.036 1.00 85.81 340 ASN A O 1
ATOM 2898 N N . SER A 1 341 ? 1.644 -8.816 36.848 1.00 83.25 341 SER A N 1
ATOM 2899 C CA . SER A 1 341 ? 3.095 -8.623 36.898 1.00 83.25 341 SER A CA 1
ATOM 2900 C C . SER A 1 341 ? 3.745 -9.607 37.889 1.00 83.25 341 SER A C 1
ATOM 2902 O O . SER A 1 341 ? 3.261 -9.716 39.020 1.00 83.25 341 SER A O 1
ATOM 2904 N N . PRO A 1 342 ? 4.813 -10.348 37.511 1.00 82.00 342 PRO A N 1
ATOM 2905 C CA . PRO A 1 342 ? 5.632 -10.228 36.291 1.00 82.00 342 PRO A CA 1
ATOM 2906 C C . PRO A 1 342 ? 5.245 -11.166 35.121 1.00 82.00 342 PRO A C 1
ATOM 2908 O O . PRO A 1 342 ? 5.924 -11.195 34.098 1.00 82.00 342 PRO A O 1
ATOM 2911 N N . ASN A 1 343 ? 4.162 -11.940 35.217 1.00 89.81 343 ASN A N 1
ATOM 2912 C CA . ASN A 1 343 ? 3.787 -13.003 34.267 1.00 89.81 343 ASN A CA 1
ATOM 2913 C C . ASN A 1 343 ? 3.082 -12.509 32.983 1.00 89.81 343 ASN A C 1
ATOM 2915 O O . ASN A 1 343 ? 2.305 -13.242 32.366 1.00 89.81 343 ASN A O 1
ATOM 2919 N N . ILE A 1 344 ? 3.347 -11.274 32.548 1.00 90.06 344 ILE A N 1
ATOM 2920 C CA . ILE A 1 344 ? 2.657 -10.641 31.410 1.00 90.06 344 ILE A CA 1
ATOM 2921 C C . ILE A 1 344 ? 2.922 -11.397 30.097 1.00 90.06 344 ILE A C 1
ATOM 2923 O O . ILE A 1 344 ? 2.011 -11.573 29.292 1.00 90.06 344 ILE A O 1
ATOM 2927 N N . ASN A 1 345 ? 4.134 -11.924 29.897 1.00 91.00 345 ASN A N 1
ATOM 2928 C CA . ASN A 1 345 ? 4.457 -12.699 28.694 1.00 91.00 345 ASN A CA 1
ATOM 2929 C C . ASN A 1 345 ? 3.574 -13.952 28.565 1.00 91.00 345 ASN A C 1
A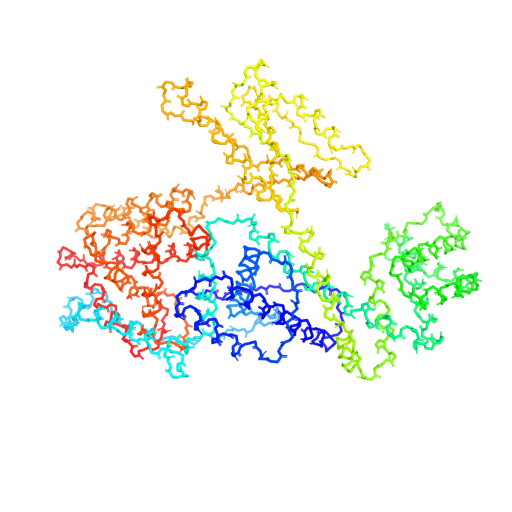TOM 2931 O O . ASN A 1 345 ? 2.932 -14.163 27.538 1.00 91.00 345 ASN A O 1
ATOM 2935 N N . GLN A 1 346 ? 3.462 -14.743 29.638 1.00 92.81 346 GLN A N 1
ATOM 2936 C CA . GLN A 1 346 ? 2.623 -15.943 29.644 1.00 92.81 346 GLN A CA 1
ATOM 2937 C C . GLN A 1 346 ? 1.139 -15.603 29.444 1.00 92.81 346 GLN A C 1
ATOM 2939 O O . GLN A 1 346 ? 0.415 -16.356 28.791 1.00 92.81 346 GLN A O 1
ATOM 2944 N N . LEU A 1 347 ? 0.692 -14.457 29.966 1.00 93.94 347 LEU A N 1
ATOM 2945 C CA . LEU A 1 347 ? -0.666 -13.962 29.770 1.00 93.94 347 LEU A CA 1
ATOM 2946 C C . LEU A 1 347 ? -0.967 -13.691 28.287 1.00 93.94 347 LEU A C 1
ATOM 2948 O O . LEU A 1 347 ? -1.967 -14.193 27.772 1.00 93.94 347 LEU A O 1
ATOM 2952 N N . ILE A 1 348 ? -0.099 -12.938 27.602 1.00 93.62 348 ILE A N 1
ATOM 2953 C CA . ILE A 1 348 ? -0.266 -12.603 26.179 1.00 93.62 348 ILE A CA 1
ATOM 2954 C C . ILE A 1 348 ? -0.147 -13.868 25.313 1.00 93.62 348 ILE A C 1
ATOM 2956 O O . ILE A 1 348 ? -0.964 -14.072 24.417 1.00 93.62 348 ILE A O 1
ATOM 2960 N N . ALA A 1 349 ? 0.804 -14.755 25.629 1.00 93.62 349 ALA A N 1
ATOM 2961 C CA . ALA A 1 349 ? 0.976 -16.045 24.958 1.00 93.62 349 ALA A CA 1
ATOM 2962 C C . ALA A 1 349 ? -0.303 -16.891 24.987 1.00 93.62 349 ALA A C 1
ATOM 2964 O O . ALA A 1 349 ? -0.805 -17.320 23.951 1.00 93.62 349 ALA A O 1
ATOM 2965 N N . THR A 1 350 ? -0.871 -17.061 26.184 1.00 94.00 350 THR A N 1
ATOM 2966 C CA . THR A 1 350 ? -2.092 -17.852 26.388 1.00 94.00 350 THR A CA 1
ATOM 2967 C C . THR A 1 350 ? -3.280 -17.237 25.647 1.00 94.00 350 THR A C 1
ATOM 2969 O O . THR A 1 350 ? -4.107 -17.959 25.093 1.00 94.00 350 THR A O 1
ATOM 2972 N N . ALA A 1 351 ? -3.380 -15.903 25.623 1.00 94.56 351 ALA A N 1
ATOM 2973 C CA . ALA A 1 351 ? -4.435 -15.218 24.886 1.00 94.56 351 ALA A CA 1
ATOM 2974 C C . ALA A 1 351 ? -4.305 -15.445 23.374 1.00 94.56 351 ALA A C 1
ATOM 2976 O O . ALA A 1 351 ? -5.300 -15.763 22.730 1.00 94.56 351 ALA A O 1
ATOM 2977 N N . TYR A 1 352 ? -3.092 -15.362 22.817 1.00 94.19 352 TYR A N 1
ATOM 2978 C CA . TYR A 1 352 ? -2.844 -15.661 21.405 1.00 94.19 352 TYR A CA 1
ATOM 2979 C C . TYR A 1 352 ? -3.241 -17.099 21.041 1.00 94.19 352 TYR A C 1
ATOM 2981 O O . TYR A 1 352 ? -3.940 -17.308 20.052 1.00 94.19 352 TYR A O 1
ATOM 2989 N N . GLU A 1 353 ? -2.845 -18.084 21.853 1.00 92.44 353 GLU A N 1
ATOM 2990 C CA . GLU A 1 353 ? -3.171 -19.503 21.632 1.00 92.44 353 GLU A CA 1
ATOM 2991 C C . GLU A 1 353 ? -4.681 -19.783 21.649 1.00 92.44 353 GLU A C 1
ATOM 2993 O O . GLU A 1 353 ? -5.156 -20.693 20.969 1.00 92.44 353 GLU A O 1
ATOM 2998 N N . LYS A 1 354 ? -5.453 -18.983 22.390 1.00 93.12 354 LYS A N 1
ATOM 2999 C CA . LYS A 1 354 ? -6.917 -19.071 22.433 1.00 93.12 354 LYS A CA 1
ATOM 3000 C C . LYS A 1 354 ? -7.620 -18.421 21.246 1.00 93.12 354 LYS A C 1
ATOM 3002 O O . LYS A 1 354 ? -8.810 -18.679 21.046 1.00 93.12 354 LYS A O 1
ATOM 3007 N N . ILE A 1 355 ? -6.943 -17.570 20.472 1.00 94.50 355 ILE A N 1
ATOM 3008 C CA . ILE A 1 355 ? -7.536 -16.995 19.263 1.00 94.50 355 ILE A CA 1
ATOM 3009 C C . ILE A 1 355 ? -7.682 -18.116 18.236 1.00 94.50 355 ILE A C 1
ATOM 3011 O O . ILE A 1 355 ? -6.717 -18.532 17.592 1.00 94.50 355 ILE A O 1
ATOM 3015 N N . SER A 1 356 ? -8.917 -18.584 18.070 1.00 92.50 356 SER A N 1
ATOM 3016 C CA . SER A 1 356 ? -9.234 -19.655 17.135 1.00 92.50 356 SER A CA 1
ATOM 3017 C C . SER A 1 356 ? -8.973 -19.244 15.680 1.00 92.50 356 SER A C 1
ATOM 3019 O O . SER A 1 356 ? -8.980 -18.057 15.326 1.00 92.50 356 SER A O 1
ATOM 3021 N N . ILE A 1 357 ? -8.765 -20.237 14.813 1.00 92.12 357 ILE A N 1
ATOM 3022 C CA . ILE A 1 357 ? -8.562 -20.010 13.377 1.00 92.12 357 ILE A CA 1
ATOM 3023 C C . ILE A 1 357 ? -9.787 -19.311 12.770 1.00 92.12 357 ILE A C 1
ATOM 3025 O O . ILE A 1 357 ? -9.627 -18.420 11.940 1.00 92.12 357 ILE A O 1
ATOM 3029 N N . GLU A 1 358 ? -10.999 -19.619 13.239 1.00 93.06 358 GLU A N 1
ATOM 3030 C CA . GLU A 1 358 ? -12.237 -18.982 12.781 1.00 93.06 358 GLU A CA 1
ATOM 3031 C C . GLU A 1 358 ? -12.267 -17.480 13.105 1.00 93.06 358 GLU A C 1
ATOM 3033 O O . GLU A 1 358 ? -12.710 -16.686 12.276 1.00 93.06 358 GLU A O 1
ATOM 3038 N N . LYS A 1 359 ? -11.756 -17.055 14.275 1.00 93.12 359 LYS A N 1
ATOM 3039 C CA . LYS A 1 359 ? -11.634 -15.622 14.609 1.00 93.12 359 LYS A CA 1
ATOM 3040 C C . LYS A 1 359 ? -10.636 -14.917 13.682 1.00 93.12 359 LYS A C 1
ATOM 3042 O O . LYS A 1 359 ? -10.922 -13.815 13.213 1.00 93.12 359 LYS A O 1
ATOM 3047 N N . LYS A 1 360 ? -9.501 -15.558 13.370 1.00 94.44 360 LYS A N 1
ATOM 3048 C CA . LYS A 1 360 ? -8.511 -15.041 12.401 1.00 94.44 360 LYS A CA 1
ATOM 3049 C C . LYS A 1 360 ? -9.108 -14.932 10.993 1.00 94.44 360 LYS A C 1
ATOM 3051 O O . LYS A 1 360 ? -8.948 -13.905 10.338 1.00 94.44 360 LYS A O 1
ATOM 3056 N N . GLN A 1 361 ? -9.845 -15.953 10.554 1.00 94.75 361 GLN A N 1
ATOM 3057 C CA . GLN A 1 361 ? -10.547 -15.964 9.270 1.00 94.75 361 GLN A CA 1
ATOM 3058 C C . GLN A 1 361 ? -11.601 -14.855 9.194 1.00 94.75 361 GLN A C 1
ATOM 3060 O O . GLN A 1 361 ? -11.638 -14.118 8.212 1.00 94.75 361 GLN A O 1
ATOM 3065 N N . LYS A 1 362 ? -12.425 -14.691 10.237 1.00 94.88 362 LYS A N 1
ATOM 3066 C CA . LYS A 1 362 ? -13.434 -13.626 10.298 1.00 94.88 362 LYS A CA 1
ATOM 3067 C C . LYS A 1 362 ? -12.800 -12.240 10.184 1.00 94.88 362 LYS A C 1
ATOM 3069 O O . LYS A 1 362 ? -13.315 -11.397 9.463 1.00 94.88 362 LYS A O 1
ATOM 3074 N N . LEU A 1 363 ? -11.656 -12.022 10.832 1.00 94.69 363 LEU A N 1
ATOM 3075 C CA . LEU A 1 363 ? -10.920 -10.762 10.737 1.00 94.69 363 LEU A CA 1
ATOM 3076 C C . LEU A 1 363 ? -10.477 -10.457 9.294 1.00 94.69 363 LEU A C 1
ATOM 3078 O O . LEU A 1 363 ? -10.615 -9.318 8.842 1.00 94.69 363 LEU A O 1
ATOM 3082 N N . ILE A 1 364 ? -9.982 -11.462 8.564 1.00 94.69 364 ILE A N 1
ATOM 3083 C CA . ILE A 1 364 ? -9.609 -11.332 7.144 1.00 94.69 364 ILE A CA 1
ATOM 3084 C C . ILE A 1 364 ? -10.851 -11.056 6.284 1.00 94.69 364 ILE A C 1
ATOM 3086 O O . ILE A 1 364 ? -10.819 -10.166 5.438 1.00 94.69 364 ILE A O 1
ATOM 3090 N N . GLU A 1 365 ? -11.954 -11.767 6.524 1.00 94.25 365 GLU A N 1
ATOM 3091 C CA . GLU A 1 365 ? -13.217 -11.589 5.797 1.00 94.25 365 GLU A CA 1
ATOM 3092 C C . GLU A 1 365 ? -13.808 -10.189 6.008 1.00 94.25 365 GLU A C 1
ATOM 3094 O O . GLU A 1 365 ? -14.190 -9.508 5.056 1.00 94.25 365 GLU A O 1
ATOM 3099 N N . ASP A 1 366 ? -13.812 -9.708 7.250 1.00 93.31 366 ASP A N 1
ATOM 3100 C CA . ASP A 1 366 ? -14.267 -8.363 7.586 1.00 93.31 366 ASP A CA 1
ATOM 3101 C C . ASP A 1 366 ? -13.419 -7.309 6.864 1.00 93.31 366 ASP A C 1
ATOM 3103 O O . ASP A 1 366 ? -13.941 -6.291 6.410 1.00 93.31 366 ASP A O 1
ATOM 3107 N N . LEU A 1 367 ? -12.105 -7.513 6.733 1.00 93.56 367 LEU A N 1
ATOM 3108 C CA . LEU A 1 367 ? -11.251 -6.591 5.984 1.00 93.56 367 LEU A CA 1
ATOM 3109 C C . LEU A 1 367 ? -11.477 -6.686 4.476 1.00 93.56 367 LEU A C 1
ATOM 3111 O O . LEU A 1 367 ? -11.569 -5.648 3.827 1.00 93.56 367 LEU A O 1
ATOM 3115 N N . LYS A 1 368 ? -11.641 -7.888 3.919 1.00 93.69 368 LYS A N 1
ATOM 3116 C CA . LYS A 1 368 ? -12.001 -8.079 2.508 1.00 93.69 368 LYS A CA 1
ATOM 3117 C C . LYS A 1 368 ? -13.286 -7.323 2.160 1.00 93.69 368 LYS A C 1
ATOM 3119 O O . LYS A 1 368 ? -13.314 -6.579 1.181 1.00 93.69 368 LYS A O 1
ATOM 3124 N N . ASN A 1 369 ? -14.319 -7.440 2.989 1.00 91.06 369 ASN A N 1
ATOM 3125 C CA . ASN A 1 369 ? -15.604 -6.772 2.768 1.00 91.06 369 ASN A CA 1
ATOM 3126 C C . ASN A 1 369 ? -15.522 -5.241 2.874 1.00 91.06 369 ASN A C 1
ATOM 3128 O O . ASN A 1 369 ? -16.268 -4.533 2.199 1.00 91.06 369 ASN A O 1
ATOM 3132 N N . ASN A 1 370 ? -14.599 -4.733 3.695 1.00 88.88 370 ASN A N 1
ATOM 3133 C CA . ASN A 1 370 ? -14.422 -3.300 3.932 1.00 88.88 370 ASN A CA 1
ATOM 3134 C C . ASN A 1 370 ? -13.387 -2.628 3.018 1.00 88.88 370 ASN A C 1
ATOM 3136 O O . ASN A 1 370 ? -13.308 -1.408 3.031 1.00 88.88 370 ASN A O 1
ATOM 3140 N N . PHE A 1 371 ? -12.571 -3.379 2.277 1.00 90.94 371 PHE A N 1
ATOM 3141 C CA . PHE A 1 371 ? -11.491 -2.805 1.461 1.00 90.94 371 PHE A CA 1
ATOM 3142 C C . PHE A 1 371 ? -11.417 -3.379 0.052 1.00 90.94 371 PHE A C 1
ATOM 3144 O O . PHE A 1 371 ? -11.052 -2.660 -0.863 1.00 90.94 371 PHE A O 1
ATOM 3151 N N . LEU A 1 372 ? -11.711 -4.661 -0.145 1.00 92.88 372 LEU A N 1
ATOM 3152 C CA . LEU A 1 372 ? -11.413 -5.356 -1.404 1.00 92.88 372 LEU A CA 1
ATOM 3153 C C . LEU A 1 372 ? -12.660 -5.653 -2.239 1.00 92.88 372 LEU A C 1
ATOM 3155 O O . LEU A 1 372 ? -12.543 -6.145 -3.357 1.00 92.88 372 LEU A O 1
ATOM 3159 N N . THR A 1 373 ? -13.845 -5.405 -1.682 1.00 91.62 373 THR A N 1
ATOM 3160 C CA . THR A 1 373 ? -15.120 -5.620 -2.370 1.00 91.62 373 THR A CA 1
ATOM 3161 C C . THR A 1 373 ? -15.491 -4.381 -3.161 1.00 91.62 373 THR A C 1
ATOM 3163 O O . THR A 1 373 ? -15.458 -3.272 -2.617 1.00 91.62 373 THR A O 1
ATOM 3166 N N . ASP A 1 374 ? -15.859 -4.589 -4.419 1.00 91.81 374 ASP A N 1
ATOM 3167 C CA . ASP A 1 374 ? -16.213 -3.507 -5.321 1.00 91.81 374 ASP A CA 1
ATOM 3168 C C . ASP A 1 374 ? -17.570 -2.896 -4.974 1.00 91.81 374 ASP A C 1
ATOM 3170 O O . ASP A 1 374 ? -18.496 -3.559 -4.491 1.00 91.81 374 ASP A O 1
ATOM 3174 N N . VAL A 1 375 ? -17.658 -1.588 -5.177 1.00 92.56 375 VAL A N 1
ATOM 3175 C CA . VAL A 1 375 ? -18.864 -0.785 -5.019 1.00 92.56 375 VAL A CA 1
ATOM 3176 C C . VAL A 1 375 ? -18.920 0.265 -6.114 1.00 92.56 375 VAL A C 1
ATOM 3178 O O . VAL A 1 375 ? -17.904 0.617 -6.711 1.00 92.56 375 VAL A O 1
ATOM 3181 N N . ASN A 1 376 ? -20.118 0.791 -6.346 1.00 94.25 376 ASN A N 1
ATOM 3182 C CA . ASN A 1 376 ? -20.322 1.826 -7.343 1.00 94.25 376 ASN A CA 1
ATOM 3183 C C . ASN A 1 376 ? -20.004 3.210 -6.786 1.00 94.25 376 ASN A C 1
ATOM 3185 O O . ASN A 1 376 ? -20.370 3.562 -5.659 1.00 94.25 376 ASN A O 1
ATOM 3189 N N . TYR A 1 377 ? -19.364 3.998 -7.632 1.00 93.75 377 TYR A N 1
ATOM 3190 C CA . TYR A 1 377 ? -19.059 5.393 -7.412 1.00 93.75 377 TYR A CA 1
ATOM 3191 C C . TYR A 1 377 ? -19.639 6.254 -8.524 1.00 93.75 377 TYR A C 1
ATOM 3193 O O . TYR A 1 377 ? -19.721 5.837 -9.684 1.00 93.75 377 TYR A O 1
ATOM 3201 N N . THR A 1 378 ? -19.948 7.491 -8.151 1.00 94.00 378 THR A N 1
ATOM 3202 C CA . THR A 1 378 ? -20.133 8.596 -9.086 1.00 94.00 378 THR A CA 1
ATOM 3203 C C . THR A 1 378 ? -19.014 9.602 -8.860 1.00 94.00 378 THR A C 1
ATOM 3205 O O . THR A 1 378 ? -18.810 10.068 -7.736 1.00 94.00 378 THR A O 1
ATOM 3208 N N . VAL A 1 379 ? -18.266 9.932 -9.910 1.00 93.69 379 VAL A N 1
ATOM 3209 C CA . VAL A 1 379 ? -17.148 10.880 -9.834 1.00 93.69 379 VAL A CA 1
ATOM 3210 C C . VAL A 1 379 ? -17.454 12.106 -10.677 1.00 93.69 379 VAL A C 1
ATOM 3212 O O . VAL A 1 379 ? -17.698 11.994 -11.875 1.00 93.69 379 VAL A O 1
ATOM 3215 N N . ALA A 1 380 ? -17.408 13.281 -10.057 1.00 91.31 380 ALA A N 1
ATOM 3216 C CA . ALA A 1 380 ? -17.512 14.553 -10.749 1.00 91.31 380 ALA A CA 1
ATOM 3217 C C . ALA A 1 380 ? -16.131 15.039 -11.199 1.00 91.31 380 ALA A C 1
ATOM 3219 O O . ALA A 1 380 ? -15.214 15.196 -10.385 1.00 91.31 380 ALA A O 1
ATOM 3220 N N . VAL A 1 381 ? -16.015 15.319 -12.493 1.00 89.88 381 VAL A N 1
ATOM 3221 C CA . VAL A 1 381 ? -14.828 15.834 -13.172 1.00 89.88 381 VAL A CA 1
ATOM 3222 C C . VAL A 1 381 ? -15.155 17.215 -13.729 1.00 89.88 381 VAL A C 1
ATOM 3224 O O . VAL A 1 381 ? -16.155 17.386 -14.421 1.00 89.88 381 VAL A O 1
ATOM 3227 N N . ASN A 1 382 ? -14.313 18.208 -13.462 1.00 86.25 382 ASN A N 1
ATOM 3228 C CA . ASN A 1 382 ? -14.445 19.521 -14.088 1.00 86.25 382 ASN A CA 1
ATOM 3229 C C . ASN A 1 382 ? -13.554 19.604 -15.329 1.00 86.25 382 ASN A C 1
ATOM 3231 O O . ASN A 1 382 ? -12.361 19.309 -15.265 1.00 86.25 382 ASN A O 1
ATOM 3235 N N . ILE A 1 383 ? -14.134 20.019 -16.448 1.00 82.00 383 ILE A N 1
ATOM 3236 C CA . ILE A 1 383 ? -13.439 20.256 -17.710 1.00 82.00 383 ILE A CA 1
ATOM 3237 C C . ILE A 1 383 ? -13.360 21.764 -17.921 1.00 82.00 383 ILE A C 1
ATOM 3239 O O . ILE A 1 383 ? -14.365 22.463 -17.819 1.00 82.00 383 ILE A O 1
ATOM 3243 N N . ASN A 1 384 ? -12.170 22.254 -18.239 1.00 80.56 384 ASN A N 1
ATOM 3244 C CA . ASN A 1 384 ? -11.891 23.632 -18.612 1.00 80.56 384 ASN A CA 1
ATOM 3245 C C . ASN A 1 384 ? -11.552 23.729 -20.100 1.00 80.56 384 ASN A C 1
ATOM 3247 O O . ASN A 1 384 ? -11.167 22.741 -20.730 1.00 80.56 384 ASN A O 1
ATOM 3251 N N . ASP A 1 385 ? -11.641 24.948 -20.628 1.00 74.31 385 ASP A N 1
ATOM 3252 C CA . ASP A 1 385 ? -11.369 25.282 -22.028 1.00 74.31 385 ASP A CA 1
ATOM 3253 C C . ASP A 1 385 ? -12.315 24.534 -23.006 1.00 74.31 385 ASP A C 1
ATOM 3255 O O . ASP A 1 385 ? -11.993 24.322 -24.174 1.00 74.31 385 ASP A O 1
ATOM 3259 N N . LEU A 1 386 ? -13.515 24.164 -22.529 1.00 73.19 386 LEU A N 1
ATOM 3260 C CA . LEU A 1 386 ? -14.577 23.501 -23.292 1.00 73.19 386 LEU A CA 1
ATOM 3261 C C . LEU A 1 386 ? -15.893 24.278 -23.140 1.00 73.19 386 LEU A C 1
ATOM 3263 O O . LEU A 1 386 ? -16.478 24.312 -22.059 1.00 73.19 386 LEU A O 1
ATOM 3267 N N . ALA A 1 387 ? -16.369 24.883 -24.230 1.00 69.12 387 ALA A N 1
ATOM 3268 C CA . ALA A 1 387 ? -17.677 25.532 -24.277 1.00 69.12 387 ALA A CA 1
ATOM 3269 C C . ALA A 1 387 ? -18.749 24.517 -24.702 1.00 69.12 387 ALA A C 1
ATOM 3271 O O . ALA A 1 387 ? -18.782 24.076 -25.853 1.00 69.12 387 ALA A O 1
ATOM 3272 N N . VAL A 1 388 ? -19.632 24.148 -23.774 1.00 67.56 388 VAL A N 1
ATOM 3273 C CA . VAL A 1 388 ? -20.766 23.248 -24.029 1.00 67.56 388 VAL A CA 1
ATOM 3274 C C . VAL A 1 388 ? -22.026 24.098 -24.193 1.00 67.56 388 VAL A C 1
ATOM 3276 O O . VAL A 1 388 ? -22.320 24.940 -23.348 1.00 67.56 388 VAL A O 1
ATOM 3279 N N . LYS A 1 389 ? -22.772 23.926 -25.294 1.00 66.50 389 LYS A N 1
ATOM 3280 C CA . LYS A 1 389 ? -24.054 24.634 -25.454 1.00 66.50 389 LYS A CA 1
ATOM 3281 C C . LYS A 1 389 ? -25.077 24.076 -24.467 1.00 66.50 389 LYS A C 1
ATOM 3283 O O . LYS A 1 389 ? -25.102 22.870 -24.239 1.00 66.50 389 LYS A O 1
ATOM 3288 N N . ASN A 1 390 ? -25.978 24.934 -23.985 1.00 66.44 390 ASN A N 1
ATOM 3289 C CA . ASN A 1 390 ? -26.961 24.571 -22.958 1.00 66.44 390 ASN A CA 1
ATOM 3290 C C . ASN A 1 390 ? -27.791 23.318 -23.281 1.00 66.44 390 ASN A C 1
ATOM 3292 O O . ASN A 1 390 ? -28.123 22.556 -22.384 1.00 66.44 390 ASN A O 1
ATOM 3296 N N . GLU A 1 391 ? -28.074 23.081 -24.562 1.00 65.38 391 GLU A N 1
ATOM 3297 C CA . GLU A 1 391 ? -28.812 21.913 -25.061 1.00 65.38 391 GLU A CA 1
ATOM 3298 C C . GLU A 1 391 ? -28.110 20.556 -24.831 1.00 65.38 391 GLU A C 1
ATOM 3300 O O . GLU A 1 391 ? -28.755 19.520 -24.962 1.00 65.38 391 GLU A O 1
ATOM 3305 N N . TYR A 1 392 ? -26.819 20.540 -24.470 1.00 63.62 392 TYR A N 1
ATOM 3306 C CA . TYR A 1 392 ? -26.046 19.315 -24.222 1.00 63.62 392 TYR A CA 1
ATOM 3307 C C . TYR A 1 392 ? -25.813 18.998 -22.732 1.00 63.62 392 TYR A C 1
ATOM 3309 O O . TYR A 1 392 ? -25.276 17.932 -22.439 1.00 63.62 392 TYR A O 1
ATOM 3317 N N . PHE A 1 393 ? -26.226 19.862 -21.791 1.00 59.81 393 PHE A N 1
ATOM 3318 C CA . PHE A 1 393 ? -26.067 19.634 -20.337 1.00 59.81 393 PHE A CA 1
ATOM 3319 C C . PHE A 1 393 ? -27.070 18.634 -19.729 1.00 59.81 393 PHE A C 1
ATOM 3321 O O . PHE A 1 393 ? -27.065 18.446 -18.522 1.00 59.81 393 PHE A O 1
ATOM 3328 N N . ASP A 1 394 ? -27.910 17.996 -20.547 1.00 58.03 394 ASP A N 1
ATOM 3329 C CA . ASP A 1 394 ? -28.795 16.890 -20.137 1.00 58.03 394 ASP A CA 1
ATOM 3330 C C . ASP A 1 394 ? -28.555 15.626 -20.993 1.00 58.03 394 ASP A C 1
ATOM 3332 O O . ASP A 1 394 ? -29.342 14.675 -20.990 1.00 58.03 394 ASP A O 1
ATOM 3336 N N . VAL A 1 395 ? -27.476 15.605 -21.786 1.00 64.06 395 VAL A N 1
ATOM 3337 C CA . VAL A 1 395 ? -27.159 14.475 -22.665 1.00 64.06 395 VAL A CA 1
ATOM 3338 C C . VAL A 1 395 ? -26.283 13.478 -21.915 1.00 64.06 395 VAL A C 1
ATOM 3340 O O . VAL A 1 395 ? -25.110 13.729 -21.633 1.00 64.06 395 VAL A O 1
ATOM 3343 N N . ARG A 1 396 ? -26.850 12.300 -21.644 1.00 69.75 396 ARG A N 1
ATOM 3344 C CA . ARG A 1 396 ? -26.129 11.157 -21.081 1.00 69.75 396 ARG A CA 1
ATOM 3345 C C . ARG A 1 396 ? -25.536 10.294 -22.196 1.00 69.75 396 ARG A C 1
ATOM 3347 O O . ARG A 1 396 ? -26.266 9.678 -22.972 1.00 69.75 396 ARG A O 1
ATOM 3354 N N . LEU A 1 397 ? -24.209 10.217 -22.250 1.00 73.88 397 LEU A N 1
ATOM 3355 C CA . LEU A 1 397 ? -23.457 9.347 -23.155 1.00 73.88 397 LEU A CA 1
ATOM 3356 C C . LEU A 1 397 ? -22.913 8.156 -22.358 1.00 73.88 397 LEU A C 1
ATOM 3358 O O . LEU A 1 397 ? -21.832 8.204 -21.774 1.00 73.88 397 LEU A O 1
ATOM 3362 N N . GLY A 1 398 ? -23.702 7.080 -22.303 1.00 82.19 398 GLY A N 1
ATOM 3363 C CA . GLY A 1 398 ? -23.388 5.902 -21.492 1.00 82.19 398 GLY A CA 1
ATOM 3364 C C . GLY A 1 398 ? -23.419 6.219 -19.994 1.00 82.19 398 GLY A C 1
ATOM 3365 O O . GLY A 1 398 ? -24.457 6.595 -19.449 1.00 82.19 398 GLY A O 1
ATOM 3366 N N . ASP A 1 399 ? -22.279 6.066 -19.325 1.00 86.06 399 ASP A N 1
ATOM 3367 C CA . ASP A 1 399 ? -22.113 6.401 -17.905 1.00 86.06 399 ASP A CA 1
ATOM 3368 C C . ASP A 1 399 ? -21.760 7.876 -17.659 1.00 86.06 399 ASP A C 1
ATOM 3370 O O . ASP A 1 399 ? -21.635 8.285 -16.510 1.00 86.06 399 ASP A O 1
ATOM 3374 N N . ILE A 1 400 ? -21.572 8.670 -18.714 1.00 87.12 400 ILE A N 1
ATOM 3375 C CA . ILE A 1 400 ? -21.057 10.036 -18.620 1.00 87.12 400 ILE A CA 1
ATOM 3376 C C . ILE A 1 400 ? -22.196 11.032 -18.846 1.00 87.12 400 ILE A C 1
ATOM 3378 O O . ILE A 1 400 ? -22.897 10.968 -19.856 1.00 87.12 400 ILE A O 1
ATOM 3382 N N . GLU A 1 401 ? -22.366 11.965 -17.918 1.00 88.94 401 GLU A N 1
ATOM 3383 C CA . GLU A 1 401 ? -23.390 13.008 -17.942 1.00 88.94 401 GLU A CA 1
ATOM 3384 C C . GLU A 1 401 ? -22.724 14.380 -17.804 1.00 88.94 401 GLU A C 1
ATOM 3386 O O . GLU A 1 401 ? -22.049 14.652 -16.812 1.00 88.94 401 GLU A O 1
ATOM 3391 N N . PHE A 1 402 ? -22.890 15.247 -18.801 1.00 83.75 402 PHE A N 1
ATOM 3392 C CA . PHE A 1 402 ? -22.475 16.647 -18.699 1.00 83.75 402 PHE A CA 1
ATOM 3393 C C . PHE A 1 402 ? -23.539 17.413 -17.938 1.00 83.75 402 PHE A C 1
ATOM 3395 O O . PHE A 1 402 ? -24.705 17.224 -18.232 1.00 83.75 402 PHE A O 1
ATOM 3402 N N . ILE A 1 403 ? -23.151 18.295 -17.023 1.00 84.25 403 ILE A N 1
ATOM 3403 C CA . ILE A 1 403 ? -24.082 19.110 -16.240 1.00 84.25 403 ILE A CA 1
ATOM 3404 C C . ILE A 1 403 ? -23.590 20.554 -16.128 1.00 84.25 403 ILE A C 1
ATOM 3406 O O . ILE A 1 403 ? -22.384 20.830 -16.124 1.00 84.25 403 ILE A O 1
ATOM 3410 N N . SER A 1 404 ? -24.536 21.491 -16.028 1.00 75.88 404 SER A N 1
ATOM 3411 C CA . SER A 1 404 ? -24.219 22.904 -15.807 1.00 75.88 404 SER A CA 1
ATOM 3412 C C . SER A 1 404 ? -23.680 23.140 -14.390 1.00 75.88 404 SER A C 1
ATOM 3414 O O . SER A 1 404 ? -23.835 22.310 -13.489 1.00 75.88 404 SER A O 1
ATOM 3416 N N . ASN A 1 405 ? -23.071 24.305 -14.161 1.00 77.12 405 ASN A N 1
ATOM 3417 C CA . ASN A 1 405 ? -22.580 24.692 -12.836 1.00 77.12 405 ASN A CA 1
ATOM 3418 C C . ASN A 1 405 ? -23.712 24.769 -11.789 1.00 77.12 405 ASN A C 1
ATOM 3420 O O . ASN A 1 405 ? -23.533 24.354 -10.640 1.00 77.12 405 ASN A O 1
ATOM 3424 N N . GLU A 1 406 ? -24.894 25.258 -12.177 1.00 76.44 406 GLU A N 1
ATOM 3425 C CA . GLU A 1 406 ? -26.065 25.338 -11.299 1.00 76.44 406 GLU A CA 1
ATOM 3426 C C . GLU A 1 406 ? -26.585 23.944 -10.933 1.00 76.44 406 GLU A C 1
ATOM 3428 O O . GLU A 1 406 ? -26.836 23.668 -9.756 1.00 76.44 406 GLU A O 1
ATOM 3433 N N . LEU A 1 407 ? -26.692 23.046 -11.920 1.00 81.38 407 LEU A N 1
ATOM 3434 C CA . LEU A 1 407 ? -27.124 21.663 -11.705 1.00 81.38 407 LEU A CA 1
ATOM 3435 C C . LEU A 1 407 ? -26.121 20.887 -10.849 1.00 81.38 407 LEU A C 1
ATOM 3437 O O . LEU A 1 407 ? -26.520 20.162 -9.940 1.00 81.38 407 LEU A O 1
ATOM 3441 N N . PHE A 1 408 ? -24.822 21.106 -11.053 1.00 84.44 408 PHE A N 1
ATOM 3442 C CA . PHE A 1 408 ? -23.775 20.526 -10.215 1.00 84.44 408 PHE A CA 1
ATOM 3443 C C . PHE A 1 408 ? -23.850 20.990 -8.762 1.00 84.44 408 PHE A C 1
ATOM 3445 O O . PHE A 1 408 ? -23.697 20.193 -7.834 1.00 84.44 408 PHE A O 1
ATOM 3452 N N . THR A 1 409 ? -24.123 22.275 -8.546 1.00 79.56 409 THR A N 1
ATOM 3453 C CA . THR A 1 409 ? -24.347 22.813 -7.202 1.00 79.56 409 THR A CA 1
ATOM 3454 C C . THR A 1 409 ? -25.567 22.149 -6.552 1.00 79.56 409 THR A C 1
ATOM 3456 O O . THR A 1 409 ? -25.507 21.757 -5.386 1.00 79.56 409 THR A O 1
ATOM 3459 N N . GLY A 1 410 ? -26.651 21.948 -7.311 1.00 80.62 410 GLY A N 1
ATOM 3460 C CA . GLY A 1 410 ? -27.829 21.190 -6.876 1.00 80.62 410 GLY A CA 1
ATOM 3461 C C . GLY A 1 410 ? -27.512 19.737 -6.505 1.00 80.62 410 GLY A C 1
ATOM 3462 O O . GLY A 1 410 ? -27.887 19.286 -5.423 1.00 80.62 410 GLY A O 1
ATOM 3463 N N . TRP A 1 411 ? -26.754 19.032 -7.345 1.00 85.88 411 TRP A N 1
ATOM 3464 C CA . TRP A 1 411 ? -26.322 17.654 -7.100 1.00 85.88 411 TRP A CA 1
ATOM 3465 C C . TRP A 1 411 ? -25.486 17.523 -5.817 1.00 85.88 411 TRP A C 1
ATOM 3467 O O . TRP A 1 411 ? -25.745 16.640 -4.997 1.00 85.88 411 TRP A O 1
ATOM 3477 N N . GLN A 1 412 ? -24.545 18.446 -5.574 1.00 80.12 412 GLN A N 1
ATOM 3478 C CA . GLN A 1 412 ? -23.775 18.477 -4.323 1.00 80.12 412 GLN A CA 1
ATOM 3479 C C . GLN A 1 412 ? -24.681 18.644 -3.092 1.00 80.12 412 GLN A C 1
ATOM 3481 O O . GLN A 1 412 ? -24.428 18.036 -2.052 1.00 80.12 412 GLN A O 1
ATOM 3486 N N . TYR A 1 413 ? -25.747 19.447 -3.192 1.00 76.94 413 TYR A N 1
ATOM 3487 C CA . TYR A 1 413 ? -26.713 19.604 -2.102 1.00 76.94 413 TYR A CA 1
ATOM 3488 C C . TYR A 1 413 ? -27.554 18.353 -1.855 1.00 76.94 413 TYR A C 1
ATOM 3490 O O . TYR A 1 413 ? -27.847 18.055 -0.697 1.00 76.94 413 TYR A O 1
ATOM 3498 N N . GLU A 1 414 ? -27.940 17.641 -2.913 1.00 80.00 414 GLU A N 1
ATOM 3499 C CA . GLU A 1 414 ? -28.699 16.394 -2.805 1.00 80.00 414 GLU A CA 1
ATOM 3500 C C . GLU A 1 414 ? -27.865 15.299 -2.131 1.00 80.00 414 GLU A C 1
ATOM 3502 O O . GLU A 1 414 ? -28.337 14.637 -1.207 1.00 80.00 414 GLU A O 1
ATOM 3507 N N . LYS A 1 415 ? -26.609 15.131 -2.562 1.00 78.81 415 LYS A N 1
ATOM 3508 C CA . LYS A 1 415 ? -25.727 14.062 -2.071 1.00 78.81 415 LYS A CA 1
ATOM 3509 C C . LYS A 1 415 ? -25.014 14.395 -0.758 1.00 78.81 415 LYS A C 1
ATOM 3511 O O . LY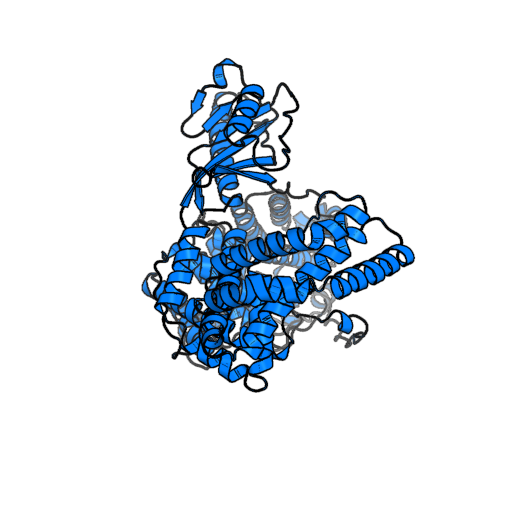S A 1 415 ? -24.461 13.497 -0.133 1.00 78.81 415 LYS A O 1
ATOM 3516 N N . TYR A 1 416 ? -25.039 15.653 -0.306 1.00 70.19 416 TYR A N 1
ATOM 3517 C CA . TYR A 1 416 ? -24.439 16.083 0.965 1.00 70.19 416 TYR A CA 1
ATOM 3518 C C . TYR A 1 416 ? -25.427 16.910 1.824 1.00 70.19 416 TYR A C 1
ATOM 3520 O O . TYR A 1 416 ? -25.334 18.150 1.892 1.00 70.19 416 TYR A O 1
ATOM 3528 N N . PRO A 1 417 ? -26.401 16.249 2.491 1.00 60.16 417 PRO A N 1
ATOM 3529 C CA . PRO A 1 417 ? -27.422 16.915 3.302 1.00 60.16 417 PRO A CA 1
ATOM 3530 C C . PRO A 1 417 ? -26.823 17.729 4.463 1.00 60.16 417 PRO A C 1
ATOM 3532 O O . PRO A 1 417 ? -25.725 17.464 4.945 1.00 60.16 417 PRO A O 1
ATOM 3535 N N . LYS A 1 418 ? -27.550 18.753 4.932 1.00 52.62 418 LYS A N 1
ATOM 3536 C CA . LYS A 1 418 ? -27.074 19.773 5.897 1.00 52.62 418 LYS A CA 1
ATOM 3537 C C . LYS A 1 418 ? -26.586 19.246 7.258 1.00 52.62 418 LYS A C 1
ATOM 3539 O O . LYS A 1 418 ? -25.883 19.990 7.937 1.00 52.62 418 LYS A O 1
ATOM 3544 N N . ASP A 1 419 ? -26.940 18.026 7.649 1.00 53.25 419 ASP A N 1
ATOM 3545 C CA . ASP A 1 419 ? -26.790 17.554 9.033 1.00 53.25 419 ASP A CA 1
ATOM 3546 C C . ASP A 1 419 ? -25.386 17.018 9.377 1.00 53.25 419 ASP A C 1
ATOM 3548 O O . ASP A 1 419 ? -25.085 16.754 10.541 1.00 53.25 419 ASP A O 1
ATOM 3552 N N . THR A 1 420 ? -24.485 16.917 8.395 1.00 48.72 420 THR A N 1
ATOM 3553 C CA . THR A 1 420 ? -23.079 16.534 8.599 1.00 48.72 420 THR A CA 1
ATOM 3554 C C . THR A 1 420 ? -22.142 17.753 8.566 1.00 48.72 420 THR A C 1
ATOM 3556 O O . THR A 1 420 ? -22.211 18.597 7.677 1.00 48.72 420 THR A O 1
ATOM 3559 N N . ILE A 1 421 ? -21.279 17.843 9.583 1.00 44.31 421 ILE A N 1
ATOM 3560 C CA . ILE A 1 421 ? -20.335 18.918 9.963 1.00 44.31 421 ILE A CA 1
ATOM 3561 C C . ILE A 1 421 ? -19.706 19.723 8.793 1.00 44.31 421 ILE A C 1
ATOM 3563 O O . ILE A 1 421 ? -19.277 19.155 7.796 1.00 44.31 421 ILE A O 1
ATOM 3567 N N . ARG A 1 422 ? -19.611 21.058 8.993 1.00 44.28 422 ARG A N 1
ATOM 3568 C CA . ARG A 1 422 ? -18.932 22.126 8.203 1.00 44.28 422 ARG A CA 1
ATOM 3569 C C . ARG A 1 422 ? -18.718 21.838 6.704 1.00 44.28 422 ARG A C 1
ATOM 3571 O O . ARG A 1 422 ? -17.729 21.241 6.296 1.00 44.28 422 ARG A O 1
ATOM 3578 N N . ARG A 1 423 ? -19.602 22.419 5.886 1.00 53.69 423 ARG A N 1
ATOM 3579 C CA . ARG A 1 423 ? -19.502 22.494 4.420 1.00 53.69 423 ARG A CA 1
ATOM 3580 C C . ARG A 1 423 ? -18.230 23.216 3.966 1.00 53.69 423 ARG A C 1
ATOM 3582 O O . ARG A 1 423 ? -17.964 24.337 4.393 1.00 53.69 423 ARG A O 1
ATOM 3589 N N . THR A 1 424 ? -17.528 22.632 3.007 1.00 52.19 424 THR A N 1
ATOM 3590 C CA . THR A 1 424 ? -16.697 23.378 2.055 1.00 52.19 424 THR A CA 1
ATOM 3591 C C . THR A 1 424 ? -17.151 22.931 0.675 1.00 52.19 424 THR A C 1
ATOM 3593 O O . THR A 1 424 ? -16.643 21.953 0.148 1.00 52.19 424 THR A O 1
ATOM 3596 N N . LEU A 1 425 ? -18.216 23.553 0.165 1.00 58.94 425 LEU A N 1
ATOM 3597 C CA . LEU A 1 425 ? -18.664 23.325 -1.210 1.00 58.94 425 LEU A CA 1
ATOM 3598 C C . LEU A 1 425 ? -17.680 24.025 -2.148 1.00 58.94 425 LEU A C 1
ATOM 3600 O O . LEU A 1 425 ? -17.151 25.081 -1.793 1.00 58.94 425 LEU A O 1
ATOM 3604 N N . LEU A 1 426 ? -17.427 23.450 -3.325 1.00 58.38 426 LEU A N 1
ATOM 3605 C CA . LEU A 1 426 ? -16.697 24.184 -4.352 1.00 58.38 426 LEU A CA 1
ATOM 3606 C C . LEU A 1 426 ? -17.632 25.237 -4.934 1.00 58.38 426 LEU A C 1
ATOM 3608 O O . LEU A 1 426 ? -18.614 24.892 -5.592 1.00 58.38 426 LEU A O 1
ATOM 3612 N N . ASP A 1 427 ? -17.289 26.506 -4.729 1.00 54.44 427 ASP A N 1
ATOM 3613 C CA . ASP A 1 427 ? -17.827 27.575 -5.556 1.00 54.44 427 ASP A CA 1
ATOM 3614 C C . ASP A 1 427 ? -17.329 27.338 -6.985 1.00 54.44 427 ASP A C 1
ATOM 3616 O O . ASP A 1 427 ? -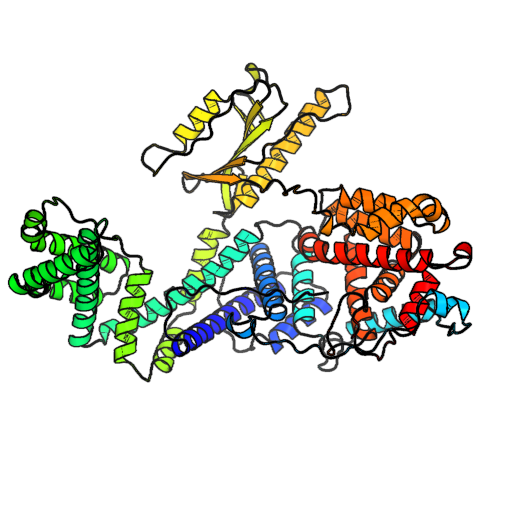16.131 27.420 -7.281 1.00 54.44 427 ASP A O 1
ATOM 3620 N N . SER A 1 428 ? -18.248 26.999 -7.887 1.00 53.78 428 SER A N 1
ATOM 3621 C CA . SER A 1 428 ? -17.962 26.996 -9.314 1.00 53.78 428 SER A CA 1
ATOM 3622 C C . SER A 1 428 ? -17.709 28.442 -9.734 1.00 53.78 428 SER A C 1
ATOM 3624 O O . SER A 1 428 ? -18.651 29.207 -9.939 1.00 53.78 428 SER A O 1
ATOM 3626 N N . ASN A 1 429 ? -16.443 28.850 -9.845 1.00 51.50 429 ASN A N 1
ATOM 3627 C CA . ASN A 1 429 ? -16.121 30.106 -10.512 1.00 51.50 429 ASN A CA 1
ATOM 3628 C C . ASN A 1 429 ? -16.658 30.017 -11.946 1.00 51.50 429 ASN A C 1
ATOM 3630 O O . ASN A 1 429 ? -16.184 29.200 -12.734 1.00 51.50 429 ASN A O 1
ATOM 3634 N N . SER A 1 430 ? -17.661 30.837 -12.255 1.00 50.97 430 SER A N 1
ATOM 3635 C CA . SER A 1 430 ? -18.408 30.889 -13.513 1.00 50.97 430 SER A CA 1
ATOM 3636 C C . SER A 1 430 ? -17.518 31.323 -14.684 1.00 50.97 430 SER A C 1
ATOM 3638 O O . SER A 1 430 ? -17.553 32.471 -15.127 1.00 50.97 430 SER A O 1
ATOM 3640 N N . ARG A 1 431 ? -16.647 30.437 -15.164 1.00 57.62 431 ARG A N 1
ATOM 3641 C CA . ARG A 1 431 ? -15.949 30.647 -16.432 1.00 57.62 431 ARG A CA 1
ATOM 3642 C C . ARG A 1 431 ? -16.804 30.046 -17.541 1.00 57.62 431 ARG A C 1
ATOM 3644 O O . ARG A 1 431 ? -17.092 28.852 -17.486 1.00 57.62 431 ARG A O 1
ATOM 3651 N N . ASP A 1 432 ? -17.137 30.850 -18.550 1.00 58.47 432 ASP A N 1
ATOM 3652 C CA . ASP A 1 432 ? -17.992 30.476 -19.695 1.00 58.47 432 ASP A CA 1
ATOM 3653 C C . ASP A 1 432 ? -17.473 29.267 -20.505 1.00 58.47 432 ASP A C 1
ATOM 3655 O O . ASP A 1 432 ? -18.219 28.659 -21.266 1.00 58.47 432 ASP A O 1
ATOM 3659 N N . ASN A 1 433 ? -16.210 28.873 -20.305 1.00 71.00 433 ASN A N 1
ATOM 3660 C CA . ASN A 1 433 ? -15.562 27.730 -20.956 1.00 71.00 433 ASN A CA 1
ATOM 3661 C C . ASN A 1 433 ? -15.284 26.577 -19.975 1.00 71.00 433 ASN A C 1
ATOM 3663 O O . ASN A 1 433 ? -14.197 25.996 -19.997 1.00 71.00 433 ASN A O 1
ATOM 3667 N N . SER A 1 434 ? -16.210 26.288 -19.062 1.00 75.62 434 SER A N 1
ATOM 3668 C CA . SER A 1 434 ? -16.085 25.150 -18.148 1.00 75.62 434 SER A CA 1
ATOM 3669 C C . SER A 1 434 ? -17.379 24.347 -18.045 1.00 75.62 434 SER A C 1
ATOM 3671 O O . SER A 1 434 ? -18.472 24.904 -18.127 1.00 75.62 434 SER A O 1
ATOM 3673 N N . ALA A 1 435 ? -17.249 23.034 -17.864 1.00 79.62 435 ALA A N 1
ATOM 3674 C CA . ALA A 1 435 ? -18.366 22.111 -17.688 1.00 79.62 435 ALA A CA 1
ATOM 3675 C C . ALA A 1 435 ? -18.033 21.088 -16.601 1.00 79.62 435 ALA A C 1
ATOM 3677 O O . ALA A 1 435 ? -16.884 20.655 -16.471 1.00 79.62 435 ALA A O 1
ATOM 3678 N N . TRP A 1 436 ? -19.037 20.683 -15.830 1.00 86.12 436 TRP A N 1
ATOM 3679 C CA . TRP A 1 436 ? -18.916 19.539 -14.935 1.00 86.12 436 TRP A CA 1
ATOM 3680 C C . TRP A 1 436 ? -19.430 18.291 -15.631 1.00 86.12 436 TRP A C 1
ATOM 3682 O O . TRP A 1 436 ? -20.376 18.337 -16.413 1.00 86.12 436 TRP A O 1
ATOM 3692 N N . VAL A 1 437 ? -18.785 17.173 -15.339 1.00 88.81 437 VAL A N 1
ATOM 3693 C CA . VAL A 1 437 ? -19.139 15.867 -15.868 1.00 88.81 437 VAL A CA 1
ATOM 3694 C C . VAL A 1 437 ? -19.260 14.895 -14.716 1.00 88.81 437 VAL A C 1
ATOM 3696 O O . VAL A 1 437 ? -18.303 14.707 -13.968 1.00 88.81 437 VAL A O 1
ATOM 3699 N N . LEU A 1 438 ? -20.425 14.278 -14.573 1.00 91.19 438 LEU A N 1
ATOM 3700 C CA . LEU A 1 438 ? -20.638 13.161 -13.668 1.00 91.19 438 LEU A CA 1
ATOM 3701 C C . LEU A 1 438 ? -20.370 11.865 -14.423 1.00 91.19 438 LEU A C 1
ATOM 3703 O O . LEU A 1 438 ? -20.976 11.590 -15.457 1.00 91.19 438 LEU A O 1
ATOM 3707 N N . VAL A 1 439 ? -19.451 11.067 -13.899 1.00 92.38 439 VAL A N 1
ATOM 3708 C CA . VAL A 1 439 ? -19.178 9.721 -14.391 1.00 92.38 439 VAL A CA 1
ATOM 3709 C C . VAL A 1 439 ? -19.773 8.737 -13.402 1.00 92.38 439 VAL A C 1
ATOM 3711 O O . VAL A 1 439 ? -19.276 8.592 -12.286 1.00 92.38 439 VAL A O 1
ATOM 3714 N N . HIS A 1 440 ? -20.854 8.092 -13.815 1.00 91.88 440 HIS A N 1
ATOM 3715 C CA . HIS A 1 440 ? -21.622 7.137 -13.025 1.00 91.88 440 HIS A CA 1
ATOM 3716 C C . HIS A 1 440 ? -21.050 5.718 -13.138 1.00 91.88 440 HIS A C 1
ATOM 3718 O O . HIS A 1 440 ? -20.213 5.430 -13.998 1.00 91.88 440 HIS A O 1
ATOM 3724 N N . ASN A 1 441 ? -21.546 4.811 -12.290 1.00 90.19 441 ASN A N 1
ATOM 3725 C CA . ASN A 1 441 ? -21.264 3.370 -12.350 1.00 90.19 441 ASN A CA 1
ATOM 3726 C C . ASN A 1 441 ? -19.762 3.040 -12.426 1.00 90.19 441 ASN A C 1
ATOM 3728 O O . ASN A 1 441 ? -19.327 2.181 -13.197 1.00 90.19 441 ASN A O 1
ATOM 3732 N N . ILE A 1 442 ? -18.943 3.762 -11.664 1.00 92.88 442 ILE A N 1
ATOM 3733 C CA . ILE A 1 442 ? -17.531 3.422 -11.525 1.00 92.88 442 ILE A CA 1
ATOM 3734 C C . ILE A 1 442 ? -17.427 2.332 -10.470 1.00 92.88 442 ILE A C 1
ATOM 3736 O O . ILE A 1 442 ? -17.607 2.597 -9.286 1.00 92.88 442 ILE A O 1
ATOM 3740 N N . GLU A 1 443 ? -17.158 1.110 -10.913 1.00 92.56 443 GLU A N 1
ATOM 3741 C CA . GLU A 1 443 ? -16.989 -0.044 -10.038 1.00 92.56 443 GLU A CA 1
ATOM 3742 C C . GLU A 1 443 ? -15.525 -0.151 -9.592 1.00 92.56 443 GLU A C 1
ATOM 3744 O O . GLU A 1 443 ? -14.619 -0.340 -10.408 1.00 92.56 443 GLU A O 1
ATOM 3749 N N . CYS A 1 444 ? -15.281 0.020 -8.292 1.00 92.19 444 CYS A N 1
ATOM 3750 C CA . CYS A 1 444 ? -13.976 -0.219 -7.677 1.00 92.19 444 CYS A CA 1
ATOM 3751 C C . CYS A 1 444 ? -14.104 -0.494 -6.175 1.00 92.19 444 CYS A C 1
ATOM 3753 O O . CYS A 1 444 ? -15.167 -0.307 -5.579 1.00 92.19 444 CYS A O 1
ATOM 3755 N N . ALA A 1 445 ? -13.000 -0.892 -5.542 1.00 92.44 445 ALA A N 1
ATOM 3756 C CA . ALA A 1 445 ? -12.942 -1.207 -4.119 1.00 92.44 445 ALA A CA 1
ATOM 3757 C C . ALA A 1 445 ? -13.579 -0.149 -3.206 1.00 92.44 445 ALA A C 1
ATOM 3759 O O . ALA A 1 445 ? -13.353 1.057 -3.350 1.00 92.44 445 ALA A O 1
ATOM 3760 N N . PHE A 1 446 ? -14.286 -0.619 -2.175 1.00 91.12 446 PHE A N 1
ATOM 3761 C CA . PHE A 1 446 ? -14.806 0.238 -1.115 1.00 91.12 446 PHE A CA 1
ATOM 3762 C C . PHE A 1 446 ? -13.686 1.043 -0.438 1.00 91.12 446 PHE A C 1
ATOM 3764 O O . PHE A 1 446 ? -12.753 0.495 0.144 1.00 91.12 446 PHE A O 1
ATOM 3771 N N . GLY A 1 447 ? -13.809 2.366 -0.496 1.00 86.88 447 GLY A N 1
ATOM 3772 C CA . GLY A 1 447 ? -12.844 3.334 0.026 1.00 86.88 447 GLY A CA 1
ATOM 3773 C C . GLY A 1 447 ? -11.724 3.749 -0.941 1.00 86.88 447 GLY A C 1
ATOM 3774 O O . GLY A 1 447 ? -10.984 4.673 -0.600 1.00 86.88 447 GLY A O 1
ATOM 3775 N N . ASP A 1 448 ? -11.610 3.154 -2.137 1.00 91.94 448 ASP A N 1
ATOM 3776 C CA . ASP A 1 448 ? -10.511 3.425 -3.083 1.00 91.94 448 ASP A CA 1
ATOM 3777 C C . ASP A 1 448 ? -10.806 4.615 -4.015 1.00 91.94 448 ASP A C 1
ATOM 3779 O O . ASP A 1 448 ? -11.073 4.483 -5.211 1.00 91.94 448 ASP A O 1
ATOM 3783 N N . THR A 1 449 ? -10.772 5.821 -3.446 1.00 90.44 449 THR A N 1
ATOM 3784 C CA . THR A 1 449 ? -11.089 7.058 -4.183 1.00 90.44 449 THR A CA 1
ATOM 3785 C C . THR A 1 449 ? -10.098 7.369 -5.305 1.00 90.44 449 THR A C 1
ATOM 3787 O O . THR A 1 449 ? -10.484 7.959 -6.308 1.00 90.44 449 THR A O 1
ATOM 3790 N N . GLU A 1 450 ? -8.835 6.961 -5.162 1.00 90.44 450 GLU A N 1
ATOM 3791 C CA . GLU A 1 450 ? -7.785 7.179 -6.164 1.00 90.44 450 GLU A CA 1
ATOM 3792 C C . GLU A 1 450 ? -8.050 6.346 -7.423 1.00 90.44 450 GLU A C 1
ATOM 3794 O O . GLU A 1 450 ? -7.993 6.863 -8.541 1.00 90.44 450 GLU A O 1
ATOM 3799 N N . LYS A 1 451 ? -8.437 5.076 -7.249 1.00 91.56 451 LYS A N 1
ATOM 3800 C CA . LYS A 1 451 ? -8.821 4.220 -8.372 1.00 91.56 451 LYS A CA 1
ATOM 3801 C C . LYS A 1 451 ? -10.104 4.703 -9.049 1.00 91.56 451 LYS A C 1
ATOM 3803 O O . LYS A 1 451 ? -10.144 4.747 -10.279 1.00 91.56 451 LYS A O 1
ATOM 3808 N N . ALA A 1 452 ? -11.105 5.121 -8.268 1.00 92.31 452 ALA A N 1
ATOM 3809 C CA . ALA A 1 452 ? -12.351 5.670 -8.803 1.00 92.31 452 ALA A CA 1
ATOM 3810 C C . ALA A 1 452 ? -12.092 6.878 -9.722 1.00 92.31 452 ALA A C 1
ATOM 3812 O O . ALA A 1 452 ? -12.600 6.936 -10.841 1.00 92.31 452 ALA A O 1
ATOM 3813 N N . VAL A 1 453 ? -11.249 7.817 -9.276 1.00 91.94 453 VAL A N 1
ATOM 3814 C CA . VAL A 1 453 ? -10.863 9.003 -10.057 1.00 91.94 453 VAL A CA 1
ATOM 3815 C C . VAL A 1 453 ? -10.104 8.625 -11.323 1.00 91.94 453 VAL A C 1
ATOM 3817 O O . VAL A 1 453 ? -10.422 9.148 -12.390 1.00 91.94 453 VAL A O 1
ATOM 3820 N N . SER A 1 454 ? -9.156 7.686 -11.238 1.00 89.00 454 SER A N 1
ATOM 3821 C CA . SER A 1 454 ? -8.411 7.211 -12.410 1.00 89.00 454 SER A CA 1
ATOM 3822 C C . SER A 1 454 ? -9.342 6.662 -13.497 1.00 89.00 454 SER A C 1
ATOM 3824 O O . SER A 1 454 ? -9.174 7.013 -14.663 1.00 89.00 454 SER A O 1
ATOM 3826 N N . ILE A 1 455 ? -10.330 5.837 -13.125 1.00 90.69 455 ILE A N 1
ATOM 3827 C CA . ILE A 1 455 ? -11.304 5.261 -14.070 1.00 90.69 455 ILE A CA 1
ATOM 3828 C C . ILE A 1 455 ? -12.216 6.357 -14.640 1.00 90.69 455 ILE A C 1
ATOM 3830 O O . ILE A 1 455 ? -12.486 6.375 -15.841 1.00 90.69 455 ILE A O 1
ATOM 3834 N N . ALA A 1 456 ? -12.673 7.295 -13.801 1.00 91.44 456 ALA A N 1
ATOM 3835 C CA . ALA A 1 456 ? -13.494 8.424 -14.242 1.00 91.44 456 ALA A CA 1
ATOM 3836 C C . ALA A 1 456 ? -12.782 9.259 -15.308 1.00 91.44 456 ALA A C 1
ATOM 3838 O O . ALA A 1 456 ? -13.349 9.587 -16.348 1.00 91.44 456 ALA A O 1
ATOM 3839 N N . LYS A 1 457 ? -11.518 9.587 -15.036 1.00 89.62 457 LYS A N 1
ATOM 3840 C CA . LYS A 1 457 ? -10.670 10.397 -15.901 1.00 89.62 457 LYS A CA 1
ATOM 3841 C C . LYS A 1 457 ? -10.459 9.722 -17.249 1.00 89.62 457 LYS A C 1
ATOM 3843 O O . LYS A 1 457 ? -10.619 10.384 -18.266 1.00 89.62 457 LYS A O 1
ATOM 3848 N N . GLU A 1 458 ? -10.155 8.427 -17.256 1.00 86.44 458 GLU A N 1
ATOM 3849 C CA . GLU A 1 458 ? -10.009 7.630 -18.479 1.00 86.44 458 GLU A CA 1
ATOM 3850 C C . GLU A 1 458 ? -11.294 7.664 -19.319 1.00 86.44 458 GLU A C 1
ATOM 3852 O O . GLU A 1 458 ? -11.257 8.112 -20.462 1.00 86.44 458 GLU A O 1
ATOM 3857 N N . LYS A 1 459 ? -12.452 7.352 -18.713 1.00 89.25 459 LYS A N 1
ATOM 3858 C CA . LYS A 1 459 ? -13.764 7.408 -19.385 1.00 89.25 459 LYS A CA 1
ATOM 3859 C C . LYS A 1 459 ? -14.054 8.789 -19.999 1.00 89.25 459 LYS A C 1
ATOM 3861 O O . LYS A 1 459 ? -14.514 8.878 -21.137 1.00 89.25 459 LYS A O 1
ATOM 3866 N N . VAL A 1 460 ? -13.787 9.872 -19.263 1.00 87.38 460 VAL A N 1
ATOM 3867 C CA . VAL A 1 460 ? -14.006 11.247 -19.750 1.00 87.38 460 VAL A CA 1
ATOM 3868 C C . VAL A 1 460 ? -13.030 11.604 -20.866 1.00 87.38 460 VAL A C 1
ATOM 3870 O O . VAL A 1 460 ? -13.453 12.172 -21.870 1.00 87.38 460 VAL A O 1
ATOM 3873 N N . LEU A 1 461 ? -11.744 11.277 -20.723 1.00 83.75 461 LEU A N 1
ATOM 3874 C CA . LEU A 1 461 ? -10.742 11.534 -21.757 1.00 83.75 461 LEU A CA 1
ATOM 3875 C C . LEU A 1 461 ? -11.078 10.798 -23.050 1.00 83.75 461 LEU A C 1
ATOM 3877 O O . LEU A 1 461 ? -11.025 11.417 -24.108 1.00 83.75 461 LEU A O 1
ATOM 3881 N N . ASP A 1 462 ? -11.457 9.525 -22.974 1.00 78.56 462 ASP A N 1
ATOM 3882 C CA . ASP A 1 462 ? -11.833 8.727 -24.140 1.00 78.56 462 ASP A CA 1
ATOM 3883 C C . ASP A 1 462 ? -13.034 9.334 -24.864 1.00 78.56 462 ASP A C 1
ATOM 3885 O O . ASP A 1 462 ? -12.994 9.529 -26.081 1.00 78.56 462 ASP A O 1
ATOM 3889 N N . LEU A 1 463 ? -14.077 9.718 -24.118 1.00 81.81 463 LEU A N 1
ATOM 3890 C CA . LEU A 1 463 ? -15.242 10.375 -24.698 1.00 81.81 463 LEU A CA 1
ATOM 3891 C C . LEU A 1 463 ? -14.876 11.712 -25.353 1.00 81.81 463 LEU A C 1
ATOM 3893 O O . LEU A 1 463 ? -15.278 11.970 -26.488 1.00 81.81 463 LEU A O 1
ATOM 3897 N N . LEU A 1 464 ? -14.127 12.568 -24.654 1.00 77.69 464 LEU A N 1
ATOM 3898 C CA . LEU A 1 464 ? -13.732 13.872 -25.181 1.00 77.69 464 LEU A CA 1
ATOM 3899 C C . LEU A 1 464 ? -12.839 13.725 -26.415 1.00 77.69 464 LEU A C 1
ATOM 3901 O O . LEU A 1 464 ? -13.068 14.425 -27.394 1.00 77.69 464 LEU A O 1
ATOM 3905 N N . ASN A 1 465 ? -11.895 12.783 -26.420 1.00 72.19 465 ASN A N 1
ATOM 3906 C CA . ASN A 1 465 ? -11.057 12.480 -27.581 1.00 72.19 465 ASN A CA 1
ATOM 3907 C C . ASN A 1 465 ? -11.908 12.072 -28.794 1.00 72.19 465 ASN A C 1
ATOM 3909 O O . ASN A 1 465 ? -11.682 12.572 -29.897 1.00 72.19 465 ASN A O 1
ATOM 3913 N N . ILE A 1 466 ? -12.917 11.214 -28.593 1.00 71.12 466 ILE A N 1
ATOM 3914 C CA . ILE A 1 466 ? -13.860 10.815 -29.649 1.00 71.12 466 ILE A CA 1
ATOM 3915 C C . ILE A 1 466 ? -14.643 12.031 -30.153 1.00 71.12 466 ILE A C 1
ATOM 3917 O O . ILE A 1 466 ? -14.690 12.269 -31.358 1.00 71.12 466 ILE A O 1
ATOM 3921 N N . LEU A 1 467 ? -15.239 12.825 -29.258 1.00 69.19 467 LEU A N 1
ATOM 3922 C CA . LEU A 1 467 ? -16.019 14.008 -29.638 1.00 69.19 467 LEU A CA 1
ATOM 3923 C C . LEU A 1 467 ? -15.163 15.032 -30.399 1.00 69.19 467 LEU A C 1
ATOM 3925 O O . LEU A 1 467 ? -15.587 15.542 -31.436 1.00 69.19 467 LEU A O 1
ATOM 3929 N N . TYR A 1 468 ? -13.940 15.297 -29.936 1.00 65.88 468 TYR A N 1
ATOM 3930 C CA . TYR A 1 468 ? -13.022 16.239 -30.580 1.00 65.88 468 TYR A CA 1
ATOM 3931 C C . TYR A 1 468 ? -12.562 15.777 -31.961 1.00 65.88 468 TYR A C 1
ATOM 3933 O O . T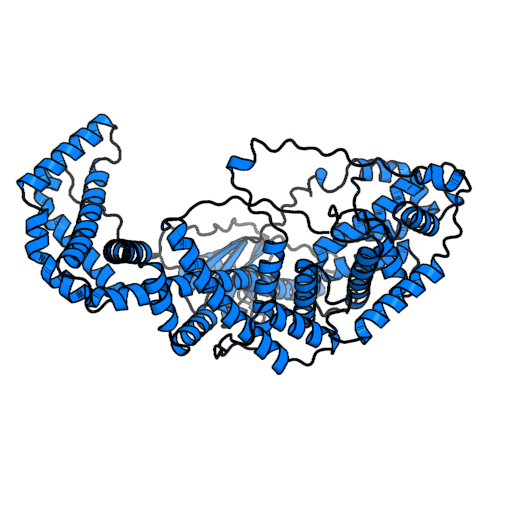YR A 1 468 ? -12.454 16.615 -32.858 1.00 65.88 468 TYR A O 1
ATOM 3941 N N . TYR A 1 469 ? -12.367 14.469 -32.164 1.00 58.62 469 TYR A N 1
ATOM 3942 C CA . TYR A 1 469 ? -12.055 13.898 -33.477 1.00 58.62 469 TYR A CA 1
ATOM 3943 C C . TYR A 1 469 ? -13.119 14.241 -34.535 1.00 58.62 469 TYR A C 1
ATOM 3945 O O . TYR A 1 469 ? -12.792 14.413 -35.707 1.00 58.62 469 TYR A O 1
ATOM 3953 N N . PHE A 1 470 ? -14.386 14.392 -34.132 1.00 55.00 470 PHE A N 1
ATOM 3954 C CA . PHE A 1 470 ? -15.479 14.750 -35.042 1.00 55.00 470 PHE A CA 1
ATOM 3955 C C . PHE A 1 470 ? -15.717 16.261 -35.187 1.00 55.00 470 PHE A C 1
ATOM 3957 O O . PHE A 1 470 ? -16.320 16.680 -36.176 1.00 55.00 470 PHE A O 1
ATOM 3964 N N . ILE A 1 471 ? -15.274 17.084 -34.229 1.00 56.44 471 ILE A N 1
ATOM 3965 C CA . ILE A 1 471 ? -15.611 18.519 -34.165 1.00 56.44 471 ILE A CA 1
ATOM 3966 C C . ILE A 1 471 ? -14.493 19.417 -34.724 1.00 56.44 471 ILE A C 1
ATOM 3968 O O . ILE A 1 471 ? -14.793 20.448 -35.331 1.00 56.44 471 ILE A O 1
ATOM 3972 N N . SER A 1 472 ? -13.215 19.058 -34.561 1.00 51.41 472 SER A N 1
ATOM 3973 C CA . SER A 1 472 ? -12.100 19.917 -34.984 1.00 51.41 472 SER A CA 1
ATOM 3974 C C . SER A 1 472 ? -11.559 19.553 -36.372 1.00 51.41 472 SER A C 1
ATOM 3976 O O . SER A 1 472 ? -11.196 18.409 -36.630 1.00 51.41 472 SER A O 1
ATOM 3978 N N . LYS A 1 473 ? -11.437 20.548 -37.265 1.00 48.53 473 LYS A N 1
ATOM 3979 C CA . LYS A 1 473 ? -10.674 20.422 -38.526 1.00 48.53 473 LYS A CA 1
ATOM 3980 C C . LYS A 1 473 ? -9.154 20.504 -38.316 1.00 48.53 473 LYS A C 1
ATOM 3982 O O . LYS A 1 473 ? -8.408 20.176 -39.235 1.00 48.53 473 LYS A O 1
ATOM 3987 N N . GLU A 1 474 ? -8.702 20.939 -37.139 1.00 52.09 474 GLU A N 1
ATOM 3988 C CA . GLU A 1 474 ? -7.290 21.119 -36.787 1.00 52.09 474 GLU A CA 1
ATOM 3989 C C . GLU A 1 474 ? -6.879 20.118 -35.696 1.00 52.09 474 GLU A C 1
ATOM 3991 O O . GLU A 1 474 ? -7.629 19.852 -34.760 1.00 52.09 474 GLU A O 1
ATOM 3996 N N . GLN A 1 475 ? -5.689 19.531 -35.828 1.00 49.59 475 GLN A N 1
ATOM 3997 C CA . GLN A 1 475 ? -5.195 18.397 -35.030 1.00 49.59 475 GLN A CA 1
ATOM 3998 C C . GLN A 1 475 ? -4.921 18.702 -33.539 1.00 49.59 475 GLN A C 1
ATOM 4000 O O . GLN A 1 475 ? -4.360 17.854 -32.846 1.00 49.59 475 GLN A O 1
ATOM 4005 N N . GLU A 1 476 ? -5.281 19.880 -33.024 1.00 55.06 476 GLU A N 1
ATOM 4006 C CA . GLU A 1 476 ? -4.929 20.304 -31.666 1.00 55.06 476 GLU A CA 1
ATOM 4007 C C . GLU A 1 476 ? -6.112 20.182 -30.694 1.00 55.06 476 GLU A C 1
ATOM 4009 O O . GLU A 1 476 ? -7.159 20.817 -30.831 1.00 55.06 476 GLU A O 1
ATOM 4014 N N . VAL A 1 477 ? -5.931 19.319 -29.691 1.00 58.91 477 VAL A N 1
ATOM 4015 C CA . VAL A 1 477 ? -6.854 19.114 -28.572 1.00 58.91 477 VAL A CA 1
ATOM 4016 C C . VAL A 1 477 ? -6.710 20.279 -27.583 1.00 58.91 477 VAL A C 1
ATOM 4018 O O . VAL A 1 477 ? -5.630 20.474 -27.033 1.00 58.91 477 VAL A O 1
ATOM 4021 N N . ASN A 1 478 ? -7.789 21.034 -27.330 1.00 67.56 478 ASN A N 1
ATOM 4022 C CA . ASN A 1 478 ? -7.745 22.272 -26.527 1.00 67.56 478 ASN A CA 1
ATOM 4023 C C . ASN A 1 478 ? -8.403 22.198 -25.134 1.00 67.56 478 ASN A C 1
ATOM 4025 O O . ASN A 1 478 ? -8.341 23.181 -24.400 1.00 67.56 478 ASN A O 1
ATOM 4029 N N . TYR A 1 479 ? -9.017 21.078 -24.741 1.00 72.38 479 TYR A N 1
ATOM 4030 C CA . TYR A 1 479 ? -9.647 20.951 -23.418 1.00 72.38 479 TYR A CA 1
ATOM 4031 C C . TYR A 1 479 ? -8.650 20.530 -22.329 1.00 72.38 479 TYR A C 1
ATOM 4033 O O . TYR A 1 479 ? -7.642 19.875 -22.602 1.00 72.38 479 TYR A O 1
ATOM 4041 N N . LYS A 1 480 ? -8.957 20.850 -21.066 1.00 78.25 480 LYS A N 1
ATOM 4042 C CA . LYS A 1 480 ? -8.164 20.432 -19.896 1.00 78.25 480 LYS A CA 1
ATOM 4043 C C . LYS A 1 480 ? -9.047 19.880 -18.791 1.00 78.25 480 LYS A C 1
ATOM 4045 O O . LYS A 1 480 ? -9.992 20.538 -18.370 1.00 78.25 480 LYS A O 1
ATOM 4050 N N . LEU A 1 481 ? -8.697 18.712 -18.259 1.00 79.62 481 LEU A N 1
ATOM 4051 C CA . LEU A 1 481 ? -9.316 18.207 -17.034 1.00 79.62 481 LEU A CA 1
ATOM 4052 C C . LEU A 1 481 ? -8.712 18.905 -15.814 1.00 79.62 481 LEU A C 1
ATOM 4054 O O . LEU A 1 481 ? -7.497 19.080 -15.720 1.00 79.62 481 LEU A O 1
ATOM 4058 N N . ASN A 1 482 ? -9.567 19.327 -14.890 1.00 78.12 482 ASN A N 1
ATOM 4059 C CA . ASN A 1 482 ? -9.152 19.862 -13.602 1.00 78.12 482 ASN A CA 1
ATOM 4060 C C . ASN A 1 482 ? -8.615 18.734 -12.700 1.00 78.12 482 ASN A C 1
ATOM 4062 O O . ASN A 1 482 ? -8.898 17.560 -12.920 1.00 78.12 482 ASN A O 1
ATOM 4066 N N . HIS A 1 483 ? -7.850 19.097 -11.672 1.00 77.62 483 HIS A N 1
ATOM 4067 C CA . HIS A 1 483 ? -7.195 18.141 -10.765 1.00 77.62 483 HIS A CA 1
ATOM 4068 C C . HIS A 1 483 ? -8.021 17.850 -9.506 1.00 77.62 483 HIS A C 1
ATOM 4070 O O . HIS A 1 483 ? -7.703 16.947 -8.731 1.00 77.62 483 HIS A O 1
ATOM 4076 N N . PHE A 1 484 ? -9.089 18.622 -9.306 1.00 81.50 484 PHE A N 1
ATOM 4077 C CA . PHE A 1 484 ? -10.044 18.436 -8.228 1.00 81.50 484 PHE A CA 1
ATOM 4078 C C . PHE A 1 484 ? -11.225 17.602 -8.710 1.00 81.50 484 PHE A C 1
ATOM 4080 O O . PHE A 1 484 ? -11.896 17.957 -9.680 1.00 81.50 484 PHE A O 1
ATOM 4087 N N . PHE A 1 485 ? -11.494 16.533 -7.972 1.00 86.62 485 PHE A N 1
ATOM 4088 C CA . PHE A 1 485 ? -12.565 15.584 -8.221 1.00 86.62 485 PHE A CA 1
ATOM 4089 C C . PHE A 1 485 ? -13.446 15.465 -6.981 1.00 86.62 485 PHE A C 1
ATOM 4091 O O . PHE A 1 485 ? -12.958 15.480 -5.843 1.00 86.62 485 PHE A O 1
ATOM 4098 N N . ILE A 1 486 ? -14.748 15.304 -7.206 1.00 88.38 486 ILE A N 1
ATOM 4099 C CA . ILE A 1 486 ? -15.691 14.927 -6.152 1.00 88.38 486 ILE A CA 1
ATOM 4100 C C . ILE A 1 486 ? -16.066 13.470 -6.355 1.00 88.38 486 ILE A C 1
ATOM 4102 O O . ILE A 1 486 ? -16.520 13.099 -7.429 1.00 88.38 486 ILE A O 1
ATOM 4106 N N . VAL A 1 487 ? -15.893 12.651 -5.326 1.00 90.06 487 VAL A N 1
ATOM 4107 C CA . VAL A 1 487 ? -16.138 11.210 -5.384 1.00 90.06 487 VAL A CA 1
ATOM 4108 C C . VAL A 1 487 ? -17.269 10.864 -4.424 1.00 90.06 487 VAL A C 1
ATOM 4110 O O . VAL A 1 487 ? -17.116 11.008 -3.209 1.00 90.06 487 VAL A O 1
ATOM 4113 N N . HIS A 1 488 ? -18.393 10.405 -4.964 1.00 90.31 488 HIS A N 1
ATOM 4114 C CA . HIS A 1 488 ? -19.547 9.922 -4.212 1.00 90.31 488 HIS A CA 1
ATOM 4115 C C . HIS A 1 488 ? -19.557 8.391 -4.195 1.00 90.31 488 HIS A C 1
ATOM 4117 O O . HIS A 1 488 ? -19.561 7.757 -5.247 1.00 90.31 488 HIS A O 1
ATOM 4123 N N . ASN A 1 489 ? -19.541 7.797 -3.002 1.00 88.62 489 ASN A N 1
ATOM 4124 C CA . ASN A 1 489 ? -19.685 6.354 -2.817 1.00 88.62 489 ASN A CA 1
ATOM 4125 C C . ASN A 1 489 ? -21.172 5.999 -2.696 1.00 88.62 489 ASN A C 1
ATOM 4127 O O . ASN A 1 489 ? -21.792 6.318 -1.683 1.00 88.62 489 ASN A O 1
ATOM 4131 N N . GLU A 1 490 ? -21.726 5.290 -3.681 1.00 87.25 490 GLU A N 1
ATOM 4132 C CA . GLU A 1 490 ? -23.162 4.975 -3.736 1.00 87.25 490 GLU A CA 1
ATOM 4133 C C . GLU A 1 490 ? -23.609 4.007 -2.626 1.00 87.25 490 GLU A C 1
ATOM 4135 O O . GLU A 1 490 ? -24.780 3.977 -2.256 1.00 87.25 490 GLU A O 1
ATOM 4140 N N . LYS A 1 491 ? -22.687 3.216 -2.056 1.00 86.56 491 LYS A N 1
ATOM 4141 C CA . LYS A 1 491 ? -22.993 2.279 -0.964 1.00 86.56 491 LYS A CA 1
ATOM 4142 C C . LYS A 1 491 ? -23.050 2.973 0.395 1.00 86.56 491 LYS A C 1
ATOM 4144 O O . LYS A 1 491 ? -23.921 2.658 1.199 1.00 86.56 491 LYS A O 1
ATOM 4149 N N . SER A 1 492 ? -22.098 3.859 0.689 1.00 83.00 492 SER A N 1
ATOM 4150 C CA . SER A 1 492 ? -22.016 4.537 1.989 1.00 83.00 492 SER A CA 1
ATOM 4151 C C . SER A 1 492 ? -22.717 5.895 2.016 1.00 83.00 492 SER A C 1
ATOM 4153 O O . SER A 1 492 ? -22.896 6.441 3.099 1.00 83.00 492 SER A O 1
ATOM 4155 N N . GLY A 1 493 ? -23.033 6.472 0.853 1.00 81.94 493 GLY A N 1
ATOM 4156 C CA . GLY A 1 493 ? -23.537 7.842 0.711 1.00 81.94 493 GLY A CA 1
ATOM 4157 C C . GLY A 1 493 ? -22.504 8.927 1.033 1.00 81.94 493 GLY A C 1
ATOM 4158 O O . GLY A 1 493 ? -22.863 10.083 1.227 1.00 81.94 493 GLY A O 1
ATOM 4159 N N . ASN A 1 494 ? -21.215 8.575 1.136 1.00 80.62 494 ASN A N 1
ATOM 4160 C CA . ASN A 1 494 ? -20.180 9.539 1.510 1.00 80.62 494 ASN A CA 1
ATOM 4161 C C . ASN A 1 494 ? -19.667 10.272 0.274 1.00 80.62 494 ASN A C 1
ATOM 4163 O O . ASN A 1 494 ? -19.313 9.644 -0.726 1.00 80.62 494 ASN A O 1
ATOM 4167 N N . LEU A 1 495 ? -19.545 11.590 0.393 1.00 81.69 495 LEU A N 1
ATOM 4168 C CA . LEU A 1 495 ? -18.921 12.451 -0.602 1.00 81.69 495 LEU A CA 1
ATOM 4169 C C . LEU A 1 495 ? -17.522 12.833 -0.122 1.00 81.69 495 LEU A C 1
ATOM 4171 O O . LEU A 1 495 ? -17.333 13.301 1.002 1.00 81.69 495 LEU A O 1
ATOM 4175 N N . THR A 1 496 ? -16.528 12.598 -0.967 1.00 83.25 496 THR A N 1
ATOM 4176 C CA . THR A 1 496 ? -15.119 12.813 -0.643 1.00 83.25 496 THR A CA 1
ATOM 4177 C C . THR A 1 496 ? -14.451 13.670 -1.699 1.00 83.25 496 THR A C 1
ATOM 4179 O O . THR A 1 496 ? -14.738 13.573 -2.890 1.00 83.25 496 THR A O 1
ATOM 4182 N N . TRP A 1 497 ? -13.543 14.520 -1.238 1.00 81.94 497 TRP A N 1
ATOM 4183 C CA . TRP A 1 497 ? -12.737 15.374 -2.092 1.00 81.94 497 TRP A CA 1
ATOM 4184 C C . TRP A 1 497 ? -11.449 14.642 -2.429 1.00 81.94 497 TRP A C 1
ATOM 4186 O O . TRP A 1 497 ? -10.690 14.274 -1.528 1.00 81.94 497 TRP A O 1
ATOM 4196 N N . HIS A 1 498 ? -11.192 14.449 -3.717 1.00 81.69 498 HIS A N 1
ATOM 4197 C CA . HIS A 1 498 ? -9.914 13.948 -4.187 1.00 81.69 498 HIS A CA 1
ATOM 4198 C C . HIS A 1 498 ? -9.242 15.042 -5.003 1.00 81.69 498 HIS A C 1
ATOM 4200 O O . HIS A 1 498 ? -9.751 15.478 -6.030 1.00 81.69 498 HIS A O 1
ATOM 4206 N N . ASN A 1 499 ? -8.094 15.501 -4.528 1.00 78.94 499 ASN A N 1
ATOM 4207 C CA . ASN A 1 499 ? -7.208 16.317 -5.333 1.00 78.94 499 ASN A CA 1
ATOM 4208 C C . ASN A 1 499 ? -6.124 15.374 -5.832 1.00 78.94 499 ASN A C 1
ATOM 4210 O O . ASN A 1 499 ? -5.301 14.922 -5.024 1.00 78.94 499 ASN A O 1
ATOM 4214 N N . GLU A 1 500 ? -6.131 15.067 -7.131 1.00 69.75 500 GLU A N 1
ATOM 4215 C CA . GLU A 1 500 ? -4.912 14.542 -7.726 1.00 69.75 500 GLU A CA 1
ATOM 4216 C C . GLU A 1 500 ? -3.865 15.599 -7.418 1.00 69.75 500 GLU A C 1
ATOM 4218 O O . GLU A 1 500 ? -4.070 16.786 -7.682 1.00 69.75 500 GLU A O 1
ATOM 4223 N N . ARG A 1 501 ? -2.747 15.203 -6.806 1.00 54.75 501 ARG A N 1
ATOM 4224 C CA . ARG A 1 501 ? -1.608 16.109 -6.822 1.00 54.75 501 ARG A CA 1
ATOM 4225 C C . ARG A 1 501 ? -1.411 16.401 -8.303 1.00 54.75 501 ARG A C 1
ATOM 4227 O O . ARG A 1 501 ? -1.013 15.489 -9.024 1.00 54.75 501 ARG A O 1
ATOM 4234 N N . VAL A 1 502 ? -1.692 17.641 -8.743 1.00 45.88 502 VAL A N 1
ATOM 4235 C CA . VAL A 1 502 ? -1.007 18.213 -9.905 1.00 45.88 502 VAL A CA 1
ATOM 4236 C C . VAL A 1 502 ? 0.407 17.726 -9.661 1.00 45.88 502 VAL A C 1
ATOM 4238 O O . VAL A 1 502 ? 0.898 18.007 -8.551 1.00 45.88 502 VAL A O 1
ATOM 4241 N N . PRO A 1 503 ? 1.007 16.881 -10.529 1.00 38.88 503 PRO A N 1
ATOM 4242 C CA . PRO A 1 503 ? 2.421 16.615 -10.376 1.00 38.88 503 PRO A CA 1
ATOM 4243 C C . PRO A 1 503 ? 2.976 18.006 -10.189 1.00 38.88 503 PRO A C 1
ATOM 4245 O O . PRO A 1 503 ? 2.659 18.889 -10.990 1.00 38.88 503 PRO A O 1
ATOM 4248 N N . TRP A 1 504 ? 3.554 18.258 -9.016 1.00 29.78 504 TRP A N 1
ATOM 4249 C CA . TRP A 1 504 ? 4.166 19.530 -8.723 1.00 29.78 504 TRP A CA 1
ATOM 4250 C C . TRP A 1 504 ? 5.278 19.557 -9.770 1.00 29.78 504 TRP A C 1
ATOM 4252 O O . TRP A 1 504 ? 6.345 18.991 -9.596 1.00 29.78 504 TRP A O 1
ATOM 4262 N N . ASN A 1 505 ? 4.911 20.074 -10.936 1.00 36.56 505 ASN A N 1
ATOM 4263 C CA . ASN A 1 505 ? 5.715 20.860 -11.801 1.00 36.56 505 ASN A CA 1
ATOM 4264 C C . ASN A 1 505 ? 5.826 22.205 -11.027 1.00 36.56 505 ASN A C 1
ATOM 4266 O O . ASN A 1 505 ? 5.509 23.251 -11.569 1.00 36.56 505 ASN A O 1
ATOM 4270 N N . GLU A 1 506 ? 6.139 22.256 -9.715 1.00 26.95 506 GLU A N 1
ATOM 4271 C CA . GLU A 1 506 ? 7.560 22.385 -9.340 1.00 26.95 506 GLU A CA 1
ATOM 4272 C C . GLU A 1 506 ? 8.377 21.931 -10.530 1.00 26.95 506 GLU A C 1
ATOM 4274 O O . GLU A 1 506 ? 8.459 20.719 -10.738 1.00 26.95 506 GLU A O 1
ATOM 4279 N N . PRO A 1 507 ? 8.866 22.844 -11.401 1.00 31.45 507 PRO A N 1
ATOM 4280 C CA . PRO A 1 507 ? 9.859 22.424 -12.380 1.00 31.45 507 PRO A CA 1
ATOM 4281 C C . PRO A 1 507 ? 10.768 21.489 -11.613 1.00 31.45 507 PRO A C 1
ATOM 4283 O O . PRO A 1 507 ? 11.224 21.940 -10.558 1.00 31.45 507 PRO A O 1
ATOM 4286 N N . LYS A 1 508 ? 10.873 20.202 -12.031 1.00 33.41 508 LYS A N 1
ATOM 4287 C CA . LYS A 1 508 ? 11.817 19.239 -11.437 1.00 33.41 508 LYS A CA 1
ATOM 4288 C C . LYS A 1 508 ? 12.983 20.109 -11.088 1.00 33.41 508 LYS A C 1
ATOM 4290 O O . LYS A 1 508 ? 13.498 20.722 -12.038 1.00 33.41 508 LYS A O 1
ATOM 4295 N N . ILE A 1 509 ? 13.217 20.329 -9.786 1.00 27.64 509 ILE A N 1
ATOM 4296 C CA . ILE A 1 509 ? 14.106 21.419 -9.395 1.00 27.64 509 ILE A CA 1
ATOM 4297 C C . ILE A 1 509 ? 15.326 21.201 -10.263 1.00 27.64 509 ILE A C 1
ATOM 4299 O O . ILE A 1 509 ? 15.685 20.053 -10.539 1.00 27.64 509 ILE A O 1
ATOM 4303 N N . ILE A 1 510 ? 15.876 22.271 -10.812 1.00 35.81 510 ILE A N 1
ATOM 4304 C CA . ILE A 1 510 ? 17.071 22.202 -11.644 1.00 35.81 510 ILE A CA 1
ATOM 4305 C C . ILE A 1 510 ? 18.146 21.269 -11.003 1.00 35.81 510 ILE A C 1
ATOM 4307 O O . ILE A 1 510 ? 18.957 20.695 -11.706 1.00 35.81 510 ILE A O 1
ATOM 4311 N N . ASP A 1 511 ? 18.058 20.984 -9.702 1.00 34.38 511 ASP A N 1
ATOM 4312 C CA . ASP A 1 511 ? 18.708 19.911 -8.937 1.00 34.38 511 ASP A CA 1
ATOM 4313 C C . ASP A 1 511 ? 18.564 18.444 -9.443 1.00 34.38 511 ASP A C 1
ATOM 4315 O O . ASP A 1 511 ? 19.475 17.647 -9.225 1.00 34.38 511 ASP A O 1
ATOM 4319 N N . ASP A 1 512 ? 17.486 18.034 -10.123 1.00 39.56 512 ASP A N 1
ATOM 4320 C CA . ASP A 1 512 ? 17.309 16.669 -10.675 1.00 39.56 512 ASP A CA 1
ATOM 4321 C C . ASP A 1 512 ? 17.885 16.521 -12.099 1.00 39.56 512 ASP A C 1
ATOM 4323 O O . ASP A 1 512 ? 18.201 15.415 -12.574 1.00 39.56 512 ASP A O 1
ATOM 4327 N N . LEU A 1 513 ? 18.045 17.651 -12.784 1.00 43.28 513 LEU A N 1
ATOM 4328 C CA . LEU A 1 513 ? 18.728 17.795 -14.059 1.00 43.28 513 LEU A CA 1
ATOM 4329 C C . LEU A 1 513 ? 20.070 18.468 -13.790 1.00 43.28 513 LEU A C 1
ATOM 4331 O O . LEU A 1 513 ? 20.172 19.677 -13.933 1.00 43.28 513 LEU A O 1
ATOM 4335 N N . ASP A 1 514 ? 21.076 17.673 -13.418 1.00 50.50 514 ASP A N 1
ATOM 4336 C CA . ASP A 1 514 ? 22.464 18.114 -13.226 1.00 50.50 514 ASP A CA 1
ATOM 4337 C C . ASP A 1 514 ? 22.801 19.292 -14.163 1.00 50.50 514 ASP A C 1
ATOM 4339 O O . ASP A 1 514 ? 22.883 19.138 -15.385 1.00 50.50 514 ASP A O 1
ATOM 4343 N N . THR A 1 515 ? 22.891 20.498 -13.597 1.00 46.56 515 THR A N 1
ATOM 4344 C CA . THR A 1 515 ? 23.149 21.735 -14.347 1.00 46.56 515 THR A CA 1
ATOM 4345 C C . THR A 1 515 ? 24.469 21.652 -15.081 1.00 46.56 515 THR A C 1
ATOM 4347 O O . THR A 1 515 ? 24.575 22.142 -16.206 1.00 46.56 515 THR A O 1
ATOM 4350 N N . GLY A 1 516 ? 25.435 20.942 -14.493 1.00 51.34 516 GLY A N 1
ATOM 4351 C CA . GLY A 1 516 ? 26.682 20.574 -15.135 1.00 51.34 516 GLY A CA 1
ATOM 4352 C C . GLY A 1 516 ? 26.439 19.743 -16.389 1.00 51.34 516 GLY A C 1
ATOM 4353 O O . GLY A 1 516 ? 27.014 20.057 -17.426 1.00 51.34 516 GLY A O 1
ATOM 4354 N N . LEU A 1 517 ? 25.539 18.755 -16.345 1.00 52.28 517 LEU A N 1
ATOM 4355 C CA . LEU A 1 517 ? 25.144 17.963 -17.514 1.00 52.28 517 LEU A CA 1
ATOM 4356 C C . LEU A 1 517 ? 24.430 18.821 -18.570 1.00 52.28 517 LEU A C 1
ATOM 4358 O O . LEU A 1 517 ? 24.783 18.714 -19.736 1.00 52.28 517 LEU A O 1
ATOM 4362 N N . ILE A 1 518 ? 23.486 19.702 -18.219 1.00 52.19 518 ILE A N 1
ATOM 4363 C CA . ILE A 1 518 ? 22.810 20.574 -19.208 1.00 52.19 518 ILE A CA 1
ATOM 4364 C C . ILE A 1 518 ? 23.795 21.543 -19.873 1.00 52.19 518 ILE A C 1
ATOM 4366 O O . ILE A 1 518 ? 23.824 21.655 -21.100 1.00 52.19 518 ILE A O 1
ATOM 4370 N N . GLU A 1 519 ? 24.617 22.243 -19.092 1.00 56.53 519 GLU A N 1
ATOM 4371 C CA . GLU A 1 519 ? 25.623 23.164 -19.626 1.00 56.53 519 GLU A CA 1
ATOM 4372 C C . GLU A 1 519 ? 26.655 22.433 -20.487 1.00 56.53 519 GLU A C 1
ATOM 4374 O O . GLU A 1 519 ? 27.053 22.919 -21.548 1.00 56.53 519 GLU A O 1
ATOM 4379 N N . PHE A 1 520 ? 27.073 21.246 -20.054 1.00 59.22 520 PHE A N 1
ATOM 4380 C CA . PHE A 1 520 ? 27.968 20.382 -20.805 1.00 59.22 520 PHE A CA 1
ATOM 4381 C C . PHE A 1 520 ? 27.328 19.877 -22.102 1.00 59.22 520 PHE A C 1
ATOM 4383 O O . PHE A 1 520 ? 27.988 19.888 -23.141 1.00 59.22 520 PHE A O 1
ATOM 4390 N N . LEU A 1 521 ? 26.055 19.474 -22.082 1.00 60.31 521 LEU A N 1
ATOM 4391 C CA . LEU A 1 521 ? 25.317 19.049 -23.272 1.00 60.31 521 LEU A CA 1
ATOM 4392 C C . LEU A 1 521 ? 25.172 20.201 -24.258 1.00 60.31 521 LEU A C 1
ATOM 4394 O O . LEU A 1 521 ? 25.432 20.013 -25.440 1.00 60.31 521 LEU A O 1
ATOM 4398 N N . ASN A 1 522 ? 24.879 21.410 -23.782 1.00 63.00 522 ASN A N 1
ATOM 4399 C CA . ASN A 1 522 ? 24.830 22.594 -24.636 1.00 63.00 522 ASN A CA 1
ATOM 4400 C C . ASN A 1 522 ? 26.193 22.913 -25.273 1.00 63.00 522 ASN A C 1
ATOM 4402 O O . ASN A 1 522 ? 26.256 23.252 -26.453 1.00 63.00 522 ASN A O 1
ATOM 4406 N N . LYS A 1 523 ? 27.294 22.729 -24.531 1.00 68.56 523 LYS A N 1
ATOM 4407 C CA . LYS A 1 523 ? 28.670 22.895 -25.040 1.00 68.56 523 LYS A CA 1
ATOM 4408 C C . LYS A 1 523 ? 29.098 21.793 -26.018 1.00 68.56 523 LYS A C 1
ATOM 4410 O O . LYS A 1 523 ? 29.969 22.033 -26.852 1.00 68.56 523 LYS A O 1
ATOM 4415 N N . ASN A 1 524 ? 28.512 20.597 -25.928 1.00 66.62 524 ASN A N 1
ATOM 4416 C CA . ASN A 1 524 ? 28.904 19.427 -26.722 1.00 66.62 524 ASN A CA 1
ATOM 4417 C C . ASN A 1 524 ? 27.833 18.953 -27.722 1.00 66.62 524 ASN A C 1
ATOM 4419 O O . ASN A 1 524 ? 28.073 17.976 -28.424 1.00 66.62 524 ASN A O 1
ATOM 4423 N N . LEU A 1 525 ? 26.704 19.658 -27.859 1.00 65.06 525 LEU A N 1
ATOM 4424 C CA . LEU A 1 525 ? 25.575 19.329 -28.747 1.00 65.06 525 LEU A CA 1
ATOM 4425 C C . LEU A 1 525 ? 26.017 19.067 -30.193 1.00 65.06 525 LEU A C 1
ATOM 4427 O O . LEU A 1 525 ? 25.579 18.104 -30.811 1.00 65.06 525 LEU A O 1
ATOM 4431 N N . ALA A 1 526 ? 26.950 19.871 -30.711 1.00 64.69 526 ALA A N 1
ATOM 4432 C CA . ALA A 1 526 ? 27.501 19.704 -32.059 1.00 64.69 526 ALA A CA 1
ATOM 4433 C C . ALA A 1 526 ? 28.401 18.458 -32.220 1.00 64.69 526 ALA A C 1
ATOM 4435 O O . ALA A 1 526 ? 28.673 18.042 -33.345 1.00 64.69 526 ALA A O 1
ATOM 4436 N N . LYS A 1 527 ? 28.880 17.872 -31.115 1.00 66.88 527 LYS A N 1
ATOM 4437 C CA . LYS A 1 527 ? 29.745 16.680 -31.086 1.00 66.88 527 LYS A CA 1
ATOM 4438 C C . LYS A 1 527 ? 28.968 15.382 -30.845 1.00 66.88 527 LYS A C 1
ATOM 4440 O O . LYS A 1 527 ? 29.499 14.317 -31.136 1.00 66.88 527 LYS A O 1
ATOM 4445 N N . LEU A 1 528 ? 27.724 15.456 -30.365 1.00 64.81 528 LEU A N 1
ATOM 4446 C CA . LEU A 1 528 ? 26.882 14.280 -30.101 1.00 64.81 528 LEU A CA 1
ATOM 4447 C C . LEU A 1 528 ? 26.659 13.423 -31.359 1.00 64.81 528 LEU A C 1
ATOM 4449 O O . LEU A 1 528 ? 26.678 12.192 -31.276 1.00 64.81 528 LEU A O 1
ATOM 4453 N N . SER A 1 529 ? 26.550 14.074 -32.520 1.00 65.19 529 SER A N 1
ATOM 4454 C CA . SER A 1 529 ? 26.380 13.432 -33.829 1.00 65.19 529 SER A CA 1
ATOM 4455 C C . SER A 1 529 ? 27.591 12.609 -34.222 1.00 65.19 529 SER A C 1
ATOM 4457 O O . SER A 1 529 ? 27.464 11.488 -34.710 1.00 65.19 529 SER A O 1
ATOM 4459 N N . LYS A 1 530 ? 28.778 13.125 -33.901 1.00 66.44 530 LYS A N 1
ATOM 4460 C CA . LYS A 1 530 ? 30.057 12.447 -34.107 1.00 66.44 530 LYS A CA 1
ATOM 4461 C C . LYS A 1 530 ? 30.243 11.240 -33.189 1.00 66.44 530 LYS A C 1
ATOM 4463 O O . LYS A 1 530 ? 31.013 10.349 -33.518 1.00 66.44 530 LYS A O 1
ATOM 4468 N N . TRP A 1 531 ? 29.544 11.204 -32.055 1.00 65.56 531 TRP A N 1
ATOM 4469 C CA . TRP A 1 531 ? 29.555 10.080 -31.112 1.00 65.56 531 TRP A CA 1
ATOM 4470 C C . TRP A 1 531 ? 28.418 9.082 -31.356 1.00 65.56 531 TRP A C 1
ATOM 4472 O O . TRP A 1 531 ? 28.298 8.109 -30.617 1.00 65.56 531 TRP A O 1
ATOM 4482 N N . ASN A 1 532 ? 27.576 9.324 -32.369 1.00 70.19 532 ASN A N 1
ATOM 4483 C CA . ASN A 1 532 ? 26.361 8.561 -32.649 1.00 70.19 532 ASN A CA 1
ATOM 4484 C C . ASN A 1 532 ? 25.377 8.507 -31.459 1.00 70.19 532 ASN A C 1
ATOM 4486 O O . ASN A 1 532 ? 24.634 7.545 -31.288 1.00 70.19 532 ASN A O 1
ATOM 4490 N N . LEU A 1 533 ? 25.369 9.546 -30.613 1.00 75.12 533 LEU A N 1
ATOM 4491 C CA . LEU A 1 533 ? 24.510 9.610 -29.423 1.00 75.12 533 LEU A CA 1
ATOM 4492 C C . LEU A 1 533 ? 23.238 10.435 -29.648 1.00 75.12 533 LEU A C 1
ATOM 4494 O O . LEU A 1 533 ? 22.301 10.329 -28.860 1.00 75.12 533 LEU A O 1
ATOM 4498 N N . ASP A 1 534 ? 23.165 11.230 -30.720 1.00 75.50 534 ASP A N 1
ATOM 4499 C CA . ASP A 1 534 ? 22.051 12.148 -31.014 1.00 75.50 534 ASP A CA 1
ATOM 4500 C C . ASP A 1 534 ? 20.669 11.528 -30.837 1.00 75.50 534 ASP A C 1
ATOM 4502 O O . ASP A 1 534 ? 19.770 12.130 -30.247 1.00 75.50 534 ASP A O 1
ATOM 4506 N N . MET A 1 535 ? 20.485 10.323 -31.379 1.00 82.50 535 MET A N 1
ATOM 4507 C CA . MET A 1 535 ? 19.198 9.640 -31.341 1.00 82.50 535 MET A CA 1
ATOM 4508 C C . MET A 1 535 ? 18.873 9.173 -29.923 1.00 82.50 535 MET A C 1
ATOM 4510 O O . MET A 1 535 ? 17.754 9.398 -29.469 1.00 82.50 535 MET A O 1
ATOM 4514 N N . ALA A 1 536 ? 19.847 8.634 -29.182 1.00 82.50 536 ALA A N 1
ATOM 4515 C CA . ALA A 1 536 ? 19.672 8.288 -27.771 1.00 82.50 536 ALA A CA 1
ATOM 4516 C C . ALA A 1 536 ? 19.260 9.516 -26.937 1.00 82.50 536 ALA A C 1
ATOM 4518 O O . ALA A 1 536 ? 18.354 9.431 -26.112 1.00 82.50 536 ALA A O 1
ATOM 4519 N N . PHE A 1 537 ? 19.840 10.688 -27.206 1.00 77.25 537 PHE A N 1
ATOM 4520 C CA . PHE A 1 537 ? 19.465 11.931 -26.528 1.00 77.25 537 PHE A CA 1
ATOM 4521 C C . PHE A 1 537 ? 18.096 12.464 -26.891 1.00 77.25 537 PHE A C 1
ATOM 4523 O O . PHE A 1 537 ? 17.357 12.887 -26.005 1.00 77.25 537 PHE A O 1
ATOM 4530 N N . LYS A 1 538 ? 17.741 12.456 -28.178 1.00 79.88 538 LYS A N 1
ATOM 4531 C CA . LYS A 1 538 ? 16.393 12.840 -28.611 1.00 79.88 538 LYS A CA 1
ATOM 4532 C C . LYS A 1 538 ? 15.350 11.974 -27.907 1.00 79.88 538 LYS A C 1
ATOM 4534 O O . LYS A 1 538 ? 14.367 12.506 -27.398 1.00 79.88 538 LYS A O 1
ATOM 4539 N N . LYS A 1 539 ? 15.618 10.670 -27.790 1.00 83.81 539 LYS A N 1
ATOM 4540 C CA . LYS A 1 539 ? 14.781 9.725 -27.043 1.00 83.81 539 LYS A CA 1
ATOM 4541 C C . LYS A 1 539 ? 14.792 9.966 -25.538 1.00 83.81 539 LYS A C 1
ATOM 4543 O O . LYS A 1 539 ? 13.740 9.881 -24.918 1.00 83.81 539 LYS A O 1
ATOM 4548 N N . PHE A 1 540 ? 15.919 10.362 -24.952 1.00 78.56 540 PHE A N 1
ATOM 4549 C CA . PHE A 1 540 ? 15.979 10.771 -23.546 1.00 78.56 540 PHE A CA 1
ATOM 4550 C C . PHE A 1 540 ? 15.181 12.058 -23.262 1.00 78.56 540 PHE A C 1
ATOM 4552 O O . PHE A 1 540 ? 14.507 12.160 -22.237 1.00 78.56 540 PHE A O 1
ATOM 4559 N N . ILE A 1 541 ? 15.186 13.028 -24.181 1.00 71.75 541 ILE A N 1
ATOM 4560 C CA . ILE A 1 541 ? 14.348 14.234 -24.086 1.00 71.75 541 ILE A CA 1
ATOM 4561 C C . ILE A 1 541 ? 12.864 13.866 -24.224 1.00 71.75 541 ILE A C 1
ATOM 4563 O O . ILE A 1 541 ? 12.047 14.345 -23.439 1.00 71.75 541 ILE A O 1
ATOM 4567 N N . GLU A 1 542 ? 12.511 13.005 -25.185 1.00 77.06 542 GLU A N 1
ATOM 4568 C CA . GLU A 1 542 ? 11.151 12.462 -25.345 1.00 77.06 542 GLU A CA 1
ATOM 4569 C C . GLU A 1 542 ? 10.698 11.743 -24.062 1.00 77.06 542 GLU A C 1
ATOM 4571 O O . GLU A 1 542 ? 9.605 11.995 -23.555 1.00 77.06 542 GLU A O 1
ATOM 4576 N N . PHE A 1 543 ? 11.581 10.936 -23.470 1.00 77.94 543 PHE A N 1
ATOM 4577 C CA . PHE A 1 543 ? 11.361 10.240 -22.203 1.00 77.94 543 PHE A CA 1
ATOM 4578 C C . PHE A 1 543 ? 11.054 11.216 -21.065 1.00 77.94 543 PHE A C 1
ATOM 4580 O O . PHE A 1 543 ? 10.105 11.009 -20.312 1.00 77.94 543 PHE A O 1
ATOM 4587 N N . CYS A 1 544 ? 11.808 12.315 -20.968 1.00 67.31 544 CYS A N 1
ATOM 4588 C CA . CYS A 1 544 ? 11.603 13.332 -19.938 1.00 67.31 544 CYS A CA 1
ATOM 4589 C C . CYS A 1 544 ? 10.269 14.081 -20.068 1.00 67.31 544 CYS A C 1
ATOM 4591 O O . CYS A 1 544 ? 9.772 14.572 -19.055 1.00 67.31 544 CYS A O 1
ATOM 4593 N N . LYS A 1 545 ? 9.723 14.189 -21.286 1.00 65.12 545 LYS A N 1
ATOM 4594 C CA . LYS A 1 545 ? 8.466 14.895 -21.593 1.00 65.12 545 LYS A CA 1
ATOM 4595 C C . LYS A 1 545 ? 7.234 13.993 -21.565 1.00 65.12 545 LYS A C 1
ATOM 4597 O O . LYS A 1 545 ? 6.118 14.486 -21.478 1.00 65.12 545 LYS A O 1
ATOM 4602 N N . THR A 1 546 ? 7.430 12.686 -21.685 1.00 72.38 546 THR A N 1
ATOM 4603 C CA . THR A 1 546 ? 6.345 11.706 -21.702 1.00 72.38 546 THR A CA 1
ATOM 4604 C C . THR A 1 546 ? 5.741 11.574 -20.306 1.00 72.38 546 THR A C 1
ATOM 4606 O O . THR A 1 546 ? 6.476 11.530 -19.323 1.00 72.38 546 THR A O 1
ATOM 4609 N N . GLU A 1 547 ? 4.417 11.448 -20.196 1.00 68.88 547 GLU A N 1
ATOM 4610 C CA . GLU A 1 547 ? 3.744 11.130 -18.926 1.00 68.88 547 GLU A CA 1
ATOM 4611 C C . GLU A 1 547 ? 3.463 9.627 -18.786 1.00 68.88 547 GLU A C 1
ATOM 4613 O O . GLU A 1 547 ? 3.735 9.055 -17.727 1.00 68.88 547 GLU A O 1
ATOM 4618 N N . SER A 1 548 ? 3.038 8.979 -19.879 1.00 79.19 548 SER A N 1
ATOM 4619 C CA . SER A 1 548 ? 2.720 7.546 -19.945 1.00 79.19 548 SER A CA 1
ATOM 4620 C C . SER A 1 548 ? 3.885 6.657 -19.506 1.00 79.19 548 SER A C 1
ATOM 4622 O O . SER A 1 548 ? 4.964 6.664 -20.104 1.00 79.19 548 SER A O 1
ATOM 4624 N N . LEU A 1 549 ? 3.638 5.837 -18.484 1.00 82.88 549 LEU A N 1
ATOM 4625 C CA . LEU A 1 549 ? 4.594 4.867 -17.956 1.00 82.88 549 LEU A CA 1
ATOM 4626 C C . LEU A 1 549 ? 5.037 3.852 -19.019 1.00 82.88 549 LEU A C 1
ATOM 4628 O O . LEU A 1 549 ? 6.230 3.609 -19.180 1.00 82.88 549 LEU A O 1
ATOM 4632 N N . THR A 1 550 ? 4.097 3.295 -19.786 1.00 87.50 550 THR A N 1
ATOM 4633 C CA . THR A 1 550 ? 4.408 2.325 -20.845 1.00 87.50 550 THR A CA 1
ATOM 4634 C C . THR A 1 550 ? 5.325 2.936 -21.897 1.00 87.50 550 THR A C 1
ATOM 4636 O O . THR A 1 550 ? 6.338 2.332 -22.251 1.00 87.50 550 THR A O 1
ATOM 4639 N N . ARG A 1 551 ? 5.034 4.167 -22.342 1.00 87.88 551 ARG A N 1
ATOM 4640 C CA . ARG A 1 551 ? 5.881 4.856 -23.321 1.00 87.88 551 ARG A CA 1
ATOM 4641 C C . ARG A 1 551 ? 7.253 5.206 -22.743 1.00 87.88 551 ARG A C 1
ATOM 4643 O O . ARG A 1 551 ? 8.245 5.078 -23.453 1.00 87.88 551 ARG A O 1
ATOM 4650 N N . LYS A 1 552 ? 7.344 5.572 -21.460 1.00 87.00 552 LYS A N 1
ATOM 4651 C CA . LYS A 1 552 ? 8.636 5.781 -20.782 1.00 87.00 552 LYS A CA 1
ATOM 4652 C C . LYS A 1 552 ? 9.507 4.529 -20.816 1.00 87.00 552 LYS A C 1
ATOM 4654 O O . LYS A 1 552 ? 10.663 4.624 -21.205 1.00 87.00 552 LYS A O 1
ATOM 4659 N N . VAL A 1 553 ? 8.952 3.364 -20.483 1.00 90.38 553 VAL A N 1
ATOM 4660 C CA . VAL A 1 553 ? 9.699 2.094 -20.503 1.00 90.38 553 VAL A CA 1
ATOM 4661 C C . VAL A 1 553 ? 10.114 1.703 -21.932 1.00 90.38 553 VAL A C 1
ATOM 4663 O O . VAL A 1 553 ? 11.238 1.251 -22.148 1.00 90.38 553 VAL A O 1
ATOM 4666 N N . GLN A 1 554 ? 9.259 1.930 -22.937 1.00 93.19 554 GLN A N 1
ATOM 4667 C CA . GLN A 1 554 ? 9.643 1.759 -24.349 1.00 93.19 554 GLN A CA 1
ATOM 4668 C C . GLN A 1 554 ? 10.816 2.670 -24.728 1.00 93.19 554 GLN A C 1
ATOM 4670 O O . GLN A 1 554 ? 11.777 2.226 -25.355 1.00 93.19 554 GLN A O 1
ATOM 4675 N N . LEU A 1 555 ? 10.770 3.935 -24.305 1.00 90.50 555 LEU A N 1
ATOM 4676 C CA . LEU A 1 555 ? 11.837 4.896 -24.558 1.00 90.50 555 LEU A CA 1
ATOM 4677 C C . LEU A 1 555 ? 13.148 4.505 -23.870 1.00 90.50 555 LEU A C 1
ATOM 4679 O O . LEU A 1 555 ? 14.200 4.656 -24.481 1.00 90.50 555 LEU A O 1
ATOM 4683 N N . GLU A 1 556 ? 13.112 3.937 -22.663 1.00 91.06 556 GLU A N 1
ATOM 4684 C CA . GLU A 1 556 ? 14.302 3.373 -22.005 1.00 91.06 556 GLU A CA 1
ATOM 4685 C C . GLU A 1 556 ? 14.959 2.279 -22.864 1.00 91.06 556 GLU A C 1
ATOM 4687 O O . GLU A 1 556 ? 16.173 2.310 -23.082 1.00 91.06 556 GLU A O 1
ATOM 4692 N N . LYS A 1 557 ? 14.166 1.357 -23.429 1.00 94.19 557 LYS A N 1
ATOM 4693 C CA . LYS A 1 557 ? 14.660 0.338 -24.372 1.00 94.19 557 LYS A CA 1
ATOM 4694 C C . LYS A 1 557 ? 15.210 0.956 -25.658 1.00 94.19 557 LYS A C 1
ATOM 4696 O O . LYS A 1 557 ? 16.269 0.536 -26.125 1.00 94.19 557 LYS A O 1
ATOM 4701 N N . GLU A 1 558 ? 14.511 1.931 -26.238 1.00 93.62 558 GLU A N 1
ATOM 4702 C CA . GLU A 1 558 ? 14.960 2.634 -27.446 1.00 93.62 558 GLU A CA 1
ATOM 4703 C C . GLU A 1 558 ? 16.306 3.331 -27.208 1.00 93.62 558 GLU A C 1
ATOM 4705 O O . GLU A 1 558 ? 17.211 3.192 -28.027 1.00 93.62 558 GLU A O 1
ATOM 4710 N N . ILE A 1 559 ? 16.480 4.004 -26.068 1.00 91.00 559 ILE A N 1
ATOM 4711 C CA . ILE A 1 559 ? 17.744 4.636 -25.671 1.00 91.00 559 ILE A CA 1
ATOM 4712 C C . ILE A 1 559 ? 18.866 3.594 -25.599 1.00 91.00 559 ILE A C 1
ATOM 4714 O O . ILE A 1 559 ? 19.899 3.781 -26.236 1.00 91.00 559 ILE A O 1
ATOM 4718 N N . ILE A 1 560 ? 18.663 2.482 -24.881 1.00 93.44 560 ILE A N 1
ATOM 4719 C CA . ILE A 1 560 ? 19.666 1.407 -24.750 1.00 93.44 560 ILE A CA 1
ATOM 4720 C C . ILE A 1 560 ? 20.064 0.858 -26.129 1.00 93.44 560 ILE A C 1
ATOM 4722 O O . ILE A 1 560 ? 21.252 0.704 -26.414 1.00 93.44 560 ILE A O 1
ATOM 4726 N N . LYS A 1 561 ? 19.089 0.624 -27.017 1.00 93.38 561 LYS A N 1
ATOM 4727 C CA . LYS A 1 561 ? 19.346 0.188 -28.399 1.00 93.38 561 LYS A CA 1
ATOM 4728 C C . LYS A 1 561 ? 20.193 1.190 -29.182 1.00 93.38 561 LYS A C 1
ATOM 4730 O O . LYS A 1 561 ? 21.079 0.778 -29.919 1.00 93.38 561 LYS A O 1
ATOM 4735 N N . GLN A 1 562 ? 19.939 2.490 -29.037 1.00 91.31 562 GLN A N 1
ATOM 4736 C CA . GLN A 1 562 ? 20.734 3.511 -29.726 1.00 91.31 562 GLN A CA 1
ATOM 4737 C C . GLN A 1 562 ? 22.168 3.595 -29.183 1.00 91.31 562 GLN A C 1
ATOM 4739 O O . GLN A 1 562 ? 23.090 3.831 -29.954 1.00 91.31 562 GLN A O 1
ATOM 4744 N N . LEU A 1 563 ? 22.371 3.369 -27.881 1.00 89.00 563 LEU A N 1
ATOM 4745 C CA . LEU A 1 563 ? 23.695 3.449 -27.254 1.00 89.00 563 LEU A CA 1
ATOM 4746 C C . LEU A 1 563 ? 24.613 2.271 -27.601 1.00 89.00 563 LEU A C 1
ATOM 4748 O O . LEU A 1 563 ? 25.813 2.470 -27.774 1.00 89.00 563 LEU A O 1
ATOM 4752 N N . PHE A 1 564 ? 24.069 1.054 -27.682 1.00 89.25 564 PHE A N 1
ATOM 4753 C CA . PHE A 1 564 ? 24.870 -0.169 -27.852 1.00 89.25 564 PHE A CA 1
ATOM 4754 C C . PHE A 1 564 ? 24.690 -0.862 -29.213 1.00 89.25 564 PHE A C 1
ATOM 4756 O O . PHE A 1 564 ? 25.414 -1.809 -29.513 1.00 89.25 564 PHE A O 1
ATOM 4763 N N . GLY A 1 565 ? 23.757 -0.390 -30.045 1.00 84.94 565 GLY A N 1
ATOM 4764 C CA . GLY A 1 565 ? 23.494 -0.894 -31.395 1.00 84.94 565 GLY A CA 1
ATOM 4765 C C . GLY A 1 565 ? 22.098 -1.504 -31.541 1.00 84.94 565 GLY A C 1
ATOM 4766 O O . GLY A 1 565 ? 21.717 -2.421 -30.817 1.00 84.94 565 GLY A O 1
ATOM 4767 N N . SER A 1 566 ? 21.327 -1.021 -32.519 1.00 78.75 566 SER A N 1
ATOM 4768 C CA . SER A 1 566 ? 19.913 -1.385 -32.701 1.00 78.75 566 SER A CA 1
ATOM 4769 C C . SER A 1 566 ? 19.669 -2.819 -33.174 1.00 78.75 566 SER A C 1
ATOM 4771 O O . SER A 1 566 ? 18.567 -3.331 -32.984 1.00 78.75 566 SER A O 1
ATOM 4773 N N . GLU A 1 567 ? 20.673 -3.446 -33.789 1.00 83.44 567 GLU A N 1
ATOM 4774 C CA . GLU A 1 567 ? 20.621 -4.820 -34.316 1.00 83.44 567 GLU A CA 1
ATOM 4775 C C . GLU A 1 567 ? 21.102 -5.870 -33.301 1.00 83.44 567 GLU A C 1
ATOM 4777 O O . GLU A 1 567 ? 21.058 -7.067 -33.577 1.00 83.44 567 GLU A O 1
ATOM 4782 N N . GLN A 1 568 ? 21.566 -5.440 -32.124 1.00 88.38 568 GLN A N 1
ATOM 4783 C CA . GLN A 1 568 ? 22.092 -6.344 -31.104 1.00 88.38 568 GLN A CA 1
ATOM 4784 C C . GLN A 1 568 ? 20.983 -7.140 -30.405 1.00 88.38 568 GLN A C 1
ATOM 4786 O O . GLN A 1 568 ? 19.848 -6.673 -30.256 1.00 88.38 568 GLN A O 1
ATOM 4791 N N . SER A 1 569 ? 21.328 -8.342 -29.934 1.00 91.38 569 SER A N 1
ATOM 4792 C CA . SER A 1 569 ? 20.415 -9.181 -29.153 1.00 91.38 569 SER A CA 1
ATOM 4793 C C . SER A 1 569 ? 20.097 -8.561 -27.789 1.00 91.38 569 SER A C 1
ATOM 4795 O O . SER A 1 569 ? 20.851 -7.741 -27.260 1.00 91.38 569 SER A O 1
ATOM 4797 N N . ILE A 1 570 ? 18.980 -8.976 -27.186 1.00 92.75 570 ILE A N 1
ATOM 4798 C CA . ILE A 1 570 ? 18.582 -8.513 -25.848 1.00 92.75 570 ILE A CA 1
ATOM 4799 C C . ILE A 1 570 ? 19.653 -8.873 -24.812 1.00 92.75 570 ILE A C 1
ATOM 4801 O O . ILE A 1 570 ? 19.961 -8.057 -23.947 1.00 92.75 570 ILE A O 1
ATOM 4805 N N . GLU A 1 571 ? 20.246 -10.058 -24.932 1.00 92.81 571 GLU A N 1
ATOM 4806 C CA . GLU A 1 571 ? 21.342 -10.544 -24.096 1.00 92.81 571 GLU A CA 1
ATOM 4807 C C . GLU A 1 571 ? 22.543 -9.590 -24.158 1.00 92.81 571 GLU A C 1
ATOM 4809 O O . GLU A 1 571 ? 23.056 -9.155 -23.128 1.00 92.81 571 GLU A O 1
ATOM 4814 N N . TYR A 1 572 ? 22.950 -9.182 -25.362 1.00 93.19 572 TYR A N 1
ATOM 4815 C CA . TYR A 1 572 ? 24.068 -8.258 -25.529 1.00 93.19 572 TYR A CA 1
ATOM 4816 C C . TYR A 1 572 ? 23.776 -6.894 -24.892 1.00 93.19 572 TYR A C 1
ATOM 4818 O O . TYR A 1 572 ? 24.561 -6.392 -24.086 1.00 93.19 572 TYR A O 1
ATOM 4826 N N . LEU A 1 573 ? 22.604 -6.321 -25.187 1.00 94.62 573 LEU A N 1
ATOM 4827 C CA . LEU A 1 573 ? 22.180 -5.027 -24.646 1.00 94.62 573 LEU A CA 1
ATOM 4828 C C . LEU A 1 573 ? 22.093 -5.040 -23.111 1.00 94.62 573 LEU A C 1
ATOM 4830 O O . LEU A 1 573 ? 22.514 -4.083 -22.451 1.00 94.62 573 LEU A O 1
ATOM 4834 N N . ALA A 1 574 ? 21.568 -6.127 -22.539 1.00 94.62 574 ALA A N 1
ATOM 4835 C CA . ALA A 1 574 ? 21.458 -6.304 -21.097 1.00 94.62 574 ALA A CA 1
ATOM 4836 C C . ALA A 1 574 ? 22.838 -6.397 -20.434 1.00 94.62 574 ALA A C 1
ATOM 4838 O O . ALA A 1 574 ? 23.070 -5.744 -19.415 1.00 94.62 574 ALA A O 1
ATOM 4839 N N . ALA A 1 575 ? 23.770 -7.150 -21.025 1.00 93.19 575 ALA A N 1
ATOM 4840 C CA . ALA A 1 575 ? 25.117 -7.316 -20.489 1.00 93.19 575 ALA A CA 1
ATOM 4841 C C . ALA A 1 575 ? 25.926 -6.011 -20.542 1.00 93.19 575 ALA A C 1
ATOM 4843 O O . ALA A 1 575 ? 26.531 -5.627 -19.541 1.00 93.19 575 ALA A O 1
ATOM 4844 N N . CYS A 1 576 ? 25.874 -5.275 -21.658 1.00 93.06 576 CYS A N 1
ATOM 4845 C CA . CYS A 1 576 ? 26.499 -3.953 -21.765 1.00 93.06 576 CYS A CA 1
ATOM 4846 C C . CYS A 1 576 ? 25.958 -2.983 -20.703 1.00 93.06 576 CYS A C 1
ATOM 4848 O O . CYS A 1 576 ? 26.731 -2.313 -20.015 1.00 93.06 576 CYS A O 1
ATOM 4850 N N . SER A 1 577 ? 24.635 -2.954 -20.519 1.00 93.62 577 SER A N 1
ATOM 4851 C CA . SER A 1 577 ? 23.986 -2.108 -19.510 1.00 93.62 577 SER A CA 1
ATOM 4852 C C . SER A 1 577 ? 24.408 -2.493 -18.086 1.00 93.62 577 SER A C 1
ATOM 4854 O O . SER A 1 577 ? 24.714 -1.624 -17.264 1.00 93.62 577 SER A O 1
ATOM 4856 N N . ALA A 1 578 ? 24.490 -3.795 -17.800 1.00 92.50 578 ALA A N 1
ATOM 4857 C CA . ALA A 1 578 ? 24.919 -4.320 -16.509 1.00 92.50 578 ALA A CA 1
ATOM 4858 C C . ALA A 1 578 ? 26.373 -3.956 -16.173 1.00 92.50 578 ALA A C 1
ATOM 4860 O O . ALA A 1 578 ? 26.647 -3.578 -15.035 1.00 92.50 578 ALA A O 1
ATOM 4861 N N . ILE A 1 579 ? 27.288 -4.009 -17.150 1.00 91.19 579 ILE A N 1
ATOM 4862 C CA . ILE A 1 579 ? 28.699 -3.631 -16.964 1.00 91.19 579 ILE A CA 1
ATOM 4863 C C . ILE A 1 579 ? 28.819 -2.176 -16.496 1.00 91.19 579 ILE A C 1
ATOM 4865 O O . ILE A 1 579 ? 29.545 -1.920 -15.539 1.00 91.19 579 ILE A O 1
ATOM 4869 N N . ILE A 1 580 ? 28.090 -1.243 -17.123 1.00 88.38 580 ILE A N 1
ATOM 4870 C CA . ILE A 1 580 ? 28.161 0.191 -16.784 1.00 88.38 580 ILE A CA 1
ATOM 4871 C C . ILE A 1 580 ? 27.530 0.493 -15.420 1.00 88.38 580 ILE A C 1
ATOM 4873 O O . ILE A 1 580 ? 28.040 1.307 -14.646 1.00 88.38 580 ILE A O 1
ATOM 4877 N N . ILE A 1 581 ? 26.402 -0.148 -15.108 1.00 86.25 581 ILE A N 1
ATOM 4878 C CA . ILE A 1 581 ? 25.691 0.108 -13.850 1.00 86.25 581 ILE A CA 1
ATOM 4879 C C . ILE A 1 581 ? 26.370 -0.551 -12.648 1.00 86.25 581 ILE A C 1
ATOM 4881 O O . ILE A 1 581 ? 26.298 -0.023 -11.532 1.00 86.25 581 ILE A O 1
ATOM 4885 N N . ALA A 1 582 ? 27.060 -1.672 -12.853 1.00 81.25 582 ALA A N 1
ATOM 4886 C CA . ALA A 1 582 ? 27.839 -2.315 -11.810 1.00 81.25 582 ALA A CA 1
ATOM 4887 C C . ALA A 1 582 ? 28.975 -1.386 -11.343 1.00 81.25 582 ALA A C 1
ATOM 4889 O O . ALA A 1 582 ? 30.009 -1.257 -11.993 1.00 81.25 582 ALA A O 1
ATOM 4890 N N . GLY A 1 583 ? 28.765 -0.728 -10.198 1.00 59.66 583 GLY A N 1
ATOM 4891 C CA . GLY A 1 583 ? 29.729 0.188 -9.572 1.00 59.66 583 GLY A CA 1
ATOM 4892 C C . GLY A 1 583 ? 29.289 1.639 -9.460 1.00 59.66 583 GLY A C 1
ATOM 4893 O O . GLY A 1 583 ? 29.829 2.360 -8.634 1.00 59.66 583 GLY A O 1
ATOM 4894 N N . SER A 1 584 ? 28.268 2.075 -10.199 1.00 58.06 584 SER A N 1
ATOM 4895 C CA . SER A 1 584 ? 27.864 3.490 -10.195 1.00 58.06 584 SER A CA 1
ATOM 4896 C C . SER A 1 584 ? 26.881 3.853 -9.074 1.00 58.06 584 SER A C 1
ATOM 4898 O O . SER A 1 584 ? 26.433 4.994 -9.014 1.00 58.06 584 SER A O 1
ATOM 4900 N N . ASN A 1 585 ? 26.490 2.908 -8.195 1.00 49.38 585 ASN A N 1
ATOM 4901 C CA . ASN A 1 585 ? 25.411 3.146 -7.220 1.00 49.38 585 ASN A CA 1
ATOM 4902 C C . ASN A 1 585 ? 25.246 2.109 -6.074 1.00 49.38 585 ASN A C 1
ATOM 4904 O O . ASN A 1 585 ? 24.161 2.010 -5.482 1.00 49.38 585 ASN A O 1
ATOM 4908 N N . TYR A 1 586 ? 26.259 1.301 -5.752 1.00 52.50 586 TYR A N 1
ATOM 4909 C CA . TYR A 1 586 ? 26.189 0.290 -4.684 1.00 52.50 586 TYR A CA 1
ATOM 4910 C C . TYR A 1 586 ? 27.416 0.417 -3.770 1.00 52.50 586 TYR A C 1
ATOM 4912 O O . TYR A 1 586 ? 28.538 0.382 -4.250 1.00 52.50 586 TYR A O 1
ATOM 4920 N N . LYS A 1 587 ? 27.196 0.641 -2.466 1.00 54.91 587 LYS A N 1
ATOM 4921 C CA . LYS A 1 587 ? 28.247 0.952 -1.474 1.00 54.91 587 LYS A CA 1
ATOM 4922 C C . LYS A 1 587 ? 28.298 -0.101 -0.357 1.00 54.91 587 LYS A C 1
ATOM 4924 O O . LYS A 1 587 ? 28.171 0.246 0.819 1.00 54.91 587 LYS A O 1
ATOM 4929 N N . LYS A 1 588 ? 28.367 -1.391 -0.698 1.00 56.25 588 LYS A N 1
ATOM 4930 C CA . LYS A 1 588 ? 28.423 -2.477 0.298 1.00 56.25 588 LYS A CA 1
ATOM 4931 C C . LYS A 1 588 ? 29.422 -3.568 -0.107 1.00 56.25 588 LYS A C 1
ATOM 4933 O O . LYS A 1 588 ? 29.555 -3.893 -1.277 1.00 56.25 588 LYS A O 1
ATOM 4938 N N . SER A 1 589 ? 30.095 -4.149 0.892 1.00 59.81 589 SER A N 1
ATOM 4939 C CA . SER A 1 589 ? 31.112 -5.214 0.748 1.00 59.81 589 SER A CA 1
ATOM 4940 C C . SER A 1 589 ? 30.543 -6.623 0.589 1.00 59.81 589 SER A C 1
ATOM 4942 O O . SER A 1 589 ? 31.314 -7.570 0.529 1.00 59.81 589 SER A O 1
ATOM 4944 N N . ASP A 1 590 ? 29.225 -6.789 0.626 1.00 65.38 590 ASP A N 1
ATOM 4945 C CA . ASP A 1 590 ? 28.551 -8.091 0.651 1.00 65.38 590 ASP A CA 1
ATOM 4946 C C . ASP A 1 590 ? 28.435 -8.750 -0.733 1.00 65.38 590 ASP A C 1
ATOM 4948 O O . ASP A 1 590 ? 27.942 -9.869 -0.813 1.00 65.38 590 ASP A O 1
ATOM 4952 N N . VAL A 1 591 ? 28.867 -8.067 -1.801 1.00 75.50 591 VAL A N 1
ATOM 4953 C CA . VAL A 1 591 ? 28.743 -8.518 -3.195 1.00 75.50 591 VAL A CA 1
ATOM 4954 C C . VAL A 1 591 ? 29.970 -8.072 -3.997 1.00 75.50 591 VAL A C 1
ATOM 4956 O O . VAL A 1 591 ? 30.484 -6.965 -3.783 1.00 75.50 591 VAL A O 1
ATOM 4959 N N . ASN A 1 592 ? 30.436 -8.908 -4.924 1.00 84.00 592 ASN A N 1
ATOM 4960 C CA . ASN A 1 592 ? 31.488 -8.556 -5.885 1.00 84.00 592 ASN A CA 1
ATOM 4961 C C . ASN A 1 592 ? 30.919 -8.028 -7.220 1.00 84.00 592 ASN A C 1
ATOM 4963 O O . ASN A 1 592 ? 29.712 -8.062 -7.477 1.00 84.00 592 ASN A O 1
ATOM 4967 N N . TYR A 1 593 ? 31.780 -7.492 -8.088 1.00 83.94 593 TYR A N 1
ATOM 4968 C CA . TYR A 1 593 ? 31.326 -6.947 -9.371 1.00 83.94 593 TYR A CA 1
ATOM 4969 C C . TYR A 1 593 ? 30.718 -8.004 -10.300 1.00 83.94 593 TYR A C 1
ATOM 4971 O O . TYR A 1 593 ? 29.755 -7.684 -11.000 1.00 83.94 593 TYR A O 1
ATOM 4979 N N . ARG A 1 594 ? 31.218 -9.249 -10.299 1.00 88.81 594 ARG A N 1
ATOM 4980 C CA . ARG A 1 594 ? 30.671 -10.329 -11.142 1.00 88.81 594 ARG A CA 1
ATOM 4981 C C . ARG A 1 594 ? 29.230 -10.664 -10.776 1.00 88.81 594 ARG A C 1
ATOM 4983 O O . ARG A 1 594 ? 28.363 -10.696 -11.646 1.00 88.81 594 ARG A O 1
ATOM 4990 N N . GLU A 1 595 ? 28.964 -10.849 -9.489 1.00 86.31 595 GLU A N 1
ATOM 4991 C CA . GLU A 1 595 ? 27.635 -11.125 -8.941 1.00 86.31 595 GLU A CA 1
ATOM 4992 C C . GLU A 1 595 ? 26.665 -9.984 -9.256 1.00 86.31 595 GLU A C 1
ATOM 4994 O O . GLU A 1 595 ? 25.570 -10.216 -9.766 1.00 86.31 595 GLU A O 1
ATOM 4999 N N . MET A 1 596 ? 27.090 -8.735 -9.036 1.00 85.81 596 MET A N 1
ATOM 5000 C CA . MET A 1 596 ? 26.267 -7.564 -9.336 1.00 85.81 596 MET A CA 1
ATOM 5001 C C . MET A 1 596 ? 25.935 -7.465 -10.832 1.00 85.81 596 MET A C 1
ATOM 5003 O O . MET A 1 596 ? 24.790 -7.182 -11.188 1.00 85.81 596 MET A O 1
ATOM 5007 N N . ARG A 1 597 ? 26.909 -7.723 -11.715 1.00 89.81 597 ARG A N 1
ATOM 5008 C CA . ARG A 1 597 ? 26.698 -7.740 -13.173 1.00 89.81 597 ARG A CA 1
ATOM 5009 C C . ARG A 1 597 ? 25.719 -8.833 -13.582 1.00 89.81 597 ARG A C 1
ATOM 5011 O O . ARG A 1 597 ? 24.829 -8.552 -14.376 1.00 89.81 597 ARG A O 1
ATOM 5018 N N . LEU A 1 598 ? 25.818 -10.032 -13.010 1.00 89.00 598 LEU A N 1
ATOM 5019 C CA . LEU A 1 598 ? 24.865 -11.120 -13.257 1.00 89.00 598 LEU A CA 1
ATOM 5020 C C . LEU A 1 598 ? 23.433 -10.761 -12.839 1.00 89.00 598 LEU A C 1
ATOM 5022 O O . LEU A 1 598 ? 22.479 -11.103 -13.535 1.00 89.00 598 LEU A O 1
ATOM 5026 N N . TRP A 1 599 ? 23.257 -10.067 -11.715 1.00 87.50 599 TRP A N 1
ATOM 5027 C CA . TRP A 1 599 ? 21.923 -9.678 -11.245 1.00 87.50 599 TRP A CA 1
ATOM 5028 C C . TRP A 1 599 ? 21.337 -8.528 -12.063 1.00 87.50 599 TRP A C 1
ATOM 5030 O O . TRP A 1 599 ? 20.163 -8.552 -12.424 1.00 87.50 599 TRP A O 1
ATOM 5040 N N . LEU A 1 600 ? 22.159 -7.533 -12.401 1.00 90.12 600 LEU A N 1
ATOM 5041 C CA . LEU A 1 600 ? 21.762 -6.446 -13.295 1.00 90.12 600 LEU A CA 1
ATOM 5042 C C . LEU A 1 600 ? 21.449 -6.957 -14.701 1.00 90.12 600 LEU A C 1
ATOM 5044 O O . LEU A 1 600 ? 20.526 -6.451 -15.330 1.00 90.12 600 LEU A O 1
ATOM 5048 N N . TYR A 1 601 ? 22.188 -7.957 -15.178 1.00 92.81 601 TYR A N 1
ATOM 5049 C CA . TYR A 1 601 ? 21.935 -8.608 -16.458 1.00 92.81 601 TYR A CA 1
ATOM 5050 C C . TYR A 1 601 ? 20.519 -9.182 -16.518 1.00 92.81 601 TYR A C 1
ATOM 5052 O O . TYR A 1 601 ? 19.769 -8.872 -17.441 1.00 92.81 601 TYR A O 1
ATOM 5060 N N . GLU A 1 602 ? 20.126 -9.941 -15.494 1.00 90.50 602 GLU A N 1
ATOM 5061 C CA . GLU A 1 602 ? 18.773 -10.478 -15.357 1.00 90.50 602 GLU A CA 1
ATOM 5062 C C . GLU A 1 602 ? 17.706 -9.369 -15.363 1.00 90.50 602 GLU A C 1
ATOM 5064 O O . GLU A 1 602 ? 16.703 -9.464 -16.073 1.00 90.50 602 GLU A O 1
ATOM 5069 N N . ASP A 1 603 ? 17.943 -8.293 -14.613 1.00 90.75 603 ASP A N 1
ATOM 5070 C CA . ASP A 1 603 ? 17.029 -7.157 -14.508 1.00 90.75 603 ASP A CA 1
ATOM 5071 C C . ASP A 1 603 ? 16.881 -6.401 -15.844 1.00 90.75 603 ASP A C 1
ATOM 5073 O O . ASP A 1 603 ? 15.763 -6.090 -16.261 1.00 90.75 603 ASP A O 1
ATOM 5077 N N . PHE A 1 604 ? 17.980 -6.113 -16.548 1.00 94.19 604 PHE A N 1
ATOM 5078 C CA . PHE A 1 604 ? 17.925 -5.460 -17.860 1.00 94.19 604 PHE A CA 1
ATOM 5079 C C . PHE A 1 604 ? 17.308 -6.362 -18.925 1.00 94.19 604 PHE A C 1
ATOM 5081 O O . PHE A 1 604 ? 16.549 -5.871 -19.761 1.00 94.19 604 PHE A O 1
ATOM 5088 N N . LYS A 1 605 ? 17.581 -7.670 -18.889 1.00 93.56 605 LYS A N 1
ATOM 5089 C CA . LYS A 1 605 ? 16.940 -8.637 -19.784 1.00 93.56 605 LYS A CA 1
ATOM 5090 C C . LYS A 1 605 ? 15.422 -8.618 -19.593 1.00 93.56 605 LYS A C 1
ATOM 5092 O O . LYS A 1 605 ? 14.691 -8.525 -20.576 1.00 93.56 605 LYS A O 1
ATOM 5097 N N . GLU A 1 606 ? 14.953 -8.616 -18.345 1.00 91.94 606 GLU A N 1
ATOM 5098 C CA . GLU A 1 606 ? 13.530 -8.488 -18.007 1.00 91.94 606 GLU A CA 1
ATOM 5099 C C . GLU A 1 606 ? 12.926 -7.181 -18.542 1.00 91.94 606 GLU A C 1
ATOM 5101 O O . GLU A 1 606 ? 11.924 -7.233 -19.254 1.00 91.94 606 GLU A O 1
ATOM 5106 N N . LEU A 1 607 ? 13.560 -6.028 -18.291 1.00 93.38 607 LEU A N 1
ATOM 5107 C CA . LEU A 1 607 ? 13.115 -4.732 -18.823 1.00 93.38 607 LEU A CA 1
ATOM 5108 C C . LEU A 1 607 ? 12.972 -4.762 -20.352 1.00 93.38 607 LEU A C 1
ATOM 5110 O O . LEU A 1 607 ? 11.936 -4.381 -20.895 1.00 93.38 607 LEU A O 1
ATOM 5114 N N . LEU A 1 608 ? 14.022 -5.200 -21.051 1.00 94.06 608 LEU A N 1
ATOM 5115 C CA . LEU A 1 608 ? 14.093 -5.172 -22.511 1.00 94.06 608 LEU A CA 1
ATOM 5116 C C . LEU A 1 608 ? 13.068 -6.108 -23.166 1.00 94.06 608 LEU A C 1
ATOM 5118 O O . LEU A 1 608 ? 12.603 -5.812 -24.272 1.00 94.06 608 LEU A O 1
ATOM 5122 N N . LEU A 1 609 ? 12.704 -7.204 -22.497 1.00 92.44 609 LEU A N 1
ATOM 5123 C CA . LEU A 1 609 ? 11.658 -8.122 -22.947 1.00 92.44 609 LEU A CA 1
ATOM 5124 C C . LEU A 1 609 ? 10.257 -7.525 -22.772 1.00 92.44 609 LEU A C 1
ATOM 5126 O O . LEU A 1 609 ? 9.457 -7.598 -23.700 1.00 92.44 609 LEU A O 1
ATOM 5130 N N . ILE A 1 610 ? 9.965 -6.894 -21.629 1.00 92.25 610 ILE A N 1
ATOM 5131 C CA . ILE A 1 610 ? 8.609 -6.391 -21.332 1.00 92.25 610 ILE A CA 1
ATOM 5132 C C . ILE A 1 610 ? 8.322 -4.994 -21.895 1.00 92.25 610 ILE A C 1
ATOM 5134 O O . ILE A 1 610 ? 7.175 -4.545 -21.865 1.00 92.25 610 ILE A O 1
ATOM 5138 N N . ALA A 1 611 ? 9.343 -4.256 -22.339 1.00 91.31 611 ALA A N 1
ATOM 5139 C CA . ALA A 1 611 ? 9.200 -2.835 -22.655 1.00 91.31 611 ALA A CA 1
ATOM 5140 C C . ALA A 1 611 ? 8.124 -2.554 -23.710 1.00 91.31 611 ALA A C 1
ATOM 5142 O O . ALA A 1 611 ? 7.303 -1.657 -23.513 1.00 91.31 611 ALA A O 1
ATOM 5143 N N . ASP A 1 612 ? 8.090 -3.361 -24.771 1.00 89.12 612 ASP A N 1
ATOM 5144 C CA . ASP A 1 612 ? 7.166 -3.179 -25.895 1.00 89.12 612 ASP A CA 1
ATOM 5145 C C . ASP A 1 612 ? 5.774 -3.772 -25.625 1.00 89.12 612 ASP A C 1
ATOM 5147 O O . ASP A 1 612 ? 4.822 -3.420 -26.317 1.00 89.12 612 ASP A O 1
ATOM 5151 N N . ASP A 1 613 ? 5.637 -4.637 -24.616 1.00 85.94 613 ASP A N 1
ATOM 5152 C CA . ASP A 1 613 ? 4.373 -5.299 -24.291 1.00 85.94 613 ASP A CA 1
ATOM 5153 C C . ASP A 1 613 ? 3.422 -4.329 -23.574 1.00 85.94 613 ASP A C 1
ATOM 5155 O O . ASP A 1 613 ? 3.821 -3.629 -22.646 1.00 85.94 613 ASP A O 1
ATOM 5159 N N . THR A 1 614 ? 2.160 -4.254 -23.984 1.00 80.25 614 THR A N 1
ATOM 5160 C CA . THR A 1 614 ? 1.151 -3.438 -23.288 1.00 80.25 614 THR A CA 1
ATOM 5161 C C . THR A 1 614 ? 0.713 -4.059 -21.962 1.00 80.25 614 THR A C 1
ATOM 5163 O O . THR A 1 614 ? 0.202 -3.350 -21.098 1.00 80.25 614 THR A O 1
ATOM 5166 N N . ASN A 1 615 ? 0.945 -5.360 -21.780 1.00 80.94 615 ASN A N 1
ATOM 5167 C CA . ASN A 1 615 ? 0.763 -6.063 -20.518 1.00 80.94 615 ASN A CA 1
ATOM 5168 C C . ASN A 1 615 ? 1.901 -5.722 -19.533 1.00 80.94 615 ASN A C 1
ATOM 5170 O O . ASN A 1 615 ? 2.843 -4.990 -19.850 1.00 80.94 615 ASN A O 1
ATOM 5174 N N . TYR A 1 616 ? 1.824 -6.253 -18.310 1.00 86.75 616 TYR A N 1
ATOM 5175 C CA . TYR A 1 616 ? 2.809 -6.031 -17.237 1.00 86.75 616 TYR A CA 1
ATOM 5176 C C . TYR A 1 616 ? 2.851 -4.608 -16.661 1.00 86.75 616 TYR A C 1
ATOM 5178 O O . TYR A 1 616 ? 3.892 -4.184 -16.146 1.00 86.75 616 TYR A O 1
ATOM 5186 N N . LEU A 1 617 ? 1.740 -3.865 -16.702 1.00 87.00 617 LEU A N 1
ATOM 5187 C CA . LEU A 1 617 ? 1.689 -2.498 -16.174 1.00 87.00 617 LEU A CA 1
ATOM 5188 C C . LEU A 1 617 ? 2.140 -2.438 -14.704 1.00 87.00 617 LEU A C 1
ATOM 5190 O O . LEU A 1 617 ? 2.990 -1.619 -14.358 1.00 87.00 617 LEU A O 1
ATOM 5194 N N . ALA A 1 618 ? 1.678 -3.375 -13.870 1.00 88.12 618 ALA A N 1
ATOM 5195 C CA . ALA A 1 618 ? 2.057 -3.446 -12.458 1.00 88.12 618 ALA A CA 1
ATOM 5196 C C . ALA A 1 618 ? 3.564 -3.679 -12.243 1.00 88.12 618 ALA A C 1
ATOM 5198 O O . ALA A 1 618 ? 4.158 -3.116 -11.322 1.00 88.12 618 ALA A O 1
ATOM 5199 N N . LEU A 1 619 ? 4.215 -4.482 -13.095 1.00 90.62 619 LEU A N 1
ATOM 5200 C CA . LEU A 1 619 ? 5.668 -4.657 -13.035 1.00 90.62 619 LEU A CA 1
ATOM 5201 C C . LEU A 1 619 ? 6.387 -3.365 -13.436 1.00 90.62 619 LEU A C 1
ATOM 5203 O O . LEU A 1 619 ? 7.321 -2.951 -12.747 1.00 90.62 619 LEU A O 1
ATOM 5207 N N . LYS A 1 620 ? 5.932 -2.701 -14.507 1.00 89.44 620 LYS A N 1
ATOM 5208 C CA . LYS A 1 620 ? 6.495 -1.422 -14.968 1.00 89.44 620 LYS A CA 1
ATOM 5209 C C . LYS A 1 620 ? 6.428 -0.358 -13.871 1.00 89.44 620 LYS A C 1
ATOM 5211 O O . LYS A 1 620 ? 7.430 0.314 -13.635 1.00 89.44 620 LYS A O 1
ATOM 5216 N N . GLU A 1 621 ? 5.318 -0.277 -13.130 1.00 84.06 621 GLU A N 1
ATOM 5217 C CA . GLU A 1 621 ? 5.152 0.633 -11.981 1.00 84.06 621 GLU A CA 1
ATOM 5218 C C . GLU A 1 621 ? 6.227 0.401 -10.908 1.00 84.06 621 GLU A C 1
ATOM 5220 O O . GLU A 1 621 ? 6.754 1.350 -10.327 1.00 84.06 621 GLU A O 1
ATOM 5225 N N . ARG A 1 622 ? 6.592 -0.866 -10.659 1.00 84.00 622 ARG A N 1
ATOM 5226 C CA . ARG A 1 622 ? 7.562 -1.253 -9.622 1.00 84.00 622 ARG A CA 1
ATOM 5227 C C . ARG A 1 622 ? 9.024 -1.056 -10.019 1.00 84.00 622 ARG A C 1
ATOM 5229 O O . ARG A 1 622 ? 9.864 -0.926 -9.123 1.00 84.00 622 ARG A O 1
ATOM 5236 N N . ILE A 1 623 ? 9.353 -1.082 -11.312 1.00 83.06 623 ILE A N 1
ATOM 5237 C CA . ILE A 1 623 ? 10.750 -1.046 -11.785 1.00 83.06 623 ILE A CA 1
ATOM 5238 C C . ILE A 1 623 ? 11.161 0.292 -12.411 1.00 83.06 623 ILE A C 1
ATOM 5240 O O . ILE A 1 623 ? 12.354 0.603 -12.414 1.00 83.06 623 ILE A O 1
ATOM 5244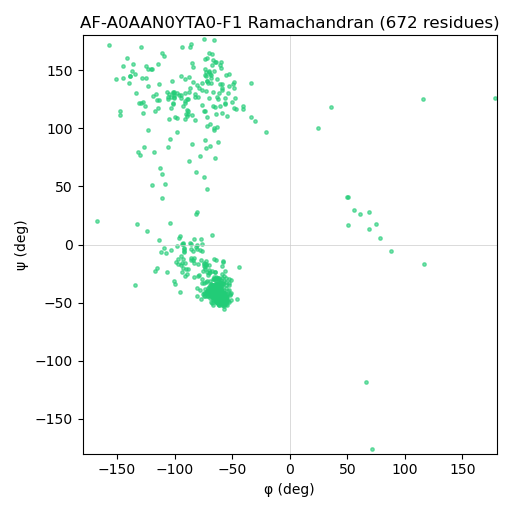 N N . TYR A 1 624 ? 10.207 1.084 -12.907 1.00 80.19 624 TYR A N 1
ATOM 5245 C CA . TYR A 1 624 ? 10.475 2.281 -13.710 1.00 80.19 624 TYR A CA 1
ATOM 5246 C C . TYR A 1 624 ? 11.382 3.300 -13.013 1.00 80.19 624 TYR A C 1
ATOM 5248 O O . TYR A 1 624 ? 12.403 3.683 -13.576 1.00 80.19 624 TYR A O 1
ATOM 5256 N N . GLU A 1 625 ? 11.090 3.697 -11.768 1.00 72.88 625 GLU A N 1
ATOM 5257 C CA . GLU A 1 625 ? 11.907 4.715 -11.079 1.00 72.88 625 GLU A CA 1
ATOM 5258 C C . GLU A 1 625 ? 13.379 4.299 -10.947 1.00 72.88 625 GLU A C 1
ATOM 5260 O O . GLU A 1 625 ? 14.279 5.137 -10.957 1.00 72.88 625 GLU A O 1
ATOM 5265 N N . ARG A 1 626 ? 13.649 2.992 -10.888 1.00 76.44 626 ARG A N 1
ATOM 5266 C CA . ARG A 1 626 ? 15.014 2.470 -10.848 1.00 76.44 626 ARG A CA 1
ATOM 5267 C C . ARG A 1 626 ? 15.675 2.500 -12.225 1.00 76.44 626 ARG A C 1
ATOM 5269 O O . ARG A 1 626 ? 16.818 2.943 -12.328 1.00 76.44 626 ARG A O 1
ATOM 5276 N N . PHE A 1 627 ? 14.985 2.039 -13.268 1.00 85.06 627 PHE A N 1
ATOM 5277 C CA . PHE A 1 627 ? 15.551 2.006 -14.619 1.00 85.06 627 PHE A CA 1
ATOM 5278 C C . PHE A 1 627 ? 15.741 3.395 -15.217 1.00 85.06 627 PHE A C 1
ATOM 5280 O O . PHE A 1 627 ? 16.769 3.632 -15.843 1.00 85.06 627 PHE A O 1
ATOM 5287 N N . LYS A 1 628 ? 14.883 4.353 -14.868 1.00 80.00 628 LYS A N 1
ATOM 5288 C CA . LYS A 1 628 ? 15.090 5.781 -15.120 1.00 80.00 628 LYS A CA 1
ATOM 5289 C C . LYS A 1 628 ? 16.457 6.263 -14.631 1.00 80.00 628 LYS A C 1
ATOM 5291 O O . LYS A 1 628 ? 17.184 6.937 -15.362 1.00 80.00 628 LYS A O 1
ATOM 5296 N N . VAL A 1 629 ? 16.828 5.911 -13.397 1.00 76.75 629 VAL A N 1
ATOM 5297 C CA . VAL A 1 629 ? 18.136 6.266 -12.819 1.00 76.75 629 VAL A CA 1
ATOM 5298 C C . VAL A 1 629 ? 19.266 5.532 -13.538 1.00 76.75 629 VAL A C 1
ATOM 5300 O O . VAL A 1 629 ? 20.304 6.129 -13.813 1.00 76.75 629 VAL A O 1
ATOM 5303 N N . PHE A 1 630 ? 19.077 4.257 -13.876 1.00 83.81 630 PHE A N 1
ATOM 5304 C CA . PHE A 1 630 ? 20.084 3.489 -14.606 1.00 83.81 630 PHE A CA 1
ATOM 5305 C C . PHE A 1 630 ? 20.345 4.051 -16.003 1.00 83.81 630 PHE A C 1
ATOM 5307 O O . PHE A 1 630 ? 21.493 4.293 -16.357 1.00 83.81 630 PHE A O 1
ATOM 5314 N N . VAL A 1 631 ? 19.303 4.331 -16.778 1.00 82.88 631 VAL A N 1
ATOM 5315 C CA . VAL A 1 631 ? 19.440 4.901 -18.120 1.00 82.88 631 VAL A CA 1
ATOM 5316 C C . VAL A 1 631 ? 20.125 6.268 -18.059 1.00 82.88 631 VAL A C 1
ATOM 5318 O O . VAL A 1 631 ? 21.051 6.511 -18.833 1.00 82.88 631 VAL A O 1
ATOM 5321 N N . LYS A 1 632 ? 19.764 7.122 -17.088 1.00 78.62 632 LYS A N 1
ATOM 5322 C CA . LYS A 1 632 ? 20.468 8.392 -16.835 1.00 78.62 632 LYS A CA 1
ATOM 5323 C C . LYS A 1 632 ? 21.961 8.163 -16.578 1.00 78.62 632 LYS A C 1
ATOM 5325 O O . LYS A 1 632 ? 22.789 8.816 -17.203 1.00 78.62 632 LYS A O 1
ATOM 5330 N N . ASN A 1 633 ? 22.308 7.226 -15.698 1.00 76.31 633 ASN A N 1
ATOM 5331 C CA . ASN A 1 633 ? 23.701 6.922 -15.377 1.00 76.31 633 ASN A CA 1
ATOM 5332 C C . ASN A 1 633 ? 24.477 6.379 -16.578 1.00 76.31 633 ASN A C 1
ATOM 5334 O O . ASN A 1 633 ? 25.598 6.818 -16.801 1.00 76.31 633 ASN A O 1
ATOM 5338 N N . ILE A 1 634 ? 23.890 5.472 -17.364 1.00 84.94 634 ILE A N 1
ATOM 5339 C CA . ILE A 1 634 ? 24.524 4.929 -18.572 1.00 84.94 634 ILE A CA 1
ATOM 5340 C C . ILE A 1 634 ? 24.872 6.064 -19.538 1.00 84.94 634 ILE A C 1
ATOM 5342 O O . ILE A 1 634 ? 26.019 6.171 -19.973 1.00 84.94 634 ILE A O 1
ATOM 5346 N N . ILE A 1 635 ? 23.898 6.934 -19.829 1.00 79.25 635 ILE A N 1
ATOM 5347 C CA . ILE A 1 635 ? 24.090 8.101 -20.694 1.00 79.25 635 ILE A CA 1
ATOM 5348 C C . ILE A 1 635 ? 25.219 8.983 -20.142 1.00 79.25 635 ILE A C 1
ATOM 5350 O O . ILE A 1 635 ? 26.175 9.272 -20.860 1.00 79.25 635 ILE A O 1
ATOM 5354 N N . SER A 1 636 ? 25.145 9.370 -18.866 1.00 74.94 636 SER A N 1
ATOM 5355 C CA . SER A 1 636 ? 26.149 10.224 -18.224 1.00 74.94 636 SER A CA 1
ATOM 5356 C C . SER A 1 636 ? 27.552 9.615 -18.272 1.00 74.94 636 SER A C 1
ATOM 5358 O O . SER A 1 636 ? 28.500 10.297 -18.655 1.00 74.94 636 SER A O 1
ATOM 5360 N N . THR A 1 637 ? 27.702 8.332 -17.933 1.00 79.75 637 THR A N 1
ATOM 5361 C CA . THR A 1 637 ? 28.998 7.644 -17.950 1.00 79.75 637 THR A CA 1
ATOM 5362 C C . THR A 1 637 ? 29.595 7.622 -19.351 1.00 79.75 637 THR A C 1
ATOM 5364 O O . THR A 1 637 ? 30.782 7.909 -19.495 1.00 79.75 637 THR A O 1
ATOM 5367 N N . ILE A 1 638 ? 28.801 7.336 -20.385 1.00 82.31 638 ILE A N 1
ATOM 5368 C CA . ILE A 1 638 ? 29.293 7.357 -21.767 1.00 82.31 638 ILE A CA 1
ATOM 5369 C C . ILE A 1 638 ? 29.756 8.772 -22.134 1.00 82.31 638 ILE A C 1
ATOM 5371 O O . ILE A 1 638 ? 30.868 8.970 -22.620 1.00 82.31 638 ILE A O 1
ATOM 5375 N N . LEU A 1 639 ? 28.937 9.778 -21.843 1.00 75.56 639 LEU A N 1
ATOM 5376 C CA . LEU A 1 639 ? 29.197 11.154 -22.250 1.00 75.56 639 LEU A CA 1
ATOM 5377 C C . LEU A 1 639 ? 30.398 11.803 -21.598 1.00 75.56 639 LEU A C 1
ATOM 5379 O O . LEU A 1 639 ? 31.232 12.391 -22.288 1.00 75.56 639 LEU A O 1
ATOM 5383 N N . PHE A 1 640 ? 30.453 11.746 -20.268 1.00 75.31 640 PHE A N 1
ATOM 5384 C CA . PHE A 1 640 ? 31.494 12.427 -19.519 1.00 75.31 640 PHE A CA 1
ATOM 5385 C C . PHE A 1 640 ? 32.860 11.840 -19.852 1.00 75.31 640 PHE A C 1
ATOM 5387 O O . PHE A 1 640 ? 33.829 12.584 -19.937 1.00 75.31 640 PHE A O 1
ATOM 5394 N N . ASN A 1 641 ? 32.931 10.538 -20.138 1.00 78.38 641 ASN A N 1
ATOM 5395 C CA . ASN A 1 641 ? 34.170 9.903 -20.562 1.00 78.38 641 ASN A CA 1
ATOM 5396 C C . ASN A 1 641 ? 34.529 10.248 -22.018 1.00 78.38 641 ASN A C 1
ATOM 5398 O O . ASN A 1 641 ? 35.664 10.651 -22.268 1.00 78.38 641 ASN A O 1
ATOM 5402 N N . MET A 1 642 ? 33.582 10.214 -22.965 1.00 77.69 642 MET A N 1
ATOM 5403 C CA . MET A 1 642 ? 33.856 10.568 -24.371 1.00 77.69 642 MET A CA 1
ATOM 5404 C C . MET A 1 642 ? 34.326 12.015 -24.556 1.00 77.69 642 MET A C 1
ATOM 5406 O O . MET A 1 642 ? 35.223 12.281 -25.356 1.00 77.69 642 MET A O 1
ATOM 5410 N N . ALA A 1 643 ? 33.770 12.965 -23.802 1.00 71.75 643 ALA A N 1
ATOM 5411 C CA . ALA A 1 643 ? 34.130 14.373 -23.958 1.00 71.75 643 ALA A CA 1
ATOM 5412 C C . ALA A 1 643 ? 35.517 14.744 -23.419 1.00 71.75 643 ALA A C 1
ATOM 5414 O O . ALA A 1 643 ? 36.012 15.824 -23.737 1.00 71.75 643 ALA A O 1
ATOM 5415 N N . THR A 1 644 ? 36.147 13.878 -22.619 1.00 72.00 644 THR A N 1
ATOM 5416 C CA . THR A 1 644 ? 37.514 14.107 -22.114 1.00 72.00 644 THR A CA 1
ATOM 5417 C C . THR A 1 644 ? 38.595 13.855 -23.168 1.00 72.00 644 THR A C 1
ATOM 5419 O O . THR A 1 644 ? 39.768 14.121 -22.917 1.00 72.00 644 THR A O 1
ATOM 5422 N N . LEU A 1 645 ? 38.223 13.356 -24.351 1.00 72.00 645 LEU A N 1
ATOM 5423 C CA . LEU A 1 645 ? 39.156 12.944 -25.393 1.00 72.00 645 LEU A CA 1
ATOM 5424 C C . LEU A 1 645 ? 39.298 14.001 -26.493 1.00 72.00 645 LEU A C 1
ATOM 5426 O O . LEU A 1 645 ? 38.330 14.375 -27.156 1.00 72.00 645 LEU A O 1
ATOM 5430 N N . GLU A 1 646 ? 40.538 14.410 -26.766 1.00 66.31 646 GLU A N 1
ATOM 5431 C CA . GLU A 1 646 ? 40.854 15.312 -27.884 1.00 66.31 646 GLU A CA 1
ATOM 5432 C C . GLU A 1 646 ? 40.612 14.636 -29.252 1.00 66.31 646 GLU A C 1
ATOM 5434 O O . GLU A 1 646 ? 40.079 15.264 -30.163 1.00 66.31 646 GLU A O 1
ATOM 5439 N N . ASN A 1 647 ? 40.888 13.326 -29.368 1.00 69.25 647 ASN A N 1
ATOM 5440 C CA . ASN A 1 647 ? 40.697 12.504 -30.579 1.00 69.25 647 ASN A CA 1
ATOM 5441 C C . ASN A 1 647 ? 39.521 11.515 -30.448 1.00 69.25 647 ASN A C 1
ATOM 5443 O O . ASN A 1 647 ? 39.676 10.313 -30.659 1.00 69.25 647 ASN A O 1
ATOM 5447 N N . HIS A 1 648 ? 38.348 12.018 -30.067 1.00 64.44 648 HIS A N 1
ATOM 5448 C CA . HIS A 1 648 ? 37.144 11.223 -29.785 1.00 64.44 648 HIS A CA 1
ATOM 5449 C C . HIS A 1 648 ? 36.686 10.289 -30.923 1.00 64.44 648 HIS A C 1
ATOM 5451 O O . HIS A 1 648 ? 36.120 9.243 -30.640 1.00 64.44 648 HIS A O 1
ATOM 5457 N N . GLU A 1 649 ? 36.956 10.614 -32.191 1.00 67.50 649 GLU A N 1
ATOM 5458 C CA . GLU A 1 649 ? 36.541 9.806 -33.357 1.00 67.50 649 GLU A CA 1
ATOM 5459 C C . GLU A 1 649 ? 37.221 8.418 -33.427 1.00 67.50 649 GLU A C 1
ATOM 5461 O O . GLU A 1 649 ? 36.802 7.566 -34.204 1.00 67.50 649 GLU A O 1
ATOM 5466 N N . LYS A 1 650 ? 38.267 8.171 -32.622 1.00 73.50 650 LYS A N 1
ATOM 5467 C CA . LYS A 1 650 ? 38.997 6.888 -32.581 1.00 73.50 650 LYS A CA 1
ATOM 5468 C C . LYS A 1 650 ? 38.477 5.894 -31.542 1.00 73.50 650 LYS A C 1
ATOM 5470 O O . LYS A 1 650 ? 38.985 4.778 -31.495 1.00 73.50 650 LYS A O 1
ATOM 5475 N N . TYR A 1 651 ? 37.528 6.299 -30.704 1.00 77.19 651 TYR A N 1
ATOM 5476 C CA . TYR A 1 651 ? 37.077 5.519 -29.555 1.00 77.19 651 TYR A CA 1
ATOM 5477 C C . TYR A 1 651 ? 35.569 5.303 -29.607 1.00 77.19 651 TYR A C 1
ATOM 5479 O O . TYR A 1 651 ? 34.828 6.086 -30.199 1.00 77.19 651 TYR A O 1
ATOM 5487 N N . THR A 1 652 ? 35.115 4.222 -28.988 1.00 81.31 652 THR A N 1
ATOM 5488 C CA . THR A 1 652 ? 33.733 3.745 -29.037 1.00 81.31 652 THR A CA 1
ATOM 5489 C C . THR A 1 652 ? 33.187 3.484 -27.635 1.00 81.31 652 THR A C 1
ATOM 5491 O O . THR A 1 652 ? 33.923 3.447 -26.648 1.00 81.31 652 THR A O 1
ATOM 5494 N N . VAL A 1 653 ? 31.875 3.247 -27.534 1.00 84.44 653 VAL A N 1
ATOM 5495 C CA . VAL A 1 653 ? 31.240 2.815 -26.276 1.00 84.44 653 VAL A CA 1
ATOM 5496 C C . VAL A 1 653 ? 31.836 1.489 -25.773 1.00 84.44 653 VAL A C 1
ATOM 5498 O O . VAL A 1 653 ? 31.936 1.287 -24.564 1.00 84.44 653 VAL A O 1
ATOM 5501 N N . GLU A 1 654 ? 32.305 0.609 -26.667 1.00 86.81 654 GLU A N 1
ATOM 5502 C CA . GLU A 1 654 ? 32.977 -0.639 -26.277 1.00 86.81 654 GLU A CA 1
ATOM 5503 C C . GLU A 1 654 ? 34.277 -0.390 -25.500 1.00 86.81 654 GLU A C 1
ATOM 5505 O O . GLU A 1 654 ? 34.589 -1.138 -24.573 1.00 86.81 654 GLU A O 1
ATOM 5510 N N . ASP A 1 655 ? 35.016 0.675 -25.816 1.00 86.00 655 ASP A N 1
ATOM 5511 C CA . ASP A 1 655 ? 36.255 1.016 -25.109 1.00 86.00 655 ASP A CA 1
ATOM 5512 C C . ASP A 1 655 ? 35.976 1.452 -23.667 1.00 86.00 655 ASP A C 1
ATOM 5514 O O . ASP A 1 655 ? 36.734 1.116 -22.755 1.00 86.00 655 ASP A O 1
ATOM 5518 N N . ILE A 1 656 ? 34.845 2.129 -23.439 1.00 86.81 656 ILE A N 1
ATOM 5519 C CA . ILE A 1 656 ? 34.365 2.486 -22.097 1.00 86.81 656 ILE A CA 1
ATOM 5520 C C . ILE A 1 656 ? 33.994 1.224 -21.316 1.00 86.81 656 ILE A C 1
ATOM 5522 O O . ILE A 1 656 ? 34.349 1.104 -20.146 1.00 86.81 656 ILE A O 1
ATOM 5526 N N . LEU A 1 657 ? 33.321 0.258 -21.952 1.00 88.62 657 LEU A N 1
ATOM 5527 C CA . LEU A 1 657 ? 32.987 -1.020 -21.315 1.00 88.62 657 LEU A CA 1
ATOM 5528 C C . LEU A 1 657 ? 34.248 -1.781 -20.889 1.00 88.62 657 LEU A C 1
ATOM 5530 O O . LEU A 1 657 ? 34.328 -2.240 -19.749 1.00 88.62 657 LEU A O 1
ATOM 5534 N N . LYS A 1 658 ? 35.254 -1.870 -21.768 1.00 87.81 658 LYS A N 1
ATOM 5535 C CA . LYS A 1 658 ? 36.547 -2.503 -21.456 1.00 87.81 658 LYS A CA 1
ATOM 5536 C C . LYS A 1 658 ? 37.266 -1.784 -20.317 1.00 87.81 658 LYS A C 1
ATOM 5538 O O . LYS A 1 658 ? 37.748 -2.438 -19.398 1.00 87.81 658 LYS A O 1
ATOM 5543 N N . TRP A 1 659 ? 37.277 -0.452 -20.333 1.00 86.56 659 TRP A N 1
ATOM 5544 C CA . TRP A 1 659 ? 37.837 0.345 -19.243 1.00 86.56 659 TRP A CA 1
ATOM 5545 C C . TRP A 1 659 ? 37.135 0.071 -17.909 1.00 86.56 659 TRP A C 1
ATOM 5547 O O . TRP A 1 659 ? 37.808 -0.162 -16.908 1.00 86.56 659 TRP A O 1
ATOM 5557 N N . ILE A 1 660 ? 35.798 0.022 -17.887 1.00 86.44 660 ILE A N 1
ATOM 5558 C CA . ILE A 1 660 ? 35.032 -0.287 -16.670 1.00 86.44 660 ILE A CA 1
ATOM 5559 C C . ILE A 1 660 ? 35.372 -1.687 -16.146 1.00 86.44 660 ILE A C 1
ATOM 5561 O O . ILE A 1 660 ? 35.572 -1.853 -14.945 1.00 86.44 660 ILE A O 1
ATOM 5565 N N . LEU A 1 661 ? 35.477 -2.691 -17.022 1.00 85.81 661 LEU A N 1
ATOM 5566 C CA . LEU A 1 661 ? 35.893 -4.046 -16.636 1.00 85.81 661 LEU A CA 1
ATOM 5567 C C . LEU A 1 661 ? 37.329 -4.088 -16.089 1.00 85.81 661 LEU A C 1
ATOM 5569 O O . LEU A 1 661 ? 37.614 -4.864 -15.179 1.00 85.81 661 LEU A O 1
ATOM 5573 N N . PHE A 1 662 ? 38.213 -3.240 -16.614 1.00 83.12 662 PHE A N 1
ATOM 5574 C CA . PHE A 1 662 ? 39.596 -3.122 -16.161 1.00 83.12 662 PHE A CA 1
ATOM 5575 C C . PHE A 1 662 ? 39.707 -2.496 -14.760 1.00 83.12 662 PHE A C 1
ATOM 5577 O O . PHE A 1 662 ? 40.438 -3.020 -13.915 1.00 83.12 662 PHE A O 1
ATOM 5584 N N . ILE A 1 663 ? 38.980 -1.401 -14.495 1.00 79.25 663 ILE A N 1
ATOM 5585 C CA . ILE A 1 663 ? 39.037 -0.696 -13.199 1.00 79.25 663 ILE A CA 1
ATOM 5586 C C . ILE A 1 663 ? 38.194 -1.365 -12.106 1.00 79.25 663 ILE A C 1
ATOM 5588 O O . ILE A 1 663 ? 38.532 -1.234 -10.933 1.00 79.25 663 ILE A O 1
ATOM 5592 N N . ASN A 1 664 ? 37.132 -2.082 -12.489 1.00 82.75 664 ASN A N 1
ATOM 5593 C CA . ASN A 1 664 ? 36.219 -2.796 -11.596 1.00 82.75 664 ASN A CA 1
ATOM 5594 C C . ASN A 1 664 ? 36.277 -4.297 -11.911 1.00 82.75 664 ASN A C 1
ATOM 5596 O O . ASN A 1 664 ? 35.412 -4.829 -12.622 1.00 82.75 664 ASN A O 1
ATOM 5600 N N . LYS A 1 665 ? 37.308 -4.989 -11.419 1.00 81.69 665 LYS A N 1
ATOM 5601 C CA . LYS A 1 665 ? 37.501 -6.411 -11.728 1.00 81.69 665 LYS A CA 1
ATOM 5602 C C . LYS A 1 665 ? 36.438 -7.262 -11.046 1.00 81.69 665 LYS A C 1
ATOM 5604 O O . LYS A 1 665 ? 35.957 -6.940 -9.966 1.00 81.69 665 LYS A O 1
ATOM 5609 N N . ASP A 1 666 ? 36.092 -8.381 -11.672 1.00 83.56 666 ASP A N 1
ATOM 5610 C CA . ASP A 1 666 ? 35.025 -9.287 -11.225 1.00 83.56 666 ASP A CA 1
ATOM 5611 C C . ASP A 1 666 ? 35.158 -9.741 -9.763 1.00 83.56 666 ASP A C 1
ATOM 5613 O O . ASP A 1 666 ? 34.158 -9.804 -9.049 1.00 83.56 666 ASP A O 1
ATOM 5617 N N . SER A 1 667 ? 36.386 -10.018 -9.315 1.00 79.81 667 SER A N 1
ATOM 5618 C CA . SER A 1 667 ? 36.698 -10.448 -7.947 1.00 79.81 667 SER A CA 1
ATOM 5619 C C . SER A 1 667 ? 36.622 -9.332 -6.906 1.00 79.81 667 SER A C 1
ATOM 5621 O O . SER A 1 667 ? 36.616 -9.620 -5.709 1.00 79.81 667 SER A O 1
ATOM 5623 N N . ASP A 1 668 ? 36.617 -8.070 -7.335 1.00 76.06 668 ASP A N 1
ATOM 5624 C CA . ASP A 1 668 ? 36.668 -6.941 -6.418 1.00 76.06 668 ASP A CA 1
ATOM 5625 C C . ASP A 1 668 ? 35.296 -6.734 -5.769 1.00 76.06 668 ASP A C 1
ATOM 5627 O O . ASP A 1 668 ? 34.243 -6.824 -6.407 1.00 76.06 668 ASP A O 1
ATOM 5631 N N . SER A 1 669 ? 35.300 -6.439 -4.470 1.00 64.69 669 SER A N 1
ATOM 5632 C CA . SER A 1 669 ? 34.093 -6.016 -3.762 1.00 64.69 669 SER A CA 1
ATOM 5633 C C . SER A 1 669 ? 33.589 -4.693 -4.331 1.00 64.69 669 SER A C 1
ATOM 5635 O O . SER A 1 669 ? 34.396 -3.796 -4.586 1.00 64.69 669 SER A O 1
ATOM 5637 N N . VAL A 1 670 ? 32.272 -4.521 -4.428 1.00 56.19 670 VAL A N 1
ATOM 5638 C CA . VAL A 1 670 ? 31.673 -3.283 -4.938 1.00 56.19 670 VAL A CA 1
ATOM 5639 C C . VAL A 1 670 ? 31.811 -2.153 -3.898 1.00 56.19 670 VAL A C 1
ATOM 5641 O O . VAL A 1 670 ? 30.919 -1.888 -3.092 1.00 56.19 670 VAL A O 1
ATOM 5644 N N . TRP A 1 671 ? 32.977 -1.503 -3.879 1.00 50.88 671 TRP A N 1
ATOM 5645 C CA . TRP A 1 671 ? 33.290 -0.307 -3.093 1.00 50.88 671 TRP A CA 1
ATOM 5646 C C . TRP A 1 671 ? 33.861 0.777 -4.003 1.00 50.88 671 TRP A C 1
ATOM 5648 O O . TRP A 1 671 ? 34.896 0.577 -4.630 1.00 50.88 671 TRP A O 1
ATOM 5658 N N . GLY A 1 672 ? 33.219 1.944 -4.018 1.00 41.84 672 GLY A N 1
ATOM 5659 C CA . GLY A 1 672 ? 33.726 3.145 -4.672 1.00 41.84 672 GLY A CA 1
ATOM 5660 C C . GLY A 1 672 ? 32.730 4.293 -4.544 1.00 41.84 672 GLY A C 1
ATOM 5661 O O . GLY A 1 672 ? 31.560 4.138 -4.887 1.00 41.84 672 GLY A O 1
ATOM 5662 N N . ASP A 1 673 ? 33.182 5.432 -4.025 1.00 34.88 673 ASP A N 1
ATOM 5663 C CA . ASP A 1 673 ? 32.572 6.715 -4.367 1.00 34.88 673 ASP A CA 1
ATOM 5664 C C . ASP A 1 673 ? 33.265 7.139 -5.666 1.00 34.88 673 ASP A C 1
ATOM 5666 O O . ASP A 1 673 ? 34.480 7.339 -5.653 1.00 34.88 673 ASP A O 1
ATOM 5670 N N . GLN A 1 674 ? 32.525 7.147 -6.783 1.00 33.66 674 GLN A N 1
ATOM 5671 C CA . GLN A 1 674 ? 32.994 7.743 -8.039 1.00 33.66 674 GLN A CA 1
ATOM 5672 C C . GLN A 1 674 ? 33.004 9.264 -7.932 1.00 33.66 674 GLN A C 1
ATOM 5674 O O . GLN A 1 674 ? 32.024 9.811 -7.370 1.00 33.66 674 GLN A O 1
#

Nearest PDB structures (foldseek):
  7ag9-assembly1_A  TM=1.403E-01  e=4.597E+00  Naumovozyma castellii
  7svd-assembly1_A  TM=1.086E-01  e=2.532E+00  Homo sapiens
  9dw4-assembly1_A  TM=1.228E-01  e=5.223E+00  Homo sapiens